Protein AF-F1TFA1-F1 (afdb_monomer_lite)

Organism: NCBI:txid588581

Foldseek 3Di:
DPDCPDPVFKDALVVLCVVLVADSVLLVVCVVVVVFDDDPRIGTVVVSVVLNVCVQWKDFLLRLCCVLDDPQADSVDPVRSVVVVVVCVVCVVVPFDWAQLVVHSRGDRVPGRIMGTPVSSVVVCVVCVVVSVCRPPFLVRLLVVLLVPQDQAPPLSVLVVVVCVVPVPDDPPRDPLSSLLSNLCSVDHHQQPDEQVSLVVSLVPRDDPSNNVSSLVSNVSCVVPDDHRYDRDDPDPPPPPQPAAADPVLLVLVCCLLAPPVLCVVLVLLVVLLVDLLSLLLSLQLVQLQQFLADSQCQQPQFDAQQDPACPGPLNDHLVCLSVCLVVVVRDLVSQLVRLVVRQVCQQLVQDDRPPQSFFGDGRPDDSVCSSVSSSSSSSLNSCCVVPVGNRHHSVCSQVSQQPVSVCNNSNCSVCVRQPRHGHDSSSSSNNNLVVQLVVCVVVVDDNLLSNLSSCVSNRDDDPVVSVVVVVVVPPPDDDPVSLVSLCVVLQVDDADPPVCCCVVCVPPLVPDDPVRNVVVVVVDPDDPVSVPPCPPVVVVVVVVVVCVVVPPPPVVVLQSQLSSLVSRVFADDLAFQKGFSQRSSVHDDPCPPDNHCLLVVPVRIRHGPRRLVRLLVLLQVLVVCCVVVVDCVSVCSSVPPRCVVCVVVLVVVLVVDDPVRVVVSCVSVCVSVVD

Secondary structure (DSSP, 8-state):
---SS-TTTEEEHHHHHHHHT--HHHHHHHHHTTSS--BTTEEEHHHHHHHHHHHHHEEEHHHHHGGG--SS--TTSHHHHHHHHHHHHHTGGGGPPEE-GGG-SSS-GGG-S-EEEHHHHHHHHHHHHHHHHHTT--HHHHHHHHHHH--S-HHHHHHHHHHHHHTTTSTT---HHHHHHHHHHHHSSPTTT--HHHHHHHHHH-SSHHHHHHHHHHHHHHHHHS--SSPPP--PPP-----PPPPHHHHHHHHHHHH-HHHHHHHTHHHHHHH-HHHHHHHHHHHHHHH----HHHHHHH-------SS--TT---GGGHHHHHHTT-S-HHHHHHHHHHHHHHHHHTTPPPTTT--S-------HHHHHHHHHHHHHHHHHHHHHS--S--GGGHHHHT-HHHHHHHH-HHHHHHHTTS---HHHHHHHHHHHHHHHHHHTT--HHHHHHHHHHHTT---HHHHHHHHHHTT-----HHHHHHHHHHTTS-SS-HHHHHHHH-HHHHTTS-HHHHHHHHTTS---TTTTSTTHHHHHHHHHHHHHHHTT--HHHHHHHHHHHHHHTT-SB-SSTTEEEHHHHTTPPPS-TT-S-TTTTT-TTEEE-GGGHHHHHHHHHHHHHHHHHH--HHHHHHIIIIIHHHHHHHHHHHHHSS-HHHHHHHHHHHHHHH--

Radius of gyration: 37.83 Å; chains: 1; bounding box: 95×73×114 Å

pLDDT: mean 71.86, std 21.52, range [28.55, 98.25]

Sequence (676 aa):
MANIWSNDNIITIAKASRALGIKADILQYHIDNGDIEVHDDAILKSVCDKIAEQKDTYVGIKAFLKQHDSDRFESRYAKNRNKYIDFLEENDYFGVSIHEPAEILFEIPEREEFYISREDALFLDYKSERFFQEFGFTEEEKTRWIINHSKGHPVALEYMKKYLTYIEDEENIYTPSLTAFVRTIFDMSDIKQLTDEDVISAIEEADTVRTKELLVEFIKFVAKYENVKYHNIDLKKRESDAEPAYPYEDFVRLSKILFNSDYDKEHNLTLKALENSNYAEMWMFLSCHYVCGWRSSDICDRWVYPNFMSNDNPFKINIDTLKEDILNGNIPNETYDSVALYTIRKIEMAYNVPQKTGLGKLRSEIVPELRAFFGKLVLIAEYHHITSEEGYMNAHRASRYRSWIICRDFFGDDIFNITGKHSVSSRRLNKSYLQGIEQSARNNGNTTLVAHVIASFARNHANVDTTAIYLKDHGLTGESAEVVLYMMMQRGVFSVSLYNALIAAFPDAFEKLSAKEQTLIMEKIPLSAYELETLGTSLVASNRMTEILSHGKSEEPTEILKAMFALAQGKGKAKDVGIYCKKKALGFCCENPIYESCLANLCPYHVFTSDGIPSLVKVIKDYMEKELITGNRKYGIALRTQIIPAFQEIINAIIKEMSEEDIAGTRKLIREALNG

Structure (mmCIF, N/CA/C/O backbone):
data_AF-F1TFA1-F1
#
_entry.id   AF-F1TFA1-F1
#
loop_
_atom_site.group_PDB
_atom_site.id
_atom_site.type_symbol
_atom_site.label_atom_id
_atom_site.label_alt_id
_atom_site.label_comp_id
_atom_site.label_asym_id
_atom_site.label_entity_id
_atom_site.label_seq_id
_atom_site.pdbx_PDB_ins_code
_atom_site.Cartn_x
_atom_site.Cartn_y
_atom_site.Cartn_z
_atom_site.occupancy
_atom_site.B_iso_or_equiv
_atom_site.auth_seq_id
_atom_site.auth_comp_id
_atom_site.auth_asym_id
_atom_site.auth_atom_id
_atom_site.pdbx_PDB_model_num
ATOM 1 N N . MET A 1 1 ? 46.997 16.822 -53.533 1.00 48.00 1 MET A N 1
ATOM 2 C CA . MET A 1 1 ? 46.207 15.753 -52.893 1.00 48.00 1 MET A CA 1
ATOM 3 C C . MET A 1 1 ? 46.278 14.552 -53.815 1.00 48.00 1 MET A C 1
ATOM 5 O O . MET A 1 1 ? 45.917 14.700 -54.975 1.00 48.00 1 MET A O 1
ATOM 9 N N . ALA A 1 2 ? 46.872 13.441 -53.376 1.00 53.91 2 ALA A N 1
ATOM 10 C CA . ALA A 1 2 ? 46.930 12.226 -54.188 1.00 53.91 2 ALA A CA 1
ATOM 11 C C . ALA A 1 2 ? 45.502 11.708 -54.422 1.00 53.91 2 ALA A C 1
ATOM 13 O O . ALA A 1 2 ? 44.683 11.772 -53.507 1.00 53.91 2 ALA A O 1
ATOM 14 N N . ASN A 1 3 ? 45.195 11.244 -55.637 1.00 70.38 3 ASN A N 1
ATOM 15 C CA . ASN A 1 3 ? 43.900 10.638 -55.930 1.00 70.38 3 ASN A CA 1
ATOM 16 C C . ASN A 1 3 ? 43.781 9.342 -55.111 1.00 70.38 3 ASN A C 1
ATOM 18 O O . ASN A 1 3 ? 44.474 8.365 -55.397 1.00 70.38 3 ASN A O 1
ATOM 22 N N . ILE A 1 4 ? 42.952 9.360 -54.066 1.00 74.06 4 ILE A N 1
ATOM 23 C CA . ILE A 1 4 ? 42.732 8.211 -53.177 1.00 74.06 4 ILE A CA 1
ATOM 24 C C . ILE A 1 4 ? 42.121 7.017 -53.933 1.00 74.06 4 ILE A C 1
ATOM 26 O O . ILE A 1 4 ? 42.390 5.876 -53.569 1.00 74.06 4 ILE A O 1
ATOM 30 N N . TRP A 1 5 ? 41.443 7.273 -55.059 1.00 79.50 5 TRP A N 1
ATOM 31 C CA . TRP A 1 5 ? 40.846 6.293 -55.975 1.00 79.50 5 TRP A CA 1
ATOM 32 C C . TRP A 1 5 ? 41.802 5.862 -57.101 1.00 79.50 5 TRP A C 1
ATOM 34 O O . TRP A 1 5 ? 41.444 5.829 -58.277 1.00 79.50 5 TRP A O 1
ATOM 44 N N . SER A 1 6 ? 43.061 5.572 -56.765 1.00 81.06 6 SER A N 1
ATOM 45 C CA . SER A 1 6 ? 44.007 4.971 -57.717 1.00 81.06 6 SER A CA 1
ATOM 46 C C . SER A 1 6 ? 43.815 3.452 -57.806 1.00 81.06 6 SER A C 1
ATOM 48 O O . SER A 1 6 ? 43.403 2.826 -56.829 1.00 81.06 6 SER A O 1
ATOM 50 N N . ASN A 1 7 ? 44.154 2.839 -58.949 1.00 73.62 7 ASN A N 1
ATOM 51 C CA . ASN A 1 7 ? 44.009 1.388 -59.167 1.00 73.62 7 ASN A CA 1
ATOM 52 C C . ASN A 1 7 ? 44.704 0.525 -58.094 1.00 73.62 7 ASN A C 1
ATOM 54 O O . ASN A 1 7 ? 44.269 -0.597 -57.838 1.00 73.62 7 ASN A O 1
ATOM 58 N N . ASP A 1 8 ? 45.747 1.043 -57.442 1.00 79.06 8 ASP A N 1
ATOM 59 C CA . ASP A 1 8 ? 46.469 0.332 -56.384 1.00 79.06 8 ASP A CA 1
ATOM 60 C C . ASP A 1 8 ? 45.731 0.347 -55.033 1.00 79.06 8 ASP A C 1
ATOM 62 O O . ASP A 1 8 ? 45.978 -0.523 -54.194 1.00 79.06 8 ASP A O 1
ATOM 66 N N . ASN A 1 9 ? 44.777 1.262 -54.841 1.00 84.56 9 ASN A N 1
ATOM 67 C CA . ASN A 1 9 ? 44.070 1.497 -53.577 1.00 84.56 9 ASN A CA 1
ATOM 68 C C . ASN A 1 9 ? 42.606 1.041 -53.583 1.00 84.56 9 ASN A C 1
ATOM 70 O O . ASN A 1 9 ? 41.943 1.144 -52.554 1.00 84.56 9 ASN A O 1
ATOM 74 N N . ILE A 1 10 ? 42.103 0.530 -54.706 1.00 88.12 10 ILE A N 1
ATOM 75 C CA . ILE A 1 10 ? 40.704 0.112 -54.865 1.00 88.12 10 ILE A CA 1
ATOM 76 C C . ILE A 1 10 ? 40.589 -1.402 -55.062 1.00 88.12 10 ILE A C 1
ATOM 78 O O . ILE A 1 10 ? 41.521 -2.076 -55.511 1.00 88.12 10 ILE A O 1
ATOM 82 N N . ILE A 1 11 ? 39.435 -1.959 -54.713 1.00 90.19 11 ILE A N 1
ATOM 83 C CA . ILE A 1 11 ? 39.106 -3.373 -54.881 1.00 90.19 11 ILE A CA 1
ATOM 84 C C . ILE A 1 11 ? 37.637 -3.510 -55.281 1.00 90.19 11 ILE A C 1
ATOM 86 O O . ILE A 1 11 ? 36.757 -2.913 -54.674 1.00 90.19 11 ILE A O 1
ATOM 90 N N . THR A 1 12 ? 37.361 -4.307 -56.317 1.00 91.00 12 THR A N 1
ATOM 91 C CA . THR A 1 12 ? 35.982 -4.568 -56.766 1.00 91.00 12 THR A CA 1
ATOM 92 C C . THR A 1 12 ? 35.169 -5.219 -55.647 1.00 91.00 12 THR A C 1
ATOM 94 O O . THR A 1 12 ? 35.700 -6.126 -54.993 1.00 91.00 12 THR A O 1
ATOM 97 N N . ILE A 1 13 ? 33.887 -4.878 -55.502 1.00 87.56 13 ILE A N 1
ATOM 98 C CA . ILE A 1 13 ? 33.008 -5.400 -54.433 1.00 87.56 13 ILE A CA 1
ATOM 99 C C . ILE A 1 13 ? 33.042 -6.939 -54.370 1.00 87.56 13 ILE A C 1
ATOM 101 O O . ILE A 1 13 ? 33.223 -7.535 -53.307 1.00 87.56 13 ILE A O 1
ATOM 105 N N . ALA A 1 14 ? 33.000 -7.612 -55.526 1.00 86.69 14 ALA A N 1
ATOM 106 C CA . ALA A 1 14 ? 33.040 -9.076 -55.616 1.00 86.69 14 ALA A CA 1
ATOM 107 C C . ALA A 1 14 ? 34.370 -9.715 -55.158 1.00 86.69 14 ALA A C 1
ATOM 109 O O . ALA A 1 14 ? 34.406 -10.900 -54.805 1.00 86.69 14 ALA A O 1
ATOM 110 N N . LYS A 1 15 ? 35.485 -8.975 -55.212 1.00 89.19 15 LYS A N 1
ATOM 111 C CA . LYS A 1 15 ? 36.779 -9.413 -54.661 1.00 89.19 15 LYS A CA 1
ATOM 112 C C . LYS A 1 15 ? 36.875 -9.080 -53.172 1.00 89.19 15 LYS A C 1
ATOM 114 O O . LYS A 1 15 ? 37.371 -9.920 -52.431 1.00 89.19 15 LYS A O 1
ATOM 119 N N . ALA A 1 16 ? 36.358 -7.927 -52.745 1.00 88.94 16 ALA A N 1
ATOM 120 C CA . ALA A 1 16 ? 36.300 -7.526 -51.340 1.00 88.94 16 ALA A CA 1
ATOM 121 C C . ALA A 1 16 ? 35.472 -8.510 -50.501 1.00 88.94 16 ALA A C 1
ATOM 123 O O . ALA A 1 16 ? 35.978 -9.059 -49.528 1.00 88.94 16 ALA A O 1
ATOM 124 N N . SER A 1 17 ? 34.253 -8.841 -50.944 1.00 89.94 17 SER A N 1
ATOM 125 C CA . SER A 1 17 ? 33.387 -9.843 -50.299 1.00 89.94 17 SER A CA 1
ATOM 126 C C . SER A 1 17 ? 34.100 -11.190 -50.112 1.00 89.94 17 SER A C 1
ATOM 128 O O . SER A 1 17 ? 34.075 -11.767 -49.024 1.00 89.94 17 SER A O 1
ATOM 130 N N . ARG A 1 18 ? 34.813 -11.668 -51.143 1.00 89.88 18 ARG A N 1
ATOM 131 C CA . ARG A 1 18 ? 35.593 -12.914 -51.069 1.00 89.88 18 ARG A CA 1
ATOM 132 C C . ARG A 1 18 ? 36.785 -12.822 -50.119 1.00 89.88 18 ARG A C 1
ATOM 134 O O . ARG A 1 18 ? 37.022 -13.777 -49.390 1.00 89.88 18 ARG A O 1
ATOM 141 N N . ALA A 1 19 ? 37.521 -11.713 -50.134 1.00 88.50 19 ALA A N 1
ATOM 142 C CA . ALA A 1 19 ? 38.685 -11.513 -49.272 1.00 88.50 19 ALA A CA 1
ATOM 143 C C . ALA A 1 19 ? 38.295 -11.416 -47.787 1.00 88.50 19 ALA A C 1
ATOM 145 O O . ALA A 1 19 ? 38.963 -11.992 -46.938 1.00 88.50 19 ALA A O 1
ATOM 146 N N . LEU A 1 20 ? 37.182 -10.743 -47.491 1.00 89.38 20 LEU A N 1
ATOM 147 C CA . LEU A 1 20 ? 36.666 -10.532 -46.134 1.00 89.38 20 LEU A CA 1
ATOM 148 C C . LEU A 1 20 ? 35.842 -11.723 -45.612 1.00 89.38 20 LEU A C 1
ATOM 150 O O . LEU A 1 20 ? 35.568 -11.832 -44.413 1.00 89.38 20 LEU A O 1
ATOM 154 N N . GLY A 1 21 ? 35.426 -12.627 -46.503 1.00 88.56 21 GLY A N 1
ATOM 155 C CA . GLY A 1 21 ? 34.548 -13.746 -46.168 1.00 88.56 21 GLY A CA 1
ATOM 156 C C . GLY A 1 21 ? 33.161 -13.298 -45.696 1.00 88.56 21 GLY A C 1
ATOM 157 O O . GLY A 1 21 ? 32.554 -13.986 -44.878 1.00 88.56 21 GLY A O 1
ATOM 158 N N . ILE A 1 22 ? 32.681 -12.147 -46.176 1.00 90.06 22 ILE A N 1
ATOM 159 C CA . ILE A 1 22 ? 31.331 -11.623 -45.923 1.00 90.06 22 ILE A CA 1
ATOM 160 C C . ILE A 1 22 ? 30.517 -11.679 -47.210 1.00 90.06 22 ILE A C 1
ATOM 162 O O . ILE A 1 22 ? 31.067 -11.619 -48.313 1.00 90.06 22 ILE A O 1
ATOM 166 N N . LYS A 1 23 ? 29.199 -11.818 -47.097 1.00 88.69 23 LYS A N 1
ATOM 167 C CA . LYS A 1 23 ? 28.328 -11.869 -48.272 1.00 88.69 23 LYS A CA 1
ATOM 168 C C . LYS A 1 23 ? 28.279 -10.499 -48.969 1.00 88.69 23 LYS A C 1
ATOM 170 O O . LYS A 1 23 ? 28.384 -9.460 -48.324 1.00 88.69 23 LYS A O 1
ATOM 175 N N . ALA A 1 24 ? 28.138 -10.501 -50.293 1.00 86.75 24 ALA A N 1
ATOM 176 C CA . ALA A 1 24 ? 28.141 -9.270 -51.088 1.00 86.75 24 ALA A CA 1
ATOM 177 C C . ALA A 1 24 ? 26.931 -8.357 -50.805 1.00 86.75 24 ALA A C 1
ATOM 179 O O . ALA A 1 24 ? 27.047 -7.147 -50.958 1.00 86.75 24 ALA A O 1
ATOM 180 N N . ASP A 1 25 ? 25.806 -8.920 -50.353 1.00 89.31 25 ASP A N 1
ATOM 181 C CA . ASP A 1 25 ? 24.614 -8.176 -49.921 1.00 89.31 25 ASP A CA 1
ATOM 182 C C . ASP A 1 25 ? 24.882 -7.282 -48.699 1.00 89.31 25 ASP A C 1
ATOM 184 O O . ASP A 1 25 ? 24.310 -6.203 -48.608 1.00 89.31 25 ASP A O 1
ATOM 188 N N . ILE A 1 26 ? 25.788 -7.682 -47.800 1.00 89.31 26 ILE A N 1
ATOM 189 C CA . ILE A 1 26 ? 26.201 -6.877 -46.639 1.00 89.31 26 ILE A CA 1
ATOM 190 C C . ILE A 1 26 ? 26.961 -5.628 -47.096 1.00 89.31 26 ILE A C 1
ATOM 192 O O . ILE A 1 26 ? 26.642 -4.519 -46.680 1.00 89.31 26 ILE A O 1
ATOM 196 N N . LEU A 1 27 ? 27.939 -5.793 -47.995 1.00 90.25 27 LEU A N 1
ATOM 197 C CA . LEU A 1 27 ? 28.666 -4.654 -48.564 1.00 90.25 27 LEU A CA 1
ATOM 198 C C . LEU A 1 27 ? 27.719 -3.727 -49.329 1.00 90.25 27 LEU A C 1
ATOM 200 O O . LEU A 1 27 ? 27.814 -2.513 -49.182 1.00 90.25 27 LEU A O 1
ATOM 204 N N . GLN A 1 28 ? 26.792 -4.296 -50.104 1.00 89.75 28 GLN A N 1
ATOM 205 C CA . GLN A 1 28 ? 25.804 -3.513 -50.841 1.00 89.75 28 GLN A CA 1
ATOM 206 C C . GLN A 1 28 ? 24.903 -2.706 -49.901 1.00 89.75 28 GLN A C 1
ATOM 208 O O . GLN A 1 28 ? 24.690 -1.528 -50.147 1.00 89.75 28 GLN A O 1
ATOM 213 N N . TYR A 1 29 ? 24.449 -3.296 -48.792 1.00 90.31 29 TYR A N 1
ATOM 214 C CA . TYR A 1 29 ? 23.636 -2.607 -47.790 1.00 90.31 29 TYR A CA 1
ATOM 215 C C . TYR A 1 29 ? 24.328 -1.355 -47.225 1.00 90.31 29 TYR A C 1
ATOM 217 O O . TYR A 1 29 ? 23.722 -0.289 -47.155 1.00 90.31 29 TYR A O 1
ATOM 225 N N . HIS A 1 30 ? 25.604 -1.457 -46.849 1.00 90.12 30 HIS A N 1
ATOM 226 C CA . HIS A 1 30 ? 26.357 -0.313 -46.320 1.00 90.12 30 HIS A CA 1
ATOM 227 C C . HIS A 1 30 ? 26.681 0.736 -47.388 1.00 90.12 30 HIS A C 1
ATOM 229 O O . HIS A 1 30 ? 26.750 1.924 -47.084 1.00 90.12 30 HIS A O 1
ATOM 235 N N . ILE A 1 31 ? 26.844 0.324 -48.648 1.00 90.19 31 ILE A N 1
ATOM 236 C CA . ILE A 1 31 ? 26.964 1.256 -49.777 1.00 90.19 31 ILE A CA 1
ATOM 237 C C . ILE A 1 31 ? 25.648 2.019 -49.973 1.00 90.19 31 ILE A C 1
ATOM 239 O O . ILE A 1 31 ? 25.658 3.244 -50.077 1.00 90.19 31 ILE A O 1
ATOM 243 N N . ASP A 1 32 ? 24.516 1.313 -49.970 1.00 89.56 32 ASP A N 1
ATOM 244 C CA . ASP A 1 32 ? 23.188 1.894 -50.189 1.00 89.56 32 ASP A CA 1
ATOM 245 C C . ASP A 1 32 ? 22.796 2.880 -49.073 1.00 89.56 32 ASP A C 1
ATOM 247 O O . ASP A 1 32 ? 22.126 3.879 -49.338 1.00 89.56 32 ASP A O 1
ATOM 251 N N . ASN A 1 33 ? 23.257 2.639 -47.840 1.00 86.31 33 ASN A N 1
ATOM 252 C CA . ASN A 1 33 ? 23.050 3.532 -46.694 1.00 86.31 33 ASN A CA 1
ATOM 253 C C . ASN A 1 33 ? 24.089 4.661 -46.575 1.00 86.31 33 ASN A C 1
ATOM 255 O O . ASN A 1 33 ? 23.940 5.538 -45.726 1.00 86.31 33 ASN A O 1
ATOM 259 N N . GLY A 1 34 ? 25.105 4.687 -47.444 1.00 88.19 34 GLY A N 1
ATOM 260 C CA . GLY A 1 34 ? 26.128 5.735 -47.473 1.00 88.19 34 GLY A CA 1
ATOM 261 C C . GLY A 1 34 ? 27.270 5.562 -46.466 1.00 88.19 34 GLY A C 1
ATOM 262 O O . GLY A 1 34 ? 28.081 6.474 -46.322 1.00 88.19 34 GLY A O 1
ATOM 263 N N . ASP A 1 35 ? 27.375 4.406 -45.807 1.00 86.44 35 ASP A N 1
ATOM 264 C CA . ASP A 1 35 ? 28.463 4.091 -44.870 1.00 86.44 35 ASP A CA 1
ATOM 265 C C . ASP A 1 35 ? 29.776 3.747 -45.599 1.00 86.44 35 ASP A C 1
ATOM 267 O O . ASP A 1 35 ? 30.870 3.867 -45.038 1.00 86.44 35 ASP A O 1
ATOM 271 N N . ILE A 1 36 ? 29.677 3.291 -46.855 1.00 91.12 36 ILE A N 1
ATOM 272 C CA . ILE A 1 36 ? 30.809 2.929 -47.716 1.00 91.12 36 ILE A CA 1
ATOM 273 C C . ILE A 1 36 ? 30.700 3.672 -49.049 1.00 91.12 36 ILE A C 1
ATOM 275 O O . ILE A 1 36 ? 29.747 3.494 -49.804 1.00 91.12 36 ILE A O 1
ATOM 279 N N . GLU A 1 37 ? 31.725 4.454 -49.383 1.00 89.12 37 GLU A N 1
ATOM 280 C CA . GLU A 1 37 ? 31.837 5.078 -50.702 1.00 89.12 37 GLU A CA 1
ATOM 281 C C . GLU A 1 37 ? 32.204 4.042 -51.779 1.00 89.12 37 GLU A C 1
ATOM 283 O O . GLU A 1 37 ? 33.058 3.174 -51.567 1.00 89.12 37 GLU A O 1
ATOM 288 N N . VAL A 1 38 ? 31.598 4.169 -52.964 1.00 90.25 38 VAL A N 1
ATOM 289 C CA . VAL A 1 38 ? 31.856 3.315 -54.133 1.00 90.25 38 VAL A CA 1
ATOM 290 C C . VAL A 1 38 ? 32.170 4.164 -55.369 1.00 90.25 38 VAL A C 1
ATOM 292 O O . VAL A 1 38 ? 31.526 5.184 -55.615 1.00 90.25 38 VAL A O 1
ATOM 295 N N . HIS A 1 39 ? 33.140 3.729 -56.175 1.00 86.38 39 HIS A N 1
ATOM 296 C CA . HIS A 1 39 ? 33.471 4.325 -57.472 1.00 86.38 39 HIS A CA 1
ATOM 297 C C . HIS A 1 39 ? 33.736 3.213 -58.493 1.00 86.38 39 HIS A C 1
ATOM 299 O O . HIS A 1 39 ? 34.566 2.340 -58.244 1.00 86.38 39 HIS A O 1
ATOM 305 N N . ASP A 1 40 ? 33.039 3.230 -59.634 1.00 82.38 40 ASP A N 1
ATOM 306 C CA . ASP A 1 40 ? 33.165 2.231 -60.712 1.00 82.38 40 ASP A CA 1
ATOM 307 C C . ASP A 1 40 ? 33.158 0.761 -60.223 1.00 82.38 40 ASP A C 1
ATOM 309 O O . ASP A 1 40 ? 34.018 -0.037 -60.596 1.00 82.38 40 ASP A O 1
ATOM 313 N N . ASP A 1 41 ? 32.190 0.401 -59.367 1.00 83.88 41 ASP A N 1
ATOM 314 C CA . ASP A 1 41 ? 32.029 -0.953 -58.788 1.00 83.88 41 ASP A CA 1
ATOM 315 C C . ASP A 1 41 ? 33.217 -1.418 -57.907 1.00 83.88 41 ASP A C 1
ATOM 317 O O . ASP A 1 41 ? 33.446 -2.612 -57.666 1.00 83.88 41 ASP A O 1
ATOM 321 N N . ALA A 1 42 ? 33.993 -0.460 -57.393 1.00 87.62 42 ALA A N 1
ATOM 322 C CA . ALA A 1 42 ? 35.095 -0.688 -56.471 1.00 87.62 42 ALA A CA 1
ATOM 323 C C . ALA A 1 42 ? 34.978 0.169 -55.204 1.00 87.62 42 ALA A C 1
ATOM 325 O O . ALA A 1 42 ? 34.452 1.279 -55.223 1.00 87.62 42 ALA A O 1
ATOM 326 N N . ILE A 1 43 ? 35.511 -0.359 -54.103 1.00 91.50 43 ILE A N 1
ATOM 327 C CA . ILE A 1 43 ? 35.636 0.319 -52.807 1.00 91.50 43 ILE A CA 1
ATOM 328 C C . ILE A 1 43 ? 37.116 0.486 -52.454 1.00 91.50 43 ILE A C 1
ATOM 330 O O . ILE A 1 43 ? 37.977 -0.212 -53.001 1.00 91.50 43 ILE A O 1
ATOM 334 N N . LEU A 1 44 ? 37.433 1.393 -51.532 1.00 91.25 44 LEU A N 1
ATOM 335 C CA . LEU A 1 44 ? 38.803 1.573 -51.051 1.00 91.25 44 LEU A CA 1
ATOM 336 C C . LEU A 1 44 ? 39.274 0.347 -50.251 1.00 91.25 44 LEU A C 1
ATOM 338 O O . LEU A 1 44 ? 38.546 -0.195 -49.419 1.00 91.25 44 LEU A O 1
ATOM 342 N N . LYS A 1 45 ? 40.531 -0.061 -50.447 1.00 89.38 45 LYS A N 1
ATOM 343 C CA . LYS A 1 45 ? 41.159 -1.143 -49.670 1.00 89.38 45 LYS A CA 1
ATOM 344 C C . LYS A 1 45 ? 41.200 -0.833 -48.172 1.00 89.38 45 LYS A C 1
ATOM 346 O O . LYS A 1 45 ? 40.974 -1.741 -47.387 1.00 89.38 45 LYS A O 1
ATOM 351 N N . SER A 1 46 ? 41.353 0.435 -47.785 1.00 89.50 46 SER A N 1
ATOM 352 C CA . SER A 1 46 ? 41.297 0.863 -46.378 1.00 89.50 46 SER A CA 1
ATOM 353 C C . SER A 1 46 ? 39.957 0.555 -45.701 1.00 89.50 46 SER A C 1
ATOM 355 O O . SER A 1 46 ? 39.922 0.312 -44.499 1.00 89.50 46 SER A O 1
ATOM 357 N N . VAL A 1 47 ? 38.851 0.527 -46.456 1.00 90.44 47 VAL A N 1
ATOM 358 C CA . VAL A 1 47 ? 37.546 0.084 -45.940 1.00 90.44 47 VAL A CA 1
ATOM 359 C C . VAL A 1 47 ? 37.569 -1.419 -45.683 1.00 90.44 47 VAL A C 1
ATOM 361 O O . VAL A 1 47 ? 37.071 -1.867 -44.658 1.00 90.44 47 VAL A O 1
ATOM 364 N N . CYS A 1 48 ? 38.193 -2.203 -46.565 1.00 90.44 48 CYS A N 1
ATOM 365 C CA . CYS A 1 48 ? 38.374 -3.636 -46.329 1.00 90.44 48 CYS A CA 1
ATOM 366 C C . CYS A 1 48 ? 39.252 -3.893 -45.100 1.00 90.44 48 CYS A C 1
ATOM 368 O O . CYS A 1 48 ? 38.905 -4.748 -44.293 1.00 90.44 48 CYS A O 1
ATOM 370 N N . ASP A 1 49 ? 40.337 -3.135 -44.931 1.00 91.12 49 ASP A N 1
ATOM 371 C CA . ASP A 1 49 ? 41.214 -3.245 -43.762 1.00 91.12 49 ASP A CA 1
ATOM 372 C C . ASP A 1 49 ? 40.437 -2.941 -42.469 1.00 91.12 49 ASP A C 1
ATOM 374 O O . ASP A 1 49 ? 40.488 -3.726 -41.526 1.00 91.12 49 ASP A O 1
ATOM 378 N N . LYS A 1 50 ? 39.614 -1.879 -42.466 1.00 92.12 50 LYS A N 1
ATOM 379 C CA . LYS A 1 50 ? 38.717 -1.540 -41.347 1.00 92.12 50 LYS A CA 1
ATOM 380 C C . LYS A 1 50 ? 37.698 -2.648 -41.056 1.00 92.12 50 LYS A C 1
ATOM 382 O O . LYS A 1 50 ? 37.477 -2.989 -39.900 1.00 92.12 50 LYS A O 1
ATOM 387 N N . ILE A 1 51 ? 37.062 -3.214 -42.086 1.00 92.81 51 ILE A N 1
ATOM 388 C CA . ILE A 1 51 ? 36.082 -4.302 -41.924 1.00 92.81 51 ILE A CA 1
ATOM 389 C C . ILE A 1 51 ? 36.757 -5.558 -41.354 1.00 92.81 51 ILE A C 1
ATOM 391 O O . ILE A 1 51 ? 36.190 -6.223 -40.486 1.00 92.81 51 ILE A O 1
ATOM 395 N N . ALA A 1 52 ? 37.961 -5.887 -41.830 1.00 92.25 52 ALA A N 1
ATOM 396 C CA . ALA A 1 52 ? 38.740 -7.012 -41.324 1.00 92.25 52 ALA A CA 1
ATOM 397 C C . ALA A 1 52 ? 39.117 -6.809 -39.848 1.00 92.25 52 ALA A C 1
ATOM 399 O O . ALA A 1 52 ? 38.865 -7.693 -39.033 1.00 92.25 52 ALA A O 1
ATOM 400 N N . GLU A 1 53 ? 39.614 -5.621 -39.494 1.00 93.50 53 GLU A N 1
ATOM 401 C CA . GLU A 1 53 ? 39.930 -5.250 -38.112 1.00 93.50 53 GLU A CA 1
ATOM 402 C C . GLU A 1 53 ? 38.696 -5.341 -37.203 1.00 93.50 53 GLU A C 1
ATOM 404 O O . GLU A 1 53 ? 38.761 -5.946 -36.133 1.00 93.50 53 GLU A O 1
ATOM 409 N N . GLN A 1 54 ? 37.541 -4.822 -37.641 1.00 93.44 54 GLN A N 1
ATOM 410 C CA . GLN A 1 54 ? 36.289 -4.926 -36.884 1.00 93.44 54 GLN A CA 1
ATOM 411 C C . GLN A 1 54 ? 35.871 -6.383 -36.649 1.00 93.44 54 GLN A C 1
ATOM 413 O O . GLN A 1 54 ? 35.444 -6.724 -35.550 1.00 93.44 54 GLN A O 1
ATOM 418 N N . LYS A 1 55 ? 36.005 -7.257 -37.650 1.00 91.06 55 LYS A N 1
ATOM 419 C CA . LYS A 1 55 ? 35.637 -8.678 -37.544 1.00 91.06 55 LYS A CA 1
ATOM 420 C C . LYS A 1 55 ? 36.546 -9.451 -36.582 1.00 91.06 55 LYS A C 1
ATOM 422 O O . LYS A 1 55 ? 36.085 -10.362 -35.881 1.00 91.06 55 LYS A O 1
ATOM 427 N N . ASP A 1 56 ? 37.824 -9.091 -36.549 1.00 91.62 56 ASP A N 1
ATOM 428 C CA . ASP A 1 56 ? 38.794 -9.671 -35.623 1.00 91.62 56 ASP A CA 1
ATOM 429 C C . ASP A 1 56 ? 38.607 -9.123 -34.203 1.00 91.62 56 ASP A C 1
ATOM 431 O O . ASP A 1 56 ? 38.792 -9.863 -33.240 1.00 91.62 56 ASP A O 1
ATOM 435 N N . THR A 1 57 ? 38.149 -7.877 -34.063 1.00 93.56 57 THR A N 1
ATOM 436 C CA . THR A 1 57 ? 38.003 -7.199 -32.766 1.00 93.56 57 THR A CA 1
ATOM 437 C C . THR A 1 57 ? 36.669 -7.476 -32.083 1.00 93.56 57 THR A C 1
ATOM 439 O O . THR A 1 57 ? 36.643 -7.656 -30.868 1.00 93.56 57 THR A O 1
ATOM 442 N N . TYR A 1 58 ? 35.565 -7.539 -32.831 1.00 94.00 58 TYR A N 1
ATOM 443 C CA . TYR A 1 58 ? 34.214 -7.555 -32.271 1.00 94.00 58 TYR A CA 1
ATOM 444 C C . TYR A 1 58 ? 33.484 -8.885 -32.461 1.00 94.00 58 TYR A C 1
ATOM 446 O O . TYR A 1 58 ? 33.709 -9.641 -33.411 1.00 94.00 58 TYR A O 1
ATOM 454 N N . VAL A 1 59 ? 32.562 -9.162 -31.544 1.00 93.38 59 VAL A N 1
ATOM 455 C CA . VAL A 1 59 ? 31.612 -10.270 -31.616 1.00 93.38 59 VAL A CA 1
ATOM 456 C C . VAL A 1 59 ? 30.218 -9.768 -31.245 1.00 93.38 59 VAL A C 1
ATOM 458 O O . VAL A 1 59 ? 30.054 -9.008 -30.292 1.00 93.38 59 VAL A O 1
ATOM 461 N N . GLY A 1 60 ? 29.216 -10.165 -32.031 1.00 91.38 60 GLY A N 1
ATOM 462 C CA . GLY A 1 60 ? 27.816 -9.856 -31.751 1.00 91.38 60 GLY A CA 1
ATOM 463 C C . GLY A 1 60 ? 27.298 -10.648 -30.552 1.00 91.38 60 GLY A C 1
ATOM 464 O O . GLY A 1 60 ? 27.718 -11.788 -30.317 1.00 91.38 60 GLY A O 1
ATOM 465 N N . ILE A 1 61 ? 26.375 -10.060 -29.794 1.00 89.50 61 ILE A N 1
ATOM 466 C CA . ILE A 1 61 ? 25.852 -10.672 -28.571 1.00 89.50 61 ILE A CA 1
ATOM 467 C C . ILE A 1 61 ? 25.143 -12.011 -28.827 1.00 89.50 61 ILE A C 1
ATOM 469 O O . ILE A 1 61 ? 25.289 -12.940 -28.032 1.00 89.50 61 ILE A O 1
ATOM 473 N N . LYS A 1 62 ? 24.443 -12.196 -29.955 1.00 90.06 62 LYS A N 1
ATOM 474 C CA . LYS A 1 62 ? 23.836 -13.494 -30.301 1.00 90.06 62 LYS A CA 1
ATOM 475 C C . LYS A 1 62 ? 24.900 -14.534 -30.605 1.00 90.06 62 LYS A C 1
ATOM 477 O O . LYS A 1 62 ? 24.760 -15.684 -30.188 1.00 90.06 62 LYS A O 1
ATOM 482 N N . ALA A 1 63 ? 25.955 -14.154 -31.325 1.00 90.75 63 ALA A N 1
ATOM 483 C CA . ALA A 1 63 ? 27.072 -15.045 -31.624 1.00 90.75 63 ALA A CA 1
ATOM 484 C C . ALA A 1 63 ? 27.837 -15.468 -30.357 1.00 90.75 63 ALA A C 1
ATOM 486 O O . ALA A 1 63 ? 28.251 -16.624 -30.257 1.00 90.75 63 ALA A O 1
ATOM 487 N N . PHE A 1 64 ? 27.986 -14.559 -29.391 1.00 93.75 64 PHE A N 1
ATOM 488 C CA . PHE A 1 64 ? 28.502 -14.863 -28.057 1.00 93.75 64 PHE A CA 1
ATOM 489 C C . PHE A 1 64 ? 27.577 -15.848 -27.320 1.00 93.75 64 PHE A C 1
ATOM 491 O O . PHE A 1 64 ? 27.990 -16.955 -26.984 1.00 93.75 64 PHE A O 1
ATOM 498 N N . LEU A 1 65 ? 26.290 -15.512 -27.187 1.00 93.31 65 LEU A N 1
ATOM 499 C CA . LEU A 1 65 ? 25.302 -16.319 -26.462 1.00 93.31 65 LEU A CA 1
ATOM 500 C C . LEU A 1 65 ? 25.109 -17.727 -27.021 1.00 93.31 65 LEU A C 1
ATOM 502 O O . LEU A 1 65 ? 24.825 -18.657 -26.271 1.00 93.31 65 LEU A O 1
ATOM 506 N N . LYS A 1 66 ? 25.270 -17.904 -28.332 1.00 93.62 66 LYS A N 1
ATOM 507 C CA . LYS A 1 66 ? 25.154 -19.210 -28.987 1.00 93.62 66 LYS A CA 1
ATOM 508 C C . LYS A 1 66 ? 26.157 -20.239 -28.458 1.00 93.62 66 LYS A C 1
ATOM 510 O O . LYS A 1 66 ? 25.901 -21.436 -28.537 1.00 93.62 66 LYS A O 1
ATOM 515 N N . GLN A 1 67 ? 27.290 -19.793 -27.915 1.00 92.69 67 GLN A N 1
ATOM 516 C CA . GLN A 1 67 ? 28.296 -20.675 -27.312 1.00 92.69 67 GLN A CA 1
ATOM 517 C C . GLN A 1 67 ? 27.823 -21.270 -25.975 1.00 92.69 67 GLN A C 1
ATOM 519 O O . GLN A 1 67 ? 28.362 -22.282 -25.537 1.00 92.69 67 GLN A O 1
ATOM 524 N N . HIS A 1 68 ? 26.776 -20.690 -25.382 1.00 93.62 68 HIS A N 1
ATOM 525 C CA . HIS A 1 68 ? 26.161 -21.110 -24.123 1.00 93.62 68 HIS A CA 1
ATOM 526 C C . HIS A 1 68 ? 24.843 -21.872 -24.304 1.00 93.62 68 HIS A C 1
ATOM 528 O O . HIS A 1 68 ? 24.134 -22.109 -23.322 1.00 93.62 68 HIS A O 1
ATOM 534 N N . ASP A 1 69 ? 24.494 -22.253 -25.537 1.00 92.62 69 ASP A N 1
ATOM 535 C CA . ASP A 1 69 ? 23.304 -23.065 -25.787 1.00 92.62 69 ASP A CA 1
ATOM 536 C C . ASP A 1 69 ? 23.396 -24.400 -25.020 1.00 92.62 69 ASP A C 1
ATOM 538 O O . ASP A 1 69 ? 24.353 -25.166 -25.152 1.00 92.62 69 ASP A O 1
ATOM 542 N N . SER A 1 70 ? 22.371 -24.680 -24.220 1.00 90.75 70 SER A N 1
ATOM 543 C CA . SER A 1 70 ? 22.231 -25.865 -23.376 1.00 90.75 70 SER A CA 1
ATOM 544 C C . SER A 1 70 ? 20.802 -26.415 -23.432 1.00 90.75 70 SER A C 1
ATOM 546 O O . SER A 1 70 ? 19.951 -25.927 -24.175 1.00 90.75 70 SER A O 1
ATOM 548 N N . ASP A 1 71 ? 20.513 -27.447 -22.639 1.00 88.31 71 ASP A N 1
ATOM 549 C CA . ASP A 1 71 ? 19.161 -27.989 -22.474 1.00 88.31 71 ASP A CA 1
ATOM 550 C C . ASP A 1 71 ? 18.182 -26.986 -21.833 1.00 88.31 71 ASP A C 1
ATOM 552 O O . ASP A 1 71 ? 16.968 -27.144 -21.962 1.00 88.31 71 ASP A O 1
ATOM 556 N N . ARG A 1 72 ? 18.697 -25.951 -21.154 1.00 87.75 72 ARG A N 1
ATOM 557 C CA . ARG A 1 72 ? 17.903 -24.958 -20.409 1.00 87.75 72 ARG A CA 1
ATOM 558 C C . ARG A 1 72 ? 17.971 -23.557 -20.998 1.00 87.75 72 ARG A C 1
ATOM 560 O O . ARG A 1 72 ? 16.982 -22.824 -20.943 1.00 87.75 72 ARG A O 1
ATOM 567 N N . PHE A 1 73 ? 19.122 -23.173 -21.541 1.00 91.75 73 PHE A N 1
ATOM 568 C CA . PHE A 1 73 ? 19.327 -21.875 -22.167 1.00 91.75 73 PHE A CA 1
ATOM 569 C C . PHE A 1 73 ? 19.473 -22.055 -23.672 1.00 91.75 73 PHE A C 1
ATOM 571 O O . PHE A 1 73 ? 20.409 -22.684 -24.140 1.00 91.75 73 PHE A O 1
ATOM 578 N N . GLU A 1 74 ? 18.561 -21.469 -24.439 1.00 92.88 74 GLU A N 1
ATOM 579 C CA . GLU A 1 74 ? 18.650 -21.476 -25.898 1.00 92.88 74 GLU A CA 1
ATOM 580 C C . GLU A 1 74 ? 18.610 -20.037 -26.422 1.00 92.88 74 GLU A C 1
ATOM 582 O O . GLU A 1 74 ? 17.574 -19.362 -26.339 1.00 92.88 74 GLU A O 1
ATOM 587 N N . SER A 1 75 ? 19.728 -19.577 -26.983 1.00 90.44 75 SER A N 1
ATOM 588 C CA . SER A 1 75 ? 19.948 -18.223 -27.512 1.00 90.44 75 SER A CA 1
ATOM 589 C C . SER A 1 75 ? 19.036 -17.877 -28.694 1.00 90.44 75 SER A C 1
ATOM 591 O O . SER A 1 75 ? 18.739 -16.704 -28.945 1.00 90.44 75 SER A O 1
ATOM 593 N N . ARG A 1 76 ? 18.507 -18.883 -29.406 1.00 89.06 76 ARG A N 1
ATOM 594 C CA . ARG A 1 76 ? 17.530 -18.671 -30.490 1.00 89.06 76 ARG A CA 1
ATOM 595 C C . ARG A 1 76 ? 16.246 -17.986 -30.012 1.00 89.06 76 ARG A C 1
ATOM 597 O O . ARG A 1 76 ? 15.629 -17.252 -30.784 1.00 89.06 76 ARG A O 1
ATOM 604 N N . TYR A 1 77 ? 15.848 -18.171 -28.750 1.00 86.00 77 TYR A N 1
ATOM 605 C CA . TYR A 1 77 ? 14.654 -17.533 -28.199 1.00 86.00 77 TYR A CA 1
ATOM 606 C C . TYR A 1 77 ? 14.963 -16.121 -27.699 1.00 86.00 77 TYR A C 1
ATOM 608 O O . TYR A 1 77 ? 15.751 -15.937 -26.774 1.00 86.00 77 TYR A O 1
ATOM 616 N N . ALA A 1 78 ? 14.265 -15.122 -28.249 1.00 78.19 78 ALA A N 1
ATOM 617 C CA . ALA A 1 78 ? 14.439 -13.718 -27.862 1.00 78.19 78 ALA A CA 1
ATOM 618 C C . ALA A 1 78 ? 14.250 -13.489 -26.352 1.00 78.19 78 ALA A C 1
ATOM 620 O O . ALA A 1 78 ? 15.034 -12.782 -25.737 1.00 78.19 78 ALA A O 1
ATOM 621 N N . LYS A 1 79 ? 13.282 -14.171 -25.723 1.00 81.12 79 LYS A N 1
ATOM 622 C CA . LYS A 1 79 ? 13.050 -14.089 -24.270 1.00 81.12 79 LYS A CA 1
ATOM 623 C C . LYS A 1 79 ? 14.279 -14.484 -23.439 1.00 81.12 79 LYS A C 1
ATOM 625 O O . LYS A 1 79 ? 14.496 -13.902 -22.384 1.00 81.12 79 LYS A O 1
ATOM 630 N N . ASN A 1 80 ? 15.057 -15.473 -23.881 1.00 85.81 80 ASN A N 1
ATOM 631 C CA . ASN A 1 80 ? 16.245 -15.924 -23.153 1.00 85.81 80 ASN A CA 1
ATOM 632 C C . ASN A 1 80 ? 17.398 -14.936 -23.313 1.00 85.81 80 ASN A C 1
ATOM 634 O O . ASN A 1 80 ? 18.068 -14.634 -22.331 1.00 85.81 80 ASN A O 1
ATOM 638 N N . ARG A 1 81 ? 17.580 -14.393 -24.524 1.00 85.69 81 ARG A N 1
ATOM 639 C CA . ARG A 1 81 ? 18.566 -13.333 -24.764 1.00 85.69 81 ARG A CA 1
ATOM 640 C C . ARG A 1 81 ? 18.255 -12.091 -23.942 1.00 85.69 81 ARG A C 1
ATOM 642 O O . ARG A 1 81 ? 19.136 -11.615 -23.246 1.00 85.69 81 ARG A O 1
ATOM 649 N N . ASN A 1 82 ? 16.998 -11.647 -23.938 1.00 79.81 82 ASN A N 1
ATOM 650 C CA . ASN A 1 82 ? 16.585 -10.480 -23.161 1.00 79.81 82 ASN A CA 1
ATOM 651 C C . ASN A 1 82 ? 16.868 -10.667 -21.667 1.00 79.81 82 ASN A C 1
ATOM 653 O O . ASN A 1 82 ? 17.431 -9.776 -21.065 1.00 79.81 82 ASN A O 1
ATOM 657 N N . LYS A 1 83 ? 16.613 -11.851 -21.093 1.00 80.50 83 LYS A N 1
ATOM 658 C CA . LYS A 1 83 ? 16.979 -12.130 -19.691 1.00 80.50 83 LYS A CA 1
ATOM 659 C C . LYS A 1 83 ? 18.478 -12.017 -19.405 1.00 80.50 83 LYS A C 1
ATOM 661 O O . LYS A 1 83 ? 18.855 -11.706 -18.283 1.00 80.50 83 LYS A O 1
ATOM 666 N N . TYR A 1 84 ? 19.324 -12.356 -20.375 1.00 86.44 84 TYR A N 1
ATOM 667 C CA . TYR A 1 84 ? 20.765 -12.180 -20.225 1.00 86.44 84 TYR A CA 1
ATOM 668 C C . TYR A 1 84 ? 21.164 -10.709 -20.353 1.00 86.44 84 TYR A C 1
ATOM 670 O O . TYR A 1 84 ? 22.007 -10.246 -19.598 1.00 86.44 84 TYR A O 1
ATOM 678 N N . ILE A 1 85 ? 20.525 -9.967 -21.260 1.00 80.12 85 ILE A N 1
ATOM 679 C CA . ILE A 1 85 ? 20.707 -8.516 -21.377 1.00 80.12 85 ILE A CA 1
ATOM 680 C C . ILE A 1 85 ? 20.275 -7.827 -20.077 1.00 80.12 85 ILE A C 1
ATOM 682 O O . ILE A 1 85 ? 21.061 -7.064 -19.536 1.00 80.12 85 ILE A O 1
ATOM 686 N N . ASP A 1 86 ? 19.116 -8.183 -19.514 1.00 73.31 86 ASP A N 1
ATOM 687 C CA . ASP A 1 86 ? 18.653 -7.691 -18.210 1.00 73.31 86 ASP A CA 1
ATOM 688 C C . ASP A 1 86 ? 19.708 -7.962 -17.116 1.00 73.31 86 ASP A C 1
ATOM 690 O O . ASP A 1 86 ? 20.041 -7.079 -16.333 1.00 73.31 86 ASP A O 1
ATOM 694 N N . PHE A 1 87 ? 20.303 -9.164 -17.098 1.00 82.81 87 PHE A N 1
ATOM 695 C CA . PHE A 1 87 ? 21.392 -9.508 -16.175 1.00 82.81 87 PHE A CA 1
ATOM 696 C C . PHE A 1 87 ? 22.641 -8.636 -16.377 1.00 82.81 87 PHE A C 1
ATOM 698 O O . PHE A 1 87 ? 23.264 -8.230 -15.395 1.00 82.81 87 PHE A O 1
ATOM 705 N N . LEU A 1 88 ? 23.022 -8.341 -17.622 1.00 78.88 88 LEU A N 1
ATOM 706 C CA . LEU A 1 88 ? 24.134 -7.433 -17.901 1.00 78.88 88 LEU A CA 1
ATOM 707 C C . LEU A 1 88 ? 23.808 -6.009 -17.438 1.00 78.88 88 LEU A C 1
ATOM 709 O O . LEU A 1 88 ? 24.634 -5.403 -16.764 1.00 78.88 88 LEU A O 1
ATOM 713 N N . GLU A 1 89 ? 22.611 -5.500 -17.727 1.00 75.81 89 GLU A N 1
ATOM 714 C CA . GLU A 1 89 ? 22.157 -4.168 -17.311 1.00 75.81 89 GLU A CA 1
ATOM 715 C C . GLU A 1 89 ? 22.125 -4.016 -15.785 1.00 75.81 89 GLU A C 1
ATOM 717 O O . GLU A 1 89 ? 22.615 -3.019 -15.254 1.00 75.81 89 GLU A O 1
ATOM 722 N N . GLU A 1 90 ? 21.623 -5.023 -15.065 1.00 73.62 90 GLU A N 1
ATOM 723 C CA . GLU A 1 90 ? 21.618 -5.061 -13.595 1.00 73.62 90 GLU A CA 1
ATOM 724 C C . GLU A 1 90 ? 23.031 -4.990 -12.994 1.00 73.62 90 GLU A C 1
ATOM 726 O O . GLU A 1 90 ? 23.199 -4.533 -11.863 1.00 73.62 90 GLU A O 1
ATOM 731 N N . ASN A 1 91 ? 24.046 -5.418 -13.748 1.00 76.06 91 ASN A N 1
ATOM 732 C CA . ASN A 1 91 ? 25.448 -5.423 -13.338 1.00 76.06 91 ASN A CA 1
ATOM 733 C C . ASN A 1 91 ? 26.288 -4.341 -14.039 1.00 76.06 91 ASN A C 1
ATOM 735 O O . ASN A 1 91 ? 27.516 -4.440 -14.044 1.00 76.06 91 ASN A O 1
ATOM 739 N N . ASP A 1 92 ? 25.649 -3.331 -14.641 1.00 80.62 92 ASP A N 1
ATOM 740 C CA . ASP A 1 92 ? 26.313 -2.245 -15.384 1.00 80.62 92 ASP A CA 1
ATOM 741 C C . ASP A 1 92 ? 27.311 -2.774 -16.433 1.00 80.62 92 ASP A C 1
ATOM 743 O O . ASP A 1 92 ? 28.445 -2.311 -16.566 1.00 80.62 92 ASP A O 1
ATOM 747 N N . TYR A 1 93 ? 26.918 -3.855 -17.116 1.00 81.25 93 TYR A N 1
ATOM 748 C CA . TYR A 1 93 ? 27.716 -4.600 -18.094 1.00 81.25 93 TYR A CA 1
ATOM 749 C C . TYR A 1 93 ? 29.091 -5.045 -17.565 1.00 81.25 93 TYR A C 1
ATOM 751 O O . TYR A 1 93 ? 29.996 -5.346 -18.341 1.00 81.25 93 TYR A O 1
ATOM 759 N N . PHE A 1 94 ? 29.275 -5.081 -16.242 1.00 83.00 94 PHE A N 1
ATOM 760 C CA . PHE A 1 94 ? 30.563 -5.284 -15.578 1.00 83.00 94 PHE A CA 1
ATOM 761 C C . PHE A 1 94 ? 31.657 -4.297 -16.034 1.00 83.00 94 PHE A C 1
ATOM 763 O O . PHE A 1 94 ? 32.846 -4.611 -15.941 1.00 83.00 94 PHE A O 1
ATOM 770 N N . GLY A 1 95 ? 31.263 -3.113 -16.521 1.00 82.75 95 GLY A N 1
ATOM 771 C CA . GLY A 1 95 ? 32.159 -2.087 -17.060 1.00 82.75 95 GLY A CA 1
ATOM 772 C C . GLY A 1 95 ? 32.657 -2.339 -18.489 1.00 82.75 95 GLY A C 1
ATOM 773 O O . GLY A 1 95 ? 33.570 -1.645 -18.937 1.00 82.75 95 GLY A O 1
ATOM 774 N N . VAL A 1 96 ? 32.092 -3.318 -19.202 1.00 86.50 96 VAL A N 1
ATOM 775 C CA . VAL A 1 96 ? 32.424 -3.606 -20.606 1.00 86.50 96 VAL A CA 1
ATOM 776 C C . VAL A 1 96 ? 31.854 -2.537 -21.535 1.00 86.50 96 VAL A C 1
ATOM 778 O O . VAL A 1 96 ? 30.740 -2.051 -21.344 1.00 86.50 96 VAL A O 1
ATOM 781 N N . SER A 1 97 ? 32.608 -2.197 -22.583 1.00 84.81 97 SER A N 1
ATOM 782 C CA . SER A 1 97 ? 32.139 -1.283 -23.626 1.00 84.81 97 SER A CA 1
ATOM 783 C C . SER A 1 97 ? 31.252 -2.008 -24.639 1.00 84.81 97 SER A C 1
ATOM 785 O O . SER A 1 97 ? 31.659 -3.005 -25.239 1.00 84.81 97 SER A O 1
ATOM 787 N N . ILE A 1 98 ? 30.047 -1.478 -24.849 1.00 88.25 98 ILE A N 1
ATOM 788 C CA . ILE A 1 98 ? 29.127 -1.931 -25.895 1.00 88.25 98 ILE A CA 1
ATOM 789 C C . ILE A 1 98 ? 29.247 -1.043 -27.134 1.00 88.25 98 ILE A C 1
ATOM 791 O O . ILE A 1 98 ? 29.442 0.167 -27.032 1.00 88.25 98 ILE A O 1
ATOM 795 N N . HIS A 1 99 ? 29.121 -1.661 -28.303 1.00 85.50 99 HIS A N 1
ATOM 796 C CA . HIS A 1 99 ? 29.163 -1.002 -29.601 1.00 85.50 99 HIS A CA 1
ATOM 797 C C . HIS A 1 99 ? 27.830 -1.153 -30.322 1.00 85.50 99 HIS A C 1
ATOM 799 O O . HIS A 1 99 ? 27.280 -2.257 -30.427 1.00 85.50 99 HIS A O 1
ATOM 805 N N . GLU A 1 100 ? 27.334 -0.033 -30.838 1.00 84.25 100 GLU A N 1
ATOM 806 C CA . GLU A 1 100 ? 26.067 0.024 -31.555 1.00 84.25 100 GLU A CA 1
ATOM 807 C C . GLU A 1 100 ? 26.165 -0.745 -32.882 1.00 84.25 100 GLU A C 1
ATOM 809 O O . GLU A 1 100 ? 27.153 -0.597 -33.610 1.00 84.25 100 GLU A O 1
ATOM 814 N N . PRO A 1 101 ? 25.136 -1.520 -33.273 1.00 84.06 101 PRO A N 1
ATOM 815 C CA . PRO A 1 101 ? 25.158 -2.264 -34.531 1.00 84.06 101 PRO A CA 1
ATOM 816 C C . PRO A 1 101 ? 25.395 -1.401 -35.778 1.00 84.06 101 PRO A C 1
ATOM 818 O O . PRO A 1 101 ? 25.924 -1.897 -36.769 1.00 84.06 101 PRO A O 1
ATOM 821 N N . ALA A 1 102 ? 25.034 -0.113 -35.735 1.00 82.56 102 ALA A N 1
ATOM 822 C CA . ALA A 1 102 ? 25.258 0.836 -36.827 1.00 82.56 102 ALA A CA 1
ATOM 823 C C . ALA A 1 102 ? 26.747 1.158 -37.075 1.00 82.56 102 ALA A C 1
ATOM 825 O O . ALA A 1 102 ? 27.100 1.622 -38.154 1.00 82.56 102 ALA A O 1
ATOM 826 N N . GLU A 1 103 ? 27.631 0.910 -36.104 1.00 83.94 103 GLU A N 1
ATOM 827 C CA . GLU A 1 103 ? 29.074 1.160 -36.233 1.00 83.94 103 GLU A CA 1
ATOM 828 C C . GLU A 1 103 ? 29.815 0.014 -36.949 1.00 83.94 103 GLU A C 1
ATOM 830 O O . GLU A 1 103 ? 30.988 0.155 -37.323 1.00 83.94 103 GLU A O 1
ATOM 835 N N . ILE A 1 104 ? 29.141 -1.124 -37.148 1.00 90.19 104 ILE A N 1
ATOM 836 C CA . ILE A 1 104 ? 29.707 -2.359 -37.688 1.00 90.19 104 ILE A CA 1
ATOM 837 C C . ILE A 1 104 ? 29.440 -2.476 -39.187 1.00 90.19 104 ILE A C 1
ATOM 839 O O . ILE A 1 104 ? 28.307 -2.376 -39.640 1.00 90.19 104 ILE A O 1
ATOM 843 N N . LEU A 1 105 ? 30.501 -2.741 -39.955 1.00 90.25 105 LEU A N 1
ATOM 844 C CA . LEU A 1 105 ? 30.465 -2.799 -41.423 1.00 90.25 105 LEU A CA 1
ATOM 845 C C . LEU A 1 105 ? 30.551 -4.228 -41.993 1.00 90.25 105 LEU A C 1
ATOM 847 O O . LEU A 1 105 ? 30.484 -4.423 -43.209 1.00 90.25 105 LEU A O 1
ATOM 851 N N . PHE A 1 106 ? 30.761 -5.241 -41.142 1.00 90.00 106 PHE A N 1
ATOM 852 C CA . PHE A 1 106 ? 30.856 -6.645 -41.568 1.00 90.00 106 PHE A CA 1
ATOM 853 C C . PHE A 1 106 ? 29.522 -7.405 -41.498 1.00 90.00 106 PHE A C 1
ATOM 855 O O . PHE A 1 106 ? 29.475 -8.568 -41.912 1.00 90.00 106 PHE A O 1
ATOM 862 N N . GLU A 1 107 ? 28.446 -6.780 -41.007 1.00 87.31 107 GLU A N 1
ATOM 863 C CA . GLU A 1 107 ? 27.123 -7.388 -40.846 1.00 87.31 107 GLU A CA 1
ATOM 864 C C . GLU A 1 107 ? 26.000 -6.336 -40.902 1.00 87.31 107 GLU A C 1
ATOM 866 O O . GLU A 1 107 ? 26.229 -5.161 -40.661 1.00 87.31 107 GLU A O 1
ATOM 871 N N . ILE A 1 108 ? 24.771 -6.756 -41.227 1.00 84.44 108 ILE A N 1
ATOM 872 C CA . ILE A 1 108 ? 23.605 -5.861 -41.280 1.00 84.44 108 ILE A CA 1
ATOM 873 C C . ILE A 1 108 ? 23.171 -5.511 -39.840 1.00 84.44 108 ILE A C 1
ATOM 875 O O . ILE A 1 108 ? 22.885 -6.447 -39.084 1.00 84.44 108 ILE A O 1
ATOM 879 N N . PRO A 1 109 ? 23.034 -4.217 -39.474 1.00 74.88 109 PRO A N 1
ATOM 880 C CA . PRO A 1 109 ? 22.776 -3.765 -38.102 1.00 74.88 109 PRO A CA 1
ATOM 881 C C . PRO A 1 109 ? 21.579 -4.428 -37.403 1.00 74.88 109 PRO A C 1
ATOM 883 O O . PRO A 1 109 ? 21.650 -4.742 -36.224 1.00 74.88 109 PRO A O 1
ATOM 886 N N . GLU A 1 110 ? 20.494 -4.731 -38.120 1.00 70.88 110 GLU A N 1
ATOM 887 C CA . GLU A 1 110 ? 19.266 -5.312 -37.540 1.00 70.88 110 GLU A CA 1
ATOM 888 C C . GLU A 1 110 ? 19.423 -6.758 -37.019 1.00 70.88 110 GLU A C 1
ATOM 890 O O . GLU A 1 110 ? 18.484 -7.343 -36.467 1.00 70.88 110 GLU A O 1
ATOM 895 N N . ARG A 1 111 ? 20.585 -7.390 -37.228 1.00 74.44 111 ARG A N 1
ATOM 896 C CA . ARG A 1 111 ? 20.804 -8.799 -36.880 1.00 74.44 111 ARG A CA 1
ATOM 897 C C . ARG A 1 111 ? 21.310 -9.035 -35.472 1.00 74.44 111 ARG A C 1
ATOM 899 O O . ARG A 1 111 ? 21.097 -10.141 -34.983 1.00 74.44 111 ARG A O 1
ATOM 906 N N . GLU A 1 112 ? 21.900 -8.049 -34.823 1.00 81.00 112 GLU A N 1
ATOM 907 C CA . GLU A 1 112 ? 22.489 -8.153 -33.485 1.00 81.00 112 GLU A CA 1
ATOM 908 C C . GLU A 1 112 ? 21.942 -7.020 -32.618 1.00 81.00 112 GLU A C 1
ATOM 910 O O . GLU A 1 112 ? 21.691 -5.932 -33.127 1.00 81.00 112 GLU A O 1
ATOM 915 N N . GLU A 1 113 ? 21.707 -7.268 -31.328 1.00 82.50 113 GLU A N 1
ATOM 916 C CA . GLU A 1 113 ? 21.258 -6.203 -30.426 1.00 82.50 113 GLU A CA 1
ATOM 917 C C . GLU A 1 113 ? 22.402 -5.209 -30.125 1.00 82.50 113 GLU A C 1
ATOM 919 O O . GLU A 1 113 ? 22.166 -4.007 -30.102 1.00 82.50 113 GLU A O 1
ATOM 924 N N . PHE A 1 114 ? 23.636 -5.699 -29.954 1.00 88.50 114 PHE A N 1
ATOM 925 C CA . PHE A 1 114 ? 24.867 -4.905 -29.830 1.00 88.50 114 PHE A CA 1
ATOM 926 C C . PHE A 1 114 ? 26.108 -5.794 -30.030 1.00 88.50 114 PHE A C 1
ATOM 928 O O . PHE A 1 114 ? 26.009 -7.025 -30.118 1.00 88.50 114 PHE A O 1
ATOM 935 N N . TYR A 1 115 ? 27.283 -5.166 -30.080 1.00 90.00 115 TYR A N 1
ATOM 936 C CA . TYR A 1 115 ? 28.582 -5.827 -30.196 1.00 90.00 115 TYR A CA 1
ATOM 937 C C . TYR A 1 115 ? 29.469 -5.533 -28.988 1.00 90.00 115 TYR A C 1
ATOM 939 O O . TYR A 1 115 ? 29.377 -4.474 -28.374 1.00 90.00 115 TYR A O 1
ATOM 947 N N . ILE A 1 116 ? 30.357 -6.472 -28.679 1.00 92.31 116 ILE A N 1
ATOM 948 C CA . ILE A 1 116 ? 31.391 -6.342 -27.646 1.00 92.31 116 ILE A CA 1
ATOM 949 C C . ILE A 1 116 ? 32.747 -6.718 -28.234 1.00 92.31 116 ILE A C 1
ATOM 951 O O . ILE A 1 116 ? 32.820 -7.440 -29.237 1.00 92.31 116 ILE A O 1
ATOM 955 N N . SER A 1 117 ? 33.831 -6.241 -27.623 1.00 92.62 117 SER A N 1
ATOM 956 C CA . SER A 1 117 ? 35.164 -6.700 -28.009 1.00 92.62 117 SER A CA 1
ATOM 957 C C . SER A 1 117 ? 35.332 -8.187 -27.666 1.00 92.62 117 SER A C 1
ATOM 959 O O . SER A 1 117 ? 34.716 -8.711 -26.737 1.00 92.62 117 SER A O 1
ATOM 961 N N . ARG A 1 118 ? 36.169 -8.908 -28.415 1.00 92.62 118 ARG A N 1
ATOM 962 C CA . ARG A 1 118 ? 36.470 -10.317 -28.117 1.00 92.62 118 ARG A CA 1
ATOM 963 C C . ARG A 1 118 ? 37.209 -10.493 -26.793 1.00 92.62 118 ARG A C 1
ATOM 965 O O . ARG A 1 118 ? 37.081 -11.546 -26.180 1.00 92.62 118 ARG A O 1
ATOM 972 N N . GLU A 1 119 ? 37.974 -9.491 -26.370 1.00 90.56 119 GLU A N 1
ATOM 973 C CA . GLU A 1 119 ? 38.628 -9.480 -25.059 1.00 90.56 119 GLU A CA 1
ATOM 974 C C . GLU A 1 119 ? 37.582 -9.389 -23.944 1.00 90.56 119 GLU A C 1
ATOM 976 O O . GLU A 1 119 ? 37.561 -10.232 -23.045 1.00 90.56 119 GLU A O 1
ATOM 981 N N . ASP A 1 120 ? 36.638 -8.456 -24.072 1.00 92.56 120 ASP A N 1
ATOM 982 C CA . ASP A 1 120 ? 35.533 -8.317 -23.128 1.00 92.56 120 ASP A CA 1
ATOM 983 C C . ASP A 1 120 ? 34.612 -9.537 -23.135 1.00 92.56 120 ASP A C 1
ATOM 985 O O . ASP A 1 120 ? 34.103 -9.927 -22.090 1.00 92.56 120 ASP A O 1
ATOM 989 N N . ALA A 1 121 ? 34.431 -10.196 -24.282 1.00 92.25 121 ALA A N 1
ATOM 990 C CA . ALA A 1 121 ? 33.658 -11.431 -24.367 1.00 92.25 121 ALA A CA 1
ATOM 991 C C . ALA A 1 121 ? 34.244 -12.546 -23.486 1.00 92.25 121 ALA A C 1
ATOM 993 O O . ALA A 1 121 ? 33.487 -13.259 -22.834 1.00 92.25 121 ALA A O 1
ATOM 994 N N . LEU A 1 122 ? 35.574 -12.679 -23.409 1.00 91.69 122 LEU A N 1
ATOM 995 C CA . LEU A 1 122 ? 36.223 -13.646 -22.511 1.00 91.69 122 LEU A CA 1
ATOM 996 C C . LEU A 1 122 ? 36.010 -13.283 -21.036 1.00 91.69 122 LEU A C 1
ATOM 998 O O . LEU A 1 122 ? 35.843 -14.158 -20.187 1.00 91.69 122 LEU A O 1
ATOM 1002 N N . PHE A 1 123 ? 36.008 -11.989 -20.718 1.00 92.31 123 PHE A N 1
ATOM 1003 C CA . PHE A 1 123 ? 35.719 -11.521 -19.368 1.00 92.31 123 PHE A CA 1
ATOM 1004 C C . PHE A 1 123 ? 34.247 -11.741 -18.987 1.00 92.31 123 PHE A C 1
ATOM 1006 O O . PHE A 1 123 ? 33.959 -12.220 -17.886 1.00 92.31 123 PHE A O 1
ATOM 1013 N N . LEU A 1 124 ? 33.319 -11.451 -19.902 1.00 92.06 124 LEU A N 1
ATOM 1014 C CA . LEU A 1 124 ? 31.893 -11.695 -19.713 1.00 92.06 124 LEU A CA 1
ATOM 1015 C C . LEU A 1 124 ? 31.581 -13.181 -19.592 1.00 92.06 124 LEU A C 1
ATOM 1017 O O . LEU A 1 124 ? 30.752 -13.522 -18.756 1.00 92.06 124 LEU A O 1
ATOM 1021 N N . ASP A 1 125 ? 32.250 -14.055 -20.344 1.00 92.56 125 ASP A N 1
ATOM 1022 C CA . ASP A 1 125 ? 32.133 -15.514 -20.214 1.00 92.56 125 ASP A CA 1
ATOM 1023 C C . ASP A 1 125 ? 32.377 -15.952 -18.759 1.00 92.56 125 ASP A C 1
ATOM 1025 O O . ASP A 1 125 ? 31.506 -16.546 -18.119 1.00 92.56 125 ASP A O 1
ATOM 1029 N N . TYR A 1 126 ? 33.497 -15.512 -18.175 1.00 91.31 126 TYR A N 1
ATOM 1030 C CA . TYR A 1 126 ? 33.818 -15.762 -16.768 1.00 91.31 126 TYR A CA 1
ATOM 1031 C C . TYR A 1 126 ? 32.774 -15.177 -15.802 1.00 91.31 126 TYR A C 1
ATOM 1033 O O . TYR A 1 126 ? 32.340 -15.846 -14.864 1.00 91.31 126 TYR A O 1
ATOM 1041 N N . LYS A 1 127 ? 32.332 -13.930 -16.017 1.00 91.31 127 LYS A N 1
ATOM 1042 C CA . LYS A 1 127 ? 31.326 -13.282 -15.152 1.00 91.31 127 LYS A CA 1
ATOM 1043 C C . LYS A 1 127 ? 29.929 -13.891 -15.279 1.00 91.31 127 LYS A C 1
ATOM 1045 O O . LYS A 1 127 ? 29.141 -13.812 -14.338 1.00 91.31 127 LYS A O 1
ATOM 1050 N N . SER A 1 128 ? 29.637 -14.518 -16.412 1.00 92.06 128 SER A N 1
ATOM 1051 C CA . SER A 1 128 ? 28.319 -15.052 -16.758 1.00 92.06 128 SER A CA 1
ATOM 1052 C C . SER A 1 128 ? 28.184 -16.548 -16.510 1.00 92.06 128 SER A C 1
ATOM 1054 O O . SER A 1 128 ? 27.071 -17.066 -16.594 1.00 92.06 128 SER A O 1
ATOM 1056 N N . GLU A 1 129 ? 29.272 -17.243 -16.166 1.00 89.94 129 GLU A N 1
ATOM 1057 C CA . GLU A 1 129 ? 29.286 -18.686 -15.902 1.00 89.94 129 GLU A CA 1
ATOM 1058 C C . GLU A 1 129 ? 28.116 -19.101 -14.995 1.00 89.94 129 GLU A C 1
ATOM 1060 O O . GLU A 1 129 ? 27.333 -20.000 -15.313 1.00 89.94 129 GLU A O 1
ATOM 1065 N N . ARG A 1 130 ? 27.936 -18.367 -13.895 1.00 84.81 130 ARG A N 1
ATOM 1066 C CA . ARG A 1 130 ? 26.880 -18.625 -12.919 1.00 84.81 130 ARG A CA 1
ATOM 1067 C C . ARG A 1 130 ? 25.474 -18.385 -13.471 1.00 84.81 130 ARG A C 1
ATOM 1069 O O . ARG A 1 130 ? 24.571 -19.163 -13.168 1.00 84.81 130 ARG A O 1
ATOM 1076 N N . PHE A 1 131 ? 25.277 -17.331 -14.266 1.00 89.94 131 PHE A N 1
ATOM 1077 C CA . PHE A 1 131 ? 23.979 -17.041 -14.880 1.00 89.94 131 PHE A CA 1
ATOM 1078 C C . PHE A 1 131 ? 23.515 -18.232 -15.721 1.00 89.94 131 PHE A C 1
ATOM 1080 O O . PHE A 1 131 ? 22.382 -18.686 -15.568 1.00 89.94 131 PHE A O 1
ATOM 1087 N N . PHE A 1 132 ? 24.403 -18.779 -16.556 1.00 91.31 132 PHE A N 1
ATOM 1088 C CA . PHE A 1 132 ? 24.072 -19.912 -17.417 1.00 91.31 132 PHE A CA 1
ATOM 1089 C C . PHE A 1 132 ? 23.886 -21.215 -16.634 1.00 91.31 132 PHE A C 1
ATOM 1091 O O . PHE A 1 132 ? 22.975 -21.978 -16.950 1.00 91.31 132 PHE A O 1
ATOM 1098 N N . GLN A 1 133 ? 24.686 -21.456 -15.588 1.00 87.50 133 GLN A N 1
ATOM 1099 C CA . GLN A 1 133 ? 24.539 -22.635 -14.724 1.00 87.50 133 GLN A CA 1
ATOM 1100 C C . GLN A 1 133 ? 23.202 -22.656 -13.971 1.00 87.50 133 GLN A C 1
ATOM 1102 O O . GLN A 1 133 ? 22.601 -23.717 -13.811 1.00 87.50 133 GLN A O 1
ATOM 1107 N N . GLU A 1 134 ? 22.729 -21.496 -13.513 1.00 87.81 134 GLU A N 1
ATOM 1108 C CA . GLU A 1 134 ? 21.487 -21.370 -12.742 1.00 87.81 134 GLU A CA 1
ATOM 1109 C C . GLU A 1 134 ? 20.260 -21.067 -13.617 1.00 87.81 134 GLU A C 1
ATOM 1111 O O . GLU A 1 134 ? 19.139 -20.953 -13.104 1.00 87.81 134 GLU A O 1
ATOM 1116 N N . PHE A 1 135 ? 20.439 -20.932 -14.936 1.00 88.06 135 PHE A N 1
ATOM 1117 C CA . PHE A 1 135 ? 19.364 -20.529 -15.831 1.00 88.06 135 PHE A CA 1
ATOM 1118 C C . PHE A 1 135 ? 18.230 -21.558 -15.828 1.00 88.06 135 PHE A C 1
ATOM 1120 O O . PHE A 1 135 ? 18.396 -22.732 -16.160 1.00 88.06 135 PHE A O 1
ATOM 1127 N N . GLY A 1 136 ? 17.038 -21.092 -15.457 1.00 84.62 136 GLY A N 1
ATOM 1128 C CA . GLY A 1 136 ? 15.845 -21.930 -15.378 1.00 84.62 136 GLY A CA 1
ATOM 1129 C C . GLY A 1 136 ? 15.727 -22.774 -14.106 1.00 84.62 136 GLY A C 1
ATOM 1130 O O . GLY A 1 136 ? 14.739 -23.494 -13.998 1.00 84.62 136 GLY A O 1
ATOM 1131 N N . PHE A 1 137 ? 16.658 -22.681 -13.146 1.00 88.56 137 PHE A N 1
ATOM 1132 C CA . PHE A 1 137 ? 16.459 -23.283 -11.824 1.00 88.56 137 PHE A CA 1
ATOM 1133 C C . PHE A 1 137 ? 15.382 -22.550 -11.019 1.00 88.56 137 PHE A C 1
ATOM 1135 O O . PHE A 1 137 ? 15.327 -21.315 -11.001 1.00 88.56 137 PHE A O 1
ATOM 1142 N N . THR A 1 138 ? 14.569 -23.315 -10.292 1.00 88.12 138 THR A N 1
ATOM 1143 C CA . THR A 1 138 ? 13.745 -22.785 -9.199 1.00 88.12 138 THR A CA 1
ATOM 1144 C C . THR A 1 138 ? 14.632 -22.363 -8.023 1.00 88.12 138 THR A C 1
ATOM 1146 O O . THR A 1 138 ? 15.779 -22.794 -7.901 1.00 88.12 138 THR A O 1
ATOM 1149 N N . GLU A 1 139 ? 14.118 -21.532 -7.115 1.00 87.69 139 GLU A N 1
ATOM 1150 C CA . GLU A 1 139 ? 14.878 -21.128 -5.918 1.00 87.69 139 GLU A CA 1
ATOM 1151 C C . GLU A 1 139 ? 15.242 -22.321 -5.017 1.00 87.69 139 GLU A C 1
ATOM 1153 O O . GLU A 1 139 ? 16.306 -22.349 -4.395 1.00 87.69 139 GLU A O 1
ATOM 1158 N N . GLU A 1 140 ? 14.405 -23.359 -5.016 1.00 89.56 140 GLU A N 1
ATOM 1159 C CA . GLU A 1 140 ? 14.695 -24.628 -4.353 1.00 89.56 140 GLU A CA 1
ATOM 1160 C C . GLU A 1 140 ? 15.885 -25.351 -4.995 1.00 89.56 140 GLU A C 1
ATOM 1162 O O . GLU A 1 140 ? 16.807 -25.779 -4.295 1.00 89.56 140 GLU A O 1
ATOM 1167 N N . GLU A 1 141 ? 15.890 -25.469 -6.324 1.00 90.50 141 GLU A N 1
ATOM 1168 C CA . GLU A 1 141 ? 16.985 -26.095 -7.066 1.00 90.50 141 GLU A CA 1
ATOM 1169 C C . GLU A 1 141 ? 18.298 -25.337 -6.850 1.00 90.50 141 GLU A C 1
ATOM 1171 O O . GLU A 1 141 ? 19.309 -25.969 -6.540 1.00 90.50 141 GLU A O 1
ATOM 1176 N N . LYS A 1 142 ? 18.277 -23.996 -6.910 1.00 90.88 142 LYS A N 1
ATOM 1177 C CA . LYS A 1 142 ? 19.448 -23.152 -6.617 1.00 90.88 142 LYS A CA 1
ATOM 1178 C C . LYS A 1 142 ? 19.969 -23.390 -5.204 1.00 90.88 142 LYS A C 1
ATOM 1180 O O . LYS A 1 142 ? 21.152 -23.665 -5.023 1.00 90.88 142 LYS A O 1
ATOM 1185 N N . THR A 1 143 ? 19.091 -23.340 -4.203 1.00 90.00 143 THR A N 1
ATOM 1186 C CA . THR A 1 143 ? 19.455 -23.544 -2.793 1.00 90.00 143 THR A CA 1
ATOM 1187 C C . THR A 1 143 ? 20.106 -24.909 -2.575 1.00 90.00 143 THR A C 1
ATOM 1189 O O . THR A 1 143 ? 21.192 -25.008 -1.999 1.00 90.00 143 THR A O 1
ATOM 1192 N N . ARG A 1 144 ? 19.481 -25.977 -3.085 1.00 89.38 144 ARG A N 1
ATOM 1193 C CA . ARG A 1 144 ? 20.028 -27.339 -2.996 1.00 89.38 144 ARG A CA 1
ATOM 1194 C C . ARG A 1 144 ? 21.358 -27.458 -3.732 1.00 89.38 144 ARG A C 1
ATOM 1196 O O . ARG A 1 144 ? 22.265 -28.128 -3.238 1.00 89.38 144 ARG A O 1
ATOM 1203 N N . TRP A 1 145 ? 21.484 -26.820 -4.893 1.00 88.62 145 TRP A N 1
ATOM 1204 C CA . TRP A 1 145 ? 22.712 -26.830 -5.674 1.00 88.62 145 TRP A CA 1
ATOM 1205 C C . TRP A 1 145 ? 23.872 -26.197 -4.901 1.00 88.62 145 TRP A C 1
ATOM 1207 O O . TRP A 1 145 ? 24.911 -26.846 -4.778 1.00 88.62 145 TRP A O 1
ATOM 1217 N N . ILE A 1 146 ? 23.675 -25.014 -4.302 1.00 89.38 146 ILE A N 1
ATOM 1218 C CA . ILE A 1 146 ? 24.690 -24.325 -3.483 1.00 89.38 146 ILE A CA 1
ATOM 1219 C C . ILE A 1 146 ? 25.146 -25.226 -2.332 1.00 89.38 146 ILE A C 1
ATOM 1221 O O . ILE A 1 146 ? 26.340 -25.461 -2.156 1.00 89.38 146 ILE A O 1
ATOM 1225 N N . ILE A 1 147 ? 24.196 -25.800 -1.586 1.00 89.06 147 ILE A N 1
ATOM 1226 C CA . ILE A 1 147 ? 24.500 -26.679 -0.449 1.00 89.06 147 ILE A CA 1
ATOM 1227 C C . ILE A 1 147 ? 25.331 -27.885 -0.901 1.00 89.06 147 ILE A C 1
ATOM 1229 O O . ILE A 1 147 ? 26.324 -28.223 -0.259 1.00 89.06 147 ILE A O 1
ATOM 1233 N N . ASN A 1 148 ? 24.962 -28.521 -2.015 1.00 87.12 148 ASN A N 1
ATOM 1234 C CA . ASN A 1 148 ? 25.628 -29.734 -2.492 1.00 87.12 148 ASN A CA 1
ATOM 1235 C C . ASN A 1 148 ? 27.014 -29.478 -3.104 1.00 87.12 148 ASN A C 1
ATOM 1237 O O . ASN A 1 148 ? 27.844 -30.387 -3.100 1.00 87.12 148 ASN A O 1
ATOM 1241 N N . HIS A 1 149 ? 27.265 -28.274 -3.625 1.00 84.00 149 HIS A N 1
ATOM 1242 C CA . HIS A 1 149 ? 28.531 -27.916 -4.273 1.00 84.00 149 HIS A CA 1
ATOM 1243 C C . HIS A 1 149 ? 29.473 -27.098 -3.378 1.00 84.00 149 HIS A C 1
ATOM 1245 O O . HIS A 1 149 ? 30.633 -26.903 -3.745 1.00 84.00 149 HIS A O 1
ATOM 1251 N N . SER A 1 150 ? 29.024 -26.685 -2.189 1.00 80.81 150 SER A N 1
ATOM 1252 C CA . SER A 1 150 ? 29.879 -26.045 -1.187 1.00 80.81 150 SER A CA 1
ATOM 1253 C C . SER A 1 150 ? 30.974 -27.006 -0.690 1.00 80.81 150 SER A C 1
ATOM 1255 O O . SER A 1 150 ? 30.712 -28.128 -0.249 1.00 80.81 150 SER A O 1
ATOM 1257 N N . LYS A 1 151 ? 32.240 -26.581 -0.773 1.00 75.62 151 LYS A N 1
ATOM 1258 C CA . LYS A 1 151 ? 33.407 -27.333 -0.280 1.00 75.62 151 LYS A CA 1
ATOM 1259 C C . LYS A 1 151 ? 34.089 -26.533 0.820 1.00 75.62 151 LYS A C 1
ATOM 1261 O O . LYS A 1 151 ? 34.269 -25.339 0.668 1.00 75.62 151 LYS A O 1
ATOM 1266 N N . GLY A 1 152 ? 34.514 -27.195 1.897 1.00 72.06 152 GLY A N 1
ATOM 1267 C CA . GLY A 1 152 ? 35.286 -26.548 2.968 1.00 72.06 152 GLY A CA 1
ATOM 1268 C C . GLY A 1 152 ? 34.477 -26.017 4.157 1.00 72.06 152 GLY A C 1
ATOM 1269 O O . GLY A 1 152 ? 35.094 -25.539 5.102 1.00 72.06 152 GLY A O 1
ATOM 1270 N N . HIS A 1 153 ? 33.146 -26.186 4.168 1.00 81.06 153 HIS A N 1
ATOM 1271 C CA . HIS A 1 153 ? 32.264 -25.698 5.245 1.00 81.06 153 HIS A CA 1
ATOM 1272 C C . HIS A 1 153 ? 31.489 -26.832 5.952 1.00 81.06 153 HIS A C 1
ATOM 1274 O O . HIS A 1 153 ? 30.255 -26.846 5.923 1.00 81.06 153 HIS A O 1
ATOM 1280 N N . PRO A 1 154 ? 32.159 -27.844 6.545 1.00 83.06 154 PRO A N 1
ATOM 1281 C CA . PRO A 1 154 ? 31.475 -29.008 7.115 1.00 83.06 154 PRO A CA 1
ATOM 1282 C C . PRO A 1 154 ? 30.493 -28.630 8.231 1.00 83.06 154 PRO A C 1
ATOM 1284 O O . PRO A 1 154 ? 29.417 -29.221 8.320 1.00 83.06 154 PRO A O 1
ATOM 1287 N N . VAL A 1 155 ? 30.835 -27.631 9.051 1.00 85.50 155 VAL A N 1
ATOM 1288 C CA . VAL A 1 155 ? 29.988 -27.198 10.169 1.00 85.50 155 VAL A CA 1
ATOM 1289 C C . VAL A 1 155 ? 28.813 -26.377 9.649 1.00 85.50 155 VAL A C 1
ATOM 1291 O O . VAL A 1 155 ? 27.671 -26.632 10.030 1.00 85.50 155 VAL A O 1
ATOM 1294 N N . ALA A 1 156 ? 29.066 -25.439 8.730 1.00 87.50 156 ALA A N 1
ATOM 1295 C CA . ALA A 1 156 ? 27.993 -24.651 8.128 1.00 87.50 156 ALA A CA 1
ATOM 1296 C C . ALA A 1 156 ? 26.988 -25.551 7.392 1.00 87.50 156 ALA A C 1
ATOM 1298 O O . ALA A 1 156 ? 25.787 -25.358 7.532 1.00 87.50 156 ALA A O 1
ATOM 1299 N N . LEU A 1 157 ? 27.456 -26.585 6.685 1.00 89.88 157 LEU A N 1
ATOM 1300 C CA . LEU A 1 157 ? 26.599 -27.536 5.978 1.00 89.88 157 LEU A CA 1
ATOM 1301 C C . LEU A 1 157 ? 25.705 -28.349 6.925 1.00 89.88 157 LEU A C 1
ATOM 1303 O O . LEU A 1 157 ? 24.525 -28.553 6.633 1.00 89.88 157 LEU A O 1
ATOM 1307 N N . GLU A 1 158 ? 26.245 -28.809 8.056 1.00 89.81 158 GLU A N 1
ATOM 1308 C CA . GLU A 1 158 ? 25.463 -29.514 9.074 1.00 89.81 158 GLU A CA 1
ATOM 1309 C C . GLU A 1 158 ? 24.350 -28.621 9.633 1.00 89.81 158 GLU A C 1
ATOM 1311 O O . GLU A 1 158 ? 23.179 -29.015 9.652 1.00 89.81 158 GLU A O 1
ATOM 1316 N N . TYR A 1 159 ? 24.702 -27.410 10.067 1.00 91.62 159 TYR A N 1
ATOM 1317 C CA . TYR A 1 159 ? 23.738 -26.506 10.680 1.00 91.62 159 TYR A CA 1
ATOM 1318 C C . TYR A 1 159 ? 22.758 -25.911 9.677 1.00 91.62 159 TYR A C 1
ATOM 1320 O O . TYR A 1 159 ? 21.599 -25.730 10.032 1.00 91.62 159 TYR A O 1
ATOM 1328 N N . MET A 1 160 ? 23.165 -25.685 8.426 1.00 92.19 160 MET A N 1
ATOM 1329 C CA . MET A 1 160 ? 22.273 -25.213 7.368 1.00 92.19 160 MET A CA 1
ATOM 1330 C C . MET A 1 160 ? 21.142 -26.213 7.126 1.00 92.19 160 MET A C 1
ATOM 1332 O O . MET A 1 160 ? 19.979 -25.831 7.080 1.00 92.19 160 MET A O 1
ATOM 1336 N N . LYS A 1 161 ? 21.451 -27.514 7.062 1.00 89.62 161 LYS A N 1
ATOM 1337 C CA . LYS A 1 161 ? 20.423 -28.558 6.912 1.00 89.62 161 LYS A CA 1
ATOM 1338 C C . LYS A 1 161 ? 19.440 -28.568 8.085 1.00 89.62 161 LYS A C 1
ATOM 1340 O O . LYS A 1 161 ? 18.232 -28.632 7.868 1.00 89.62 161 LYS A O 1
ATOM 1345 N N . LYS A 1 162 ? 19.948 -28.463 9.320 1.00 90.31 162 LYS A N 1
ATOM 1346 C CA . LYS A 1 162 ? 19.107 -28.383 10.528 1.00 90.31 162 LYS A CA 1
ATOM 1347 C C . LYS A 1 162 ? 18.242 -27.122 10.533 1.00 90.31 162 LYS A C 1
ATOM 1349 O O . LYS A 1 162 ? 17.076 -27.193 10.900 1.00 90.31 162 LYS A O 1
ATOM 1354 N N . TYR A 1 163 ? 18.809 -25.992 10.120 1.00 90.88 163 TYR A N 1
ATOM 1355 C CA . TYR A 1 163 ? 18.122 -24.708 10.090 1.00 90.88 163 TYR A CA 1
ATOM 1356 C C . TYR A 1 163 ? 17.016 -24.674 9.037 1.00 90.88 163 TYR A C 1
ATOM 1358 O O . TYR A 1 163 ? 15.906 -24.268 9.350 1.00 90.88 163 TYR A O 1
ATOM 1366 N N . LEU A 1 164 ? 17.275 -25.187 7.830 1.00 88.50 164 LEU A N 1
ATOM 1367 C CA . LEU A 1 164 ? 16.250 -25.304 6.790 1.00 88.50 164 LEU A CA 1
ATOM 1368 C C . LEU A 1 164 ? 15.069 -26.168 7.246 1.00 88.50 164 LEU A C 1
ATOM 1370 O O . LEU A 1 164 ? 13.935 -25.790 7.001 1.00 88.50 164 LEU A O 1
ATOM 1374 N N . THR A 1 165 ? 15.331 -27.259 7.978 1.00 86.44 165 THR A N 1
ATOM 1375 C CA . THR A 1 165 ? 14.266 -28.087 8.582 1.00 86.44 165 THR A CA 1
ATOM 1376 C C . THR A 1 165 ? 13.501 -27.315 9.667 1.00 86.44 165 THR A C 1
ATOM 1378 O O . THR A 1 165 ? 12.299 -27.475 9.826 1.00 86.44 165 THR A O 1
ATOM 1381 N N . TYR A 1 166 ? 14.196 -26.474 10.441 1.00 84.00 166 TYR A N 1
ATOM 1382 C CA . TYR A 1 166 ? 13.598 -25.675 11.514 1.00 84.00 166 TYR A CA 1
ATOM 1383 C C . TYR A 1 166 ? 12.635 -24.595 10.996 1.00 84.00 166 TYR A C 1
ATOM 1385 O O . TYR A 1 166 ? 11.665 -24.283 11.681 1.00 84.00 166 TYR A O 1
ATOM 1393 N N . ILE A 1 167 ? 12.886 -24.046 9.805 1.00 84.06 167 ILE A N 1
ATOM 1394 C CA . ILE A 1 167 ? 12.062 -22.989 9.192 1.00 84.06 167 ILE A CA 1
ATOM 1395 C C . ILE A 1 167 ? 11.059 -23.520 8.150 1.00 84.06 167 ILE A C 1
ATOM 1397 O O . ILE A 1 167 ? 10.349 -22.730 7.537 1.00 84.06 167 ILE A O 1
ATOM 1401 N N . GLU A 1 168 ? 10.995 -24.840 7.938 1.00 69.81 168 GLU A N 1
ATOM 1402 C CA . GLU A 1 168 ? 10.193 -25.494 6.887 1.00 69.81 168 GLU A CA 1
ATOM 1403 C C . GLU A 1 168 ? 8.666 -25.363 7.090 1.00 69.81 168 GLU A C 1
ATOM 1405 O O . GLU A 1 168 ? 7.909 -25.547 6.141 1.00 69.81 168 GLU A O 1
ATOM 1410 N N . ASP A 1 169 ? 8.209 -24.978 8.289 1.00 58.59 169 ASP A N 1
ATOM 1411 C CA . ASP A 1 169 ? 6.787 -24.772 8.628 1.00 58.59 169 ASP A CA 1
ATOM 1412 C C . ASP A 1 169 ? 6.179 -23.459 8.063 1.00 58.59 169 ASP A C 1
ATOM 1414 O O . ASP A 1 169 ? 4.992 -23.191 8.266 1.00 58.59 169 ASP A O 1
ATOM 1418 N N . GLU A 1 170 ? 6.950 -22.622 7.354 1.00 56.84 170 GLU A N 1
ATOM 1419 C CA . GLU A 1 170 ? 6.443 -21.412 6.684 1.00 56.84 170 GLU A CA 1
ATOM 1420 C C . GLU A 1 170 ? 5.984 -21.715 5.239 1.00 56.84 170 GLU A C 1
ATOM 1422 O O . GLU A 1 170 ? 6.725 -22.299 4.446 1.00 56.84 170 GLU A O 1
ATOM 1427 N N . GLU A 1 171 ? 4.767 -21.296 4.852 1.00 49.41 171 GLU A N 1
ATOM 1428 C CA . GLU A 1 171 ? 4.300 -21.407 3.459 1.00 49.41 171 GLU A CA 1
ATOM 1429 C C . GLU A 1 171 ? 5.295 -20.703 2.509 1.00 49.41 171 GLU A C 1
ATOM 1431 O O . GLU A 1 171 ? 5.439 -19.482 2.533 1.00 49.41 171 GLU A O 1
ATOM 1436 N N . ASN A 1 172 ? 5.952 -21.487 1.643 1.00 60.16 172 ASN A N 1
ATOM 1437 C CA . ASN A 1 172 ? 6.898 -21.055 0.603 1.00 60.16 172 ASN A CA 1
ATOM 1438 C C . ASN A 1 172 ? 8.273 -20.536 1.095 1.00 60.16 172 ASN A C 1
ATOM 1440 O O . ASN A 1 172 ? 8.658 -19.398 0.822 1.00 60.16 172 ASN A O 1
ATOM 1444 N N . ILE A 1 173 ? 9.061 -21.401 1.750 1.00 74.88 173 ILE A N 1
ATOM 1445 C CA . ILE A 1 173 ? 10.426 -21.074 2.218 1.00 74.88 173 ILE A CA 1
ATOM 1446 C C . ILE A 1 173 ? 11.401 -20.680 1.093 1.00 74.88 173 ILE A C 1
ATOM 1448 O O . ILE A 1 173 ? 12.280 -19.835 1.289 1.00 74.88 173 ILE A O 1
ATOM 1452 N N . TYR A 1 174 ? 11.267 -21.285 -0.092 1.00 82.12 174 TYR A N 1
ATOM 1453 C CA . TYR A 1 174 ? 12.236 -21.161 -1.183 1.00 82.12 174 TYR A CA 1
ATOM 1454 C C . TYR A 1 174 ? 12.021 -19.865 -1.966 1.00 82.12 174 TYR A C 1
ATOM 1456 O O . TYR A 1 174 ? 11.347 -19.817 -2.993 1.00 82.12 174 TYR A O 1
ATOM 1464 N N . THR A 1 175 ? 12.628 -18.797 -1.457 1.00 87.81 175 THR A N 1
ATOM 1465 C CA . THR A 1 175 ? 12.577 -17.442 -2.015 1.00 87.81 175 THR A CA 1
ATOM 1466 C C . THR A 1 175 ? 13.965 -16.984 -2.477 1.00 87.81 175 THR A C 1
ATOM 1468 O O . THR A 1 175 ? 14.969 -17.498 -1.976 1.00 87.81 175 THR A O 1
ATOM 1471 N N . PRO A 1 176 ? 14.065 -15.956 -3.344 1.00 84.88 176 PRO A N 1
ATOM 1472 C CA . PRO A 1 176 ? 15.355 -15.353 -3.692 1.00 84.88 176 PRO A CA 1
ATOM 1473 C C . PRO A 1 176 ? 16.167 -14.898 -2.470 1.00 84.88 176 PRO A C 1
ATOM 1475 O O . PRO A 1 176 ? 17.389 -15.031 -2.448 1.00 84.88 176 PRO A O 1
ATOM 1478 N N . SER A 1 177 ? 15.489 -14.420 -1.418 1.00 89.25 177 SER A N 1
ATOM 1479 C CA . SER A 1 177 ? 16.127 -14.034 -0.155 1.00 89.25 177 SER A CA 1
ATOM 1480 C C . SER A 1 177 ? 16.775 -15.215 0.565 1.00 89.25 177 SER A C 1
ATOM 1482 O O . SER A 1 177 ? 17.854 -15.033 1.131 1.00 89.25 177 SER A O 1
ATOM 1484 N N . LEU A 1 178 ? 16.154 -16.403 0.527 1.00 90.38 178 LEU A N 1
ATOM 1485 C CA . LEU A 1 178 ? 16.734 -17.633 1.073 1.00 90.38 178 LEU A CA 1
ATOM 1486 C C . LEU A 1 178 ? 17.960 -18.055 0.262 1.00 90.38 178 LEU A C 1
ATOM 1488 O O . LEU A 1 178 ? 19.010 -18.309 0.845 1.00 90.38 178 LEU A O 1
ATOM 1492 N N . THR A 1 179 ? 17.859 -18.074 -1.068 1.00 90.50 179 THR A N 1
ATOM 1493 C CA . THR A 1 179 ? 18.982 -18.424 -1.950 1.00 90.50 179 THR A CA 1
ATOM 1494 C C . THR A 1 179 ? 20.176 -17.493 -1.729 1.00 90.50 179 THR A C 1
ATOM 1496 O O . THR A 1 179 ? 21.309 -17.966 -1.632 1.00 90.50 179 THR A O 1
ATOM 1499 N N . ALA A 1 180 ? 19.934 -16.182 -1.608 1.00 90.12 180 ALA A N 1
ATOM 1500 C CA . ALA A 1 180 ? 20.966 -15.197 -1.289 1.00 90.12 180 ALA A CA 1
ATOM 1501 C C . ALA A 1 180 ? 21.592 -15.463 0.088 1.00 90.12 180 ALA A C 1
ATOM 1503 O O . ALA A 1 180 ? 22.809 -15.540 0.193 1.00 90.12 180 ALA A O 1
ATOM 1504 N N . PHE A 1 181 ? 20.773 -15.702 1.118 1.00 93.62 181 PHE A N 1
ATOM 1505 C CA . PHE A 1 181 ? 21.241 -16.039 2.466 1.00 93.62 181 PHE A CA 1
ATOM 1506 C C . PHE A 1 181 ? 22.149 -17.276 2.473 1.00 93.62 181 PHE A C 1
ATOM 1508 O O . PHE A 1 181 ? 23.260 -17.228 2.999 1.00 93.62 181 PHE A O 1
ATOM 1515 N N . VAL A 1 182 ? 21.691 -18.380 1.873 1.00 92.62 182 VAL A N 1
ATOM 1516 C CA . VAL A 1 182 ? 22.446 -19.639 1.832 1.00 92.62 182 VAL A CA 1
ATOM 1517 C C . VAL A 1 182 ? 23.783 -19.418 1.137 1.00 92.62 182 VAL A C 1
ATOM 1519 O O . VAL A 1 182 ? 24.806 -19.909 1.605 1.00 92.62 182 VAL A O 1
ATOM 1522 N N . ARG A 1 183 ? 23.787 -18.636 0.058 1.00 90.69 183 ARG A N 1
ATOM 1523 C CA . ARG A 1 183 ? 25.004 -18.290 -0.667 1.00 90.69 183 ARG A CA 1
ATOM 1524 C C . ARG A 1 183 ? 25.985 -17.499 0.177 1.00 90.69 183 ARG A C 1
ATOM 1526 O O . ARG A 1 183 ? 27.120 -17.930 0.311 1.00 90.69 183 ARG A O 1
ATOM 1533 N N . THR A 1 184 ? 25.533 -16.416 0.803 1.00 91.81 184 THR A N 1
ATOM 1534 C CA . THR A 1 184 ? 26.373 -15.594 1.678 1.00 91.81 184 THR A CA 1
ATOM 1535 C C . THR A 1 184 ? 27.043 -16.445 2.758 1.00 91.81 184 THR A C 1
ATOM 1537 O O . THR A 1 184 ? 28.231 -16.286 3.009 1.00 91.81 184 THR A O 1
ATOM 1540 N N . ILE A 1 185 ? 26.329 -17.409 3.352 1.00 92.06 185 ILE A N 1
ATOM 1541 C CA . ILE A 1 185 ? 26.919 -18.322 4.343 1.00 92.06 185 ILE A CA 1
ATOM 1542 C C . ILE A 1 185 ? 28.051 -19.181 3.767 1.00 92.06 185 ILE A C 1
ATOM 1544 O O . ILE A 1 185 ? 29.043 -19.401 4.460 1.00 92.06 185 ILE A O 1
ATOM 1548 N N . PHE A 1 186 ? 27.906 -19.690 2.544 1.00 90.75 186 PHE A N 1
ATOM 1549 C CA . PHE A 1 186 ? 28.911 -20.560 1.924 1.00 90.75 186 PHE A CA 1
ATOM 1550 C C . PHE A 1 186 ? 30.025 -19.808 1.183 1.00 90.75 186 PHE A C 1
ATOM 1552 O O . PHE A 1 186 ? 31.044 -20.422 0.886 1.00 90.75 186 PHE A O 1
ATOM 1559 N N . ASP A 1 187 ? 29.860 -18.510 0.920 1.00 87.75 187 ASP A N 1
ATOM 1560 C CA . ASP A 1 187 ? 30.918 -17.644 0.383 1.00 87.75 187 ASP A CA 1
ATOM 1561 C C . ASP A 1 187 ? 31.858 -17.127 1.494 1.00 87.75 187 ASP A C 1
ATOM 1563 O O . ASP A 1 187 ? 33.011 -16.778 1.234 1.00 87.75 187 ASP A O 1
ATOM 1567 N N . MET A 1 188 ? 31.392 -17.103 2.748 1.00 87.31 188 MET A N 1
ATOM 1568 C CA . MET A 1 188 ? 32.205 -16.776 3.923 1.00 87.31 188 MET A CA 1
ATOM 1569 C C . MET A 1 188 ? 33.070 -17.954 4.391 1.00 87.31 188 MET A C 1
ATOM 1571 O O . MET A 1 188 ? 32.825 -19.101 4.038 1.00 87.31 188 MET A O 1
ATOM 1575 N N . SER A 1 189 ? 34.050 -17.699 5.269 1.00 85.06 189 SER A N 1
ATOM 1576 C CA . SER A 1 189 ? 34.807 -18.763 5.957 1.00 85.06 189 SER A CA 1
ATOM 1577 C C . SER A 1 189 ? 33.888 -19.717 6.743 1.00 85.06 189 SER A C 1
ATOM 1579 O O . SER A 1 189 ? 32.754 -19.376 7.075 1.00 85.06 189 SER A O 1
ATOM 1581 N N . ASP A 1 190 ? 34.360 -20.929 7.077 1.00 85.88 190 ASP A N 1
ATOM 1582 C CA . ASP A 1 190 ? 33.569 -21.854 7.908 1.00 85.88 190 ASP A CA 1
ATOM 1583 C C . ASP A 1 190 ? 33.097 -21.163 9.197 1.00 85.88 190 ASP A C 1
ATOM 1585 O O . ASP A 1 190 ? 33.832 -20.394 9.818 1.00 85.88 190 ASP A O 1
ATOM 1589 N N . ILE A 1 191 ? 31.863 -21.462 9.602 1.00 86.69 191 ILE A N 1
ATOM 1590 C CA . ILE A 1 191 ? 31.127 -20.737 10.638 1.00 86.69 191 ILE A CA 1
ATOM 1591 C C . ILE A 1 191 ? 31.883 -20.621 11.970 1.00 86.69 191 ILE A C 1
ATOM 1593 O O . ILE A 1 191 ? 31.684 -19.665 12.711 1.00 86.69 191 ILE A O 1
ATOM 1597 N N . LYS A 1 192 ? 32.777 -21.566 12.290 1.00 87.56 192 LYS A N 1
ATOM 1598 C CA . LYS A 1 192 ? 33.596 -21.516 13.517 1.00 87.56 192 LYS A CA 1
ATOM 1599 C C . LYS A 1 192 ? 34.724 -20.486 13.469 1.00 87.56 192 LYS A C 1
ATOM 1601 O O . LYS A 1 192 ? 35.337 -20.185 14.496 1.00 87.56 192 LYS A O 1
ATOM 1606 N N . GLN A 1 193 ? 35.065 -20.024 12.276 1.00 87.69 193 GLN A N 1
ATOM 1607 C CA . GLN A 1 193 ? 36.163 -19.101 12.028 1.00 87.69 193 GLN A CA 1
ATOM 1608 C C . GLN A 1 193 ? 35.693 -17.654 11.930 1.00 87.69 193 GLN A C 1
ATOM 1610 O O . GLN A 1 193 ? 36.529 -16.779 12.132 1.00 87.69 193 GLN A O 1
ATOM 1615 N N . LEU A 1 194 ? 34.396 -17.435 11.698 1.00 90.06 194 LEU A N 1
ATOM 1616 C CA . LEU A 1 194 ? 33.794 -16.110 11.576 1.00 90.06 194 LEU A CA 1
ATOM 1617 C C . LEU A 1 194 ? 33.992 -15.272 12.841 1.00 90.06 194 LEU A C 1
ATOM 1619 O O . LEU A 1 194 ? 33.795 -15.768 13.956 1.00 90.06 194 LEU A O 1
ATOM 1623 N N . THR A 1 195 ? 34.347 -14.003 12.658 1.00 89.50 195 THR A N 1
ATOM 1624 C CA . THR A 1 195 ? 34.340 -12.976 13.707 1.00 89.50 195 THR A CA 1
ATOM 1625 C C . THR A 1 195 ? 33.058 -12.144 13.666 1.00 89.50 195 THR A C 1
ATOM 1627 O O . THR A 1 195 ? 32.210 -12.317 12.790 1.00 89.50 195 THR A O 1
ATOM 1630 N N . ASP A 1 196 ? 32.904 -11.231 14.628 1.00 85.88 196 ASP A N 1
ATOM 1631 C CA . ASP A 1 196 ? 31.803 -10.264 14.615 1.00 85.88 196 ASP A CA 1
ATOM 1632 C C . ASP A 1 196 ? 31.834 -9.398 13.352 1.00 85.88 196 ASP A C 1
ATOM 1634 O O . ASP A 1 196 ? 30.793 -9.148 12.752 1.00 85.88 196 ASP A O 1
ATOM 1638 N N . GLU A 1 197 ? 33.023 -8.975 12.920 1.00 87.56 197 GLU A N 1
ATOM 1639 C CA . GLU A 1 197 ? 33.205 -8.155 11.723 1.00 87.56 197 GLU A CA 1
ATOM 1640 C C . GLU A 1 197 ? 32.779 -8.888 10.447 1.00 87.56 197 GLU A C 1
ATOM 1642 O O . GLU A 1 197 ? 32.126 -8.280 9.599 1.00 87.56 197 GLU A O 1
ATOM 1647 N N . ASP A 1 198 ? 33.083 -10.185 10.328 1.00 88.88 198 ASP A N 1
ATOM 1648 C CA . ASP A 1 198 ? 32.665 -10.997 9.177 1.00 88.88 198 ASP A CA 1
ATOM 1649 C C . ASP A 1 198 ? 31.134 -11.076 9.095 1.00 88.88 198 ASP A C 1
ATOM 1651 O O . ASP A 1 198 ? 30.536 -10.855 8.040 1.00 88.88 198 ASP A O 1
ATOM 1655 N N . VAL A 1 199 ? 30.481 -11.341 10.234 1.00 89.50 199 VAL A N 1
ATOM 1656 C CA . VAL A 1 199 ? 29.018 -11.445 10.307 1.00 89.50 199 VAL A CA 1
ATOM 1657 C C . VAL A 1 199 ? 28.354 -10.093 10.042 1.00 89.50 199 VAL A C 1
ATOM 1659 O O . VAL A 1 199 ? 27.363 -10.033 9.313 1.00 89.50 199 VAL A O 1
ATOM 1662 N N . ILE A 1 200 ? 28.885 -9.003 10.605 1.00 87.94 200 ILE A N 1
ATOM 1663 C CA . ILE A 1 200 ? 28.369 -7.648 10.370 1.00 87.94 200 ILE A CA 1
ATOM 1664 C C . ILE A 1 200 ? 28.491 -7.288 8.890 1.00 87.94 200 ILE A C 1
ATOM 1666 O O . ILE A 1 200 ? 27.502 -6.849 8.308 1.00 87.94 200 ILE A O 1
ATOM 1670 N N . SER A 1 201 ? 29.647 -7.537 8.271 1.00 88.75 201 SER A N 1
ATOM 1671 C CA . SER A 1 201 ? 29.878 -7.233 6.853 1.00 88.75 201 SER A CA 1
ATOM 1672 C C . SER A 1 201 ? 28.883 -7.982 5.963 1.00 88.75 201 SER A C 1
ATOM 1674 O O . SER A 1 201 ? 28.201 -7.365 5.149 1.00 88.75 201 SER A O 1
ATOM 1676 N N . ALA A 1 202 ? 28.673 -9.280 6.208 1.00 88.38 202 ALA A N 1
ATOM 1677 C CA . ALA A 1 202 ? 27.688 -10.079 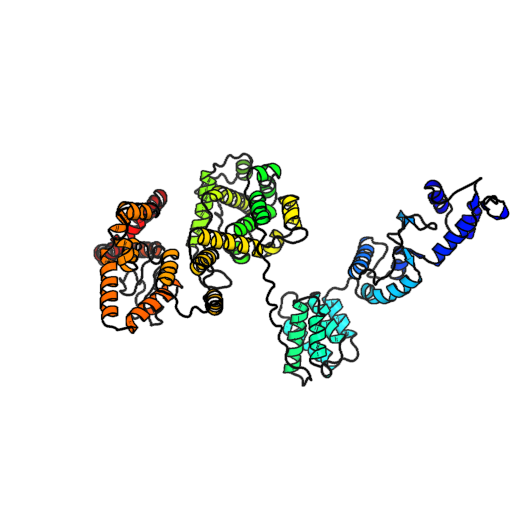5.479 1.00 88.38 202 ALA A CA 1
ATOM 1678 C C . ALA A 1 202 ? 26.243 -9.562 5.628 1.00 88.38 202 ALA A C 1
ATOM 1680 O O . ALA A 1 202 ? 25.455 -9.600 4.681 1.00 88.38 202 ALA A O 1
ATOM 1681 N N . ILE A 1 203 ? 25.869 -9.066 6.813 1.00 89.19 203 ILE A N 1
ATOM 1682 C CA . ILE A 1 203 ? 24.548 -8.464 7.054 1.00 89.19 203 ILE A CA 1
ATOM 1683 C C . ILE A 1 203 ? 24.428 -7.097 6.366 1.00 89.19 203 ILE A C 1
ATOM 1685 O O . ILE A 1 203 ? 23.354 -6.741 5.870 1.00 89.19 203 ILE A O 1
ATOM 1689 N N . GLU A 1 204 ? 25.489 -6.294 6.357 1.00 86.25 204 GLU A N 1
ATOM 1690 C CA . GLU A 1 204 ? 25.495 -4.977 5.720 1.00 86.25 204 GLU A CA 1
ATOM 1691 C C . GLU A 1 204 ? 25.392 -5.094 4.197 1.00 86.25 204 GLU A C 1
ATOM 1693 O O . GLU A 1 204 ? 24.533 -4.424 3.616 1.00 86.25 204 GLU A O 1
AT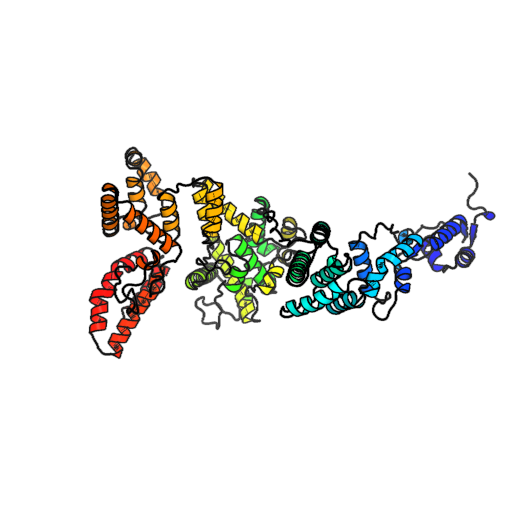OM 1698 N N . GLU A 1 205 ? 26.153 -6.014 3.600 1.00 85.75 205 GLU A N 1
ATOM 1699 C CA . GLU A 1 205 ? 26.205 -6.295 2.159 1.00 85.75 205 GLU A CA 1
ATOM 1700 C C . GLU A 1 205 ? 24.948 -6.982 1.606 1.00 85.75 205 GLU A C 1
ATOM 1702 O O . GLU A 1 205 ? 24.684 -6.904 0.412 1.00 85.75 205 GLU A O 1
ATOM 1707 N N . ALA A 1 206 ? 24.136 -7.635 2.443 1.00 86.81 206 ALA A N 1
ATOM 1708 C CA . ALA A 1 206 ? 22.912 -8.281 1.974 1.00 86.81 206 ALA A CA 1
ATOM 1709 C C . ALA A 1 206 ? 21.885 -7.270 1.415 1.00 86.81 206 ALA A C 1
ATOM 1711 O O . ALA A 1 206 ? 21.511 -6.300 2.082 1.00 86.81 206 ALA A O 1
ATOM 1712 N N . ASP A 1 207 ? 21.335 -7.551 0.231 1.00 77.88 207 ASP A N 1
ATOM 1713 C CA . ASP A 1 207 ? 20.439 -6.622 -0.478 1.00 77.88 207 ASP A CA 1
ATOM 1714 C C . ASP A 1 207 ? 19.044 -6.496 0.149 1.00 77.88 207 ASP A C 1
ATOM 1716 O O . ASP A 1 207 ? 18.432 -5.425 0.158 1.00 77.88 207 ASP A O 1
ATOM 1720 N N . THR A 1 208 ? 18.503 -7.598 0.681 1.00 83.44 208 THR A N 1
ATOM 1721 C CA . THR A 1 208 ? 17.112 -7.646 1.157 1.00 83.44 208 THR A CA 1
ATOM 1722 C C . THR A 1 208 ? 17.019 -7.745 2.674 1.00 83.44 208 THR A C 1
ATOM 1724 O O . THR A 1 208 ? 17.804 -8.440 3.318 1.00 83.44 208 THR A O 1
ATOM 1727 N N . VAL A 1 209 ? 16.003 -7.099 3.262 1.00 83.50 209 VAL A N 1
ATOM 1728 C CA . VAL A 1 209 ? 15.727 -7.182 4.711 1.00 83.50 209 VAL A CA 1
ATOM 1729 C C . VAL A 1 209 ? 15.539 -8.635 5.148 1.00 83.50 209 VAL A C 1
ATOM 1731 O O . VAL A 1 209 ? 16.097 -9.038 6.162 1.00 83.50 209 VAL A O 1
ATOM 1734 N N . ARG A 1 210 ? 14.835 -9.441 4.345 1.00 86.44 210 ARG A N 1
ATOM 1735 C CA . ARG A 1 210 ? 14.618 -10.859 4.640 1.00 86.44 210 ARG A CA 1
ATOM 1736 C C . ARG A 1 210 ? 15.925 -11.655 4.646 1.00 86.44 210 ARG A C 1
ATOM 1738 O O . ARG A 1 210 ? 16.102 -12.499 5.513 1.00 86.44 210 ARG A O 1
ATOM 1745 N N . THR A 1 211 ? 16.864 -11.374 3.739 1.00 89.06 211 THR A N 1
ATOM 1746 C CA . THR A 1 211 ? 18.202 -11.996 3.770 1.00 89.06 211 THR A CA 1
ATOM 1747 C C . THR A 1 211 ? 18.953 -11.629 5.052 1.00 89.06 211 THR A C 1
ATOM 1749 O O . THR A 1 211 ? 19.538 -12.508 5.677 1.00 89.06 211 THR A O 1
ATOM 1752 N N . LYS A 1 212 ? 18.879 -10.366 5.498 1.00 91.31 212 LYS A N 1
ATOM 1753 C CA . LYS A 1 212 ? 19.482 -9.920 6.772 1.00 91.31 212 LYS A CA 1
ATOM 1754 C C . LYS A 1 212 ? 18.878 -10.633 7.978 1.00 91.31 212 LYS A C 1
ATOM 1756 O O . LYS A 1 212 ? 19.610 -11.046 8.872 1.00 91.31 212 LYS A O 1
ATOM 1761 N N . GLU A 1 213 ? 17.555 -10.777 8.001 1.00 89.38 213 GLU A N 1
ATOM 1762 C CA . GLU A 1 213 ? 16.836 -11.512 9.048 1.00 89.38 213 GLU A CA 1
ATOM 1763 C C . GLU A 1 213 ? 17.281 -12.976 9.088 1.00 89.38 213 GLU A C 1
ATOM 1765 O O . GLU A 1 213 ? 17.702 -13.444 10.142 1.00 89.38 213 GLU A O 1
ATOM 1770 N N . LEU A 1 214 ? 17.301 -13.655 7.935 1.00 91.56 214 LEU A N 1
ATOM 1771 C CA . LEU A 1 214 ? 17.738 -15.050 7.823 1.00 91.56 214 LEU A CA 1
ATOM 1772 C C . LEU A 1 214 ? 19.193 -15.247 8.268 1.00 91.56 214 LEU A C 1
ATOM 1774 O O . LEU A 1 214 ? 19.480 -16.204 8.985 1.00 91.56 214 LEU A O 1
ATOM 1778 N N . LEU A 1 215 ? 20.104 -14.337 7.900 1.00 92.56 215 LEU A N 1
ATOM 1779 C CA . LEU A 1 215 ? 21.494 -14.356 8.371 1.00 92.56 215 LEU A CA 1
ATOM 1780 C C . LEU A 1 215 ? 21.557 -14.271 9.900 1.00 92.56 215 LEU A C 1
ATOM 1782 O O . LEU A 1 215 ? 22.195 -15.103 10.541 1.00 92.56 215 LEU A O 1
ATOM 1786 N N . VAL A 1 216 ? 20.861 -13.303 10.502 1.00 91.12 216 VAL A N 1
ATOM 1787 C CA . VAL A 1 216 ? 20.868 -13.103 11.959 1.00 91.12 216 VAL A CA 1
ATOM 1788 C C . VAL A 1 216 ? 20.234 -14.276 12.705 1.00 91.12 216 VAL A C 1
ATOM 1790 O O . VAL A 1 216 ? 20.769 -14.724 13.722 1.00 91.12 216 VAL A O 1
ATOM 1793 N N . GLU A 1 217 ? 19.109 -14.789 12.217 1.00 91.00 217 GLU A N 1
ATOM 1794 C CA . GLU A 1 217 ? 18.428 -15.943 12.801 1.00 91.00 217 GLU A CA 1
ATOM 1795 C C . GLU A 1 217 ? 19.294 -17.203 12.722 1.00 91.00 217 GLU A C 1
ATOM 1797 O O . GLU A 1 217 ? 19.426 -17.912 13.721 1.00 91.00 217 GLU A O 1
ATOM 1802 N N . PHE A 1 218 ? 19.956 -17.440 11.588 1.00 92.44 218 PHE A N 1
ATOM 1803 C CA . PHE A 1 218 ? 20.856 -18.574 11.412 1.00 92.44 218 PHE A CA 1
ATOM 1804 C C . PHE A 1 218 ? 22.092 -18.490 12.314 1.00 92.44 218 PHE A C 1
ATOM 1806 O O . PHE A 1 218 ? 22.411 -19.454 13.004 1.00 92.44 218 PHE A O 1
ATOM 1813 N N . ILE A 1 219 ? 22.765 -17.340 12.378 1.00 91.75 219 ILE A N 1
ATOM 1814 C CA . ILE A 1 219 ? 23.937 -17.128 13.244 1.00 91.75 219 ILE A CA 1
ATOM 1815 C C . ILE A 1 219 ? 23.572 -17.348 14.720 1.00 91.75 219 ILE A C 1
ATOM 1817 O O . ILE A 1 219 ? 24.277 -18.062 15.436 1.00 91.75 219 ILE A O 1
ATOM 1821 N N . LYS A 1 220 ? 22.418 -16.836 15.169 1.00 90.75 220 LYS A N 1
ATOM 1822 C CA . LYS A 1 220 ? 21.888 -17.109 16.518 1.00 90.75 220 LYS A CA 1
ATOM 1823 C C . LYS A 1 220 ? 21.551 -18.579 16.729 1.00 90.75 220 LYS A C 1
ATOM 1825 O O . LYS A 1 220 ? 21.801 -19.123 17.805 1.00 90.75 220 LYS A O 1
ATOM 1830 N N . PHE A 1 221 ? 20.957 -19.218 15.722 1.00 91.38 221 PHE A N 1
ATOM 1831 C CA . PHE A 1 221 ? 20.644 -20.638 15.759 1.00 91.38 221 PHE A CA 1
ATOM 1832 C C . PHE A 1 221 ? 21.923 -21.452 15.960 1.00 91.38 221 PHE A C 1
ATOM 1834 O O . PHE A 1 221 ? 21.971 -22.273 16.869 1.00 91.38 221 PHE A O 1
ATOM 1841 N N . VAL A 1 222 ? 22.986 -21.177 15.205 1.00 91.31 222 VAL A N 1
ATOM 1842 C CA . VAL A 1 222 ? 24.268 -21.877 15.353 1.00 91.31 222 VAL A CA 1
ATOM 1843 C C . VAL A 1 222 ? 24.918 -21.598 16.706 1.00 91.31 222 VAL A C 1
ATOM 1845 O O . VAL A 1 222 ? 25.294 -22.550 17.385 1.00 91.31 222 VAL A O 1
ATOM 1848 N N . ALA A 1 223 ? 24.967 -20.342 17.161 1.00 89.62 223 ALA A N 1
ATOM 1849 C CA . ALA A 1 223 ? 25.535 -19.974 18.465 1.00 89.62 223 ALA A CA 1
ATOM 1850 C C . ALA A 1 223 ? 24.848 -20.665 19.661 1.00 89.62 223 ALA A C 1
ATOM 1852 O O . ALA A 1 223 ? 25.438 -20.814 20.730 1.00 89.62 223 ALA A O 1
ATOM 1853 N N . LYS A 1 224 ? 23.595 -21.110 19.498 1.00 88.75 224 LYS A N 1
ATOM 1854 C CA . LYS A 1 224 ? 22.865 -21.877 20.518 1.00 88.75 224 LYS A CA 1
ATOM 1855 C C . LYS A 1 224 ? 23.361 -23.320 20.658 1.00 88.75 224 LYS A C 1
ATOM 1857 O O . LYS A 1 224 ? 23.209 -23.907 21.730 1.00 88.75 224 LYS A O 1
ATOM 1862 N N . TYR A 1 225 ? 23.894 -23.905 19.588 1.00 89.38 225 TYR A N 1
ATOM 1863 C CA . TYR A 1 225 ? 24.247 -25.327 19.519 1.00 89.38 225 TYR A CA 1
ATOM 1864 C C . TYR A 1 225 ? 25.750 -25.579 19.351 1.00 89.38 225 TYR A C 1
ATOM 1866 O O . TYR A 1 225 ? 26.209 -26.675 19.661 1.00 89.38 225 TYR A O 1
ATOM 1874 N N . GLU A 1 226 ? 26.516 -24.579 18.915 1.00 88.44 226 GLU A N 1
ATOM 1875 C CA . GLU A 1 226 ? 27.942 -24.685 18.626 1.00 88.44 226 GLU A CA 1
ATOM 1876 C C . GLU A 1 226 ? 28.751 -23.596 19.336 1.00 88.44 226 GLU A C 1
ATOM 1878 O O . GLU A 1 226 ? 28.279 -22.480 19.542 1.00 88.44 226 GLU A O 1
ATOM 1883 N N . ASN A 1 227 ? 30.008 -23.904 19.670 1.00 87.38 227 ASN A N 1
ATOM 1884 C CA . ASN A 1 227 ? 30.932 -22.904 20.195 1.00 87.38 227 ASN A CA 1
ATOM 1885 C C . ASN A 1 227 ? 31.535 -22.080 19.044 1.00 87.38 227 ASN A C 1
ATOM 1887 O O . ASN A 1 227 ? 32.304 -22.606 18.234 1.00 87.38 227 ASN A O 1
ATOM 1891 N N . VAL A 1 228 ? 31.179 -20.799 18.988 1.00 89.81 228 VAL A N 1
ATOM 1892 C CA . VAL A 1 228 ? 31.504 -19.852 17.910 1.00 89.81 228 VAL A CA 1
ATOM 1893 C C . VAL A 1 228 ? 32.283 -18.652 18.457 1.00 89.81 228 VAL A C 1
ATOM 1895 O O . VAL A 1 228 ? 32.292 -18.414 19.663 1.00 89.81 228 VAL A O 1
ATOM 1898 N N . LYS A 1 229 ? 32.981 -17.914 17.583 1.00 87.81 229 LYS A N 1
ATOM 1899 C CA . LYS A 1 229 ? 33.810 -16.756 17.979 1.00 87.81 229 LYS A CA 1
ATOM 1900 C C . LYS A 1 229 ? 33.074 -15.415 17.937 1.00 87.81 229 LYS A C 1
ATOM 1902 O O . LYS A 1 229 ? 33.573 -14.456 18.515 1.00 87.81 229 LYS A O 1
ATOM 1907 N N . TYR A 1 230 ? 31.938 -15.357 17.251 1.00 87.88 230 TYR A N 1
ATOM 1908 C CA . TYR A 1 230 ? 31.088 -14.176 17.156 1.00 87.88 230 TYR A CA 1
ATOM 1909 C C . TYR A 1 230 ? 30.034 -14.143 18.271 1.00 87.88 230 TYR A C 1
ATOM 1911 O O . TYR A 1 230 ? 29.659 -15.168 18.846 1.00 87.88 230 TYR A O 1
ATOM 1919 N N . HIS A 1 231 ? 29.526 -12.952 18.552 1.00 86.44 231 HIS A N 1
ATOM 1920 C CA . HIS A 1 231 ? 28.455 -12.670 19.490 1.00 86.44 231 HIS A CA 1
ATOM 1921 C C . HIS A 1 231 ? 27.090 -12.678 18.796 1.00 86.44 231 HIS A C 1
ATOM 1923 O O . HIS A 1 231 ? 26.959 -12.595 17.575 1.00 86.44 231 HIS A O 1
ATOM 1929 N N . ASN A 1 232 ? 26.032 -12.742 19.606 1.00 81.25 232 ASN A N 1
ATOM 1930 C CA . ASN A 1 232 ? 24.677 -12.565 19.102 1.00 81.25 232 ASN A CA 1
ATOM 1931 C C . ASN A 1 232 ? 24.482 -11.119 18.636 1.00 81.25 232 ASN A C 1
ATOM 1933 O O . ASN A 1 232 ? 24.533 -10.191 19.443 1.00 81.25 232 ASN A O 1
ATOM 1937 N N . ILE A 1 233 ? 24.215 -10.954 17.344 1.00 78.69 233 ILE A N 1
ATOM 1938 C CA . ILE A 1 233 ? 23.926 -9.664 16.722 1.00 78.69 233 ILE A CA 1
ATOM 1939 C C . ILE A 1 233 ? 22.410 -9.514 16.583 1.00 78.69 233 ILE A C 1
ATOM 1941 O O . ILE A 1 233 ? 21.715 -10.426 16.138 1.00 78.69 233 ILE A O 1
ATOM 1945 N N . ASP A 1 234 ? 21.882 -8.356 16.969 1.00 77.75 234 ASP A N 1
ATOM 1946 C CA . ASP A 1 234 ? 20.484 -7.989 16.762 1.00 77.75 234 ASP A CA 1
ATOM 1947 C C . ASP A 1 234 ? 20.382 -6.929 15.668 1.00 77.75 234 ASP A C 1
ATOM 1949 O O . ASP A 1 234 ? 21.086 -5.917 15.700 1.00 77.75 234 ASP A O 1
ATOM 1953 N N . LEU A 1 235 ? 19.450 -7.114 14.727 1.00 71.06 235 LEU A N 1
ATOM 1954 C CA . LEU A 1 235 ? 19.087 -6.043 13.807 1.00 71.06 235 LEU A CA 1
ATOM 1955 C C . LEU A 1 235 ? 18.432 -4.927 14.617 1.00 71.06 235 LEU A C 1
ATOM 1957 O O . LEU A 1 235 ? 17.282 -5.036 15.058 1.00 71.06 235 LEU A O 1
ATOM 1961 N N . LYS A 1 236 ? 19.148 -3.815 14.792 1.00 64.81 236 LYS A N 1
ATOM 1962 C CA . LYS A 1 236 ? 18.508 -2.584 15.240 1.00 64.81 236 LYS A CA 1
ATOM 1963 C C . LYS A 1 236 ? 17.481 -2.229 14.171 1.00 64.81 236 LYS A C 1
ATOM 1965 O O . LYS A 1 236 ? 17.837 -2.066 13.004 1.00 64.81 236 LYS A O 1
ATOM 1970 N N . LYS A 1 237 ? 16.204 -2.109 14.553 1.00 54.19 237 LYS A N 1
ATOM 1971 C CA . LYS A 1 237 ? 15.199 -1.526 13.658 1.00 54.19 237 LYS A CA 1
ATOM 1972 C C . LYS A 1 237 ? 15.781 -0.212 13.166 1.00 54.19 237 LYS A C 1
ATOM 1974 O O . LYS A 1 237 ? 16.034 0.671 13.988 1.00 54.19 237 LYS A O 1
ATOM 1979 N N . ARG A 1 238 ? 16.018 -0.110 11.854 1.00 48.00 238 ARG A N 1
ATOM 1980 C CA . ARG A 1 238 ? 16.329 1.166 11.217 1.00 48.00 238 ARG A CA 1
ATOM 1981 C C . ARG A 1 238 ? 15.271 2.124 11.748 1.00 48.00 238 ARG A C 1
ATOM 1983 O O . ARG A 1 238 ? 14.078 1.806 11.655 1.00 48.00 238 ARG A O 1
ATOM 1990 N N . GLU A 1 239 ? 15.683 3.216 12.390 1.00 41.84 239 GLU A N 1
ATOM 1991 C CA . GLU A 1 239 ? 14.759 4.329 12.574 1.00 41.84 239 GLU A CA 1
ATOM 1992 C C . GLU A 1 239 ? 14.272 4.613 11.164 1.00 41.84 239 GLU A C 1
ATOM 1994 O O . GLU A 1 239 ? 15.073 4.938 10.291 1.00 41.84 239 GLU A O 1
ATOM 1999 N N . SER A 1 240 ? 13.014 4.259 10.876 1.00 39.06 240 SER A N 1
ATOM 2000 C CA . SER A 1 240 ? 12.515 4.422 9.523 1.00 39.06 240 SER A CA 1
ATOM 2001 C C . SER A 1 240 ? 12.665 5.904 9.254 1.00 39.06 240 SER A C 1
ATOM 2003 O O . SER A 1 240 ? 12.035 6.667 9.996 1.00 39.06 240 SER A O 1
ATOM 2005 N N . ASP A 1 241 ? 13.458 6.296 8.255 1.00 39.62 241 ASP A N 1
ATOM 2006 C CA . ASP A 1 241 ? 13.360 7.639 7.700 1.00 39.62 241 ASP A CA 1
ATOM 2007 C C . ASP A 1 241 ? 11.875 7.844 7.462 1.00 39.62 241 ASP A C 1
ATOM 2009 O O . ASP A 1 241 ? 11.231 7.108 6.705 1.00 39.62 241 ASP A O 1
ATOM 2013 N N . ALA A 1 242 ? 11.274 8.673 8.310 1.00 50.84 242 ALA A N 1
ATOM 2014 C CA . ALA A 1 242 ? 9.843 8.643 8.482 1.00 50.84 242 ALA A CA 1
ATOM 2015 C C . ALA A 1 242 ? 9.271 9.269 7.223 1.00 50.84 242 ALA A C 1
ATOM 2017 O O . ALA A 1 242 ? 9.200 10.496 7.188 1.00 50.84 242 ALA A O 1
ATOM 2018 N N . GLU A 1 243 ? 8.886 8.441 6.234 1.00 58.66 243 GLU A N 1
ATOM 2019 C CA . GLU A 1 243 ? 8.396 8.885 4.922 1.00 58.66 243 GLU A CA 1
ATOM 2020 C C . GLU A 1 243 ? 7.608 10.186 5.106 1.00 58.66 243 GLU A C 1
ATOM 2022 O O . GLU A 1 243 ? 6.620 10.204 5.866 1.00 58.66 243 GLU A O 1
ATOM 2027 N N . PRO A 1 244 ? 8.116 11.315 4.580 1.00 68.19 244 PRO A N 1
ATOM 2028 C CA . PRO A 1 244 ? 7.523 12.609 4.859 1.00 68.19 244 PRO A CA 1
ATOM 2029 C C . PRO A 1 244 ? 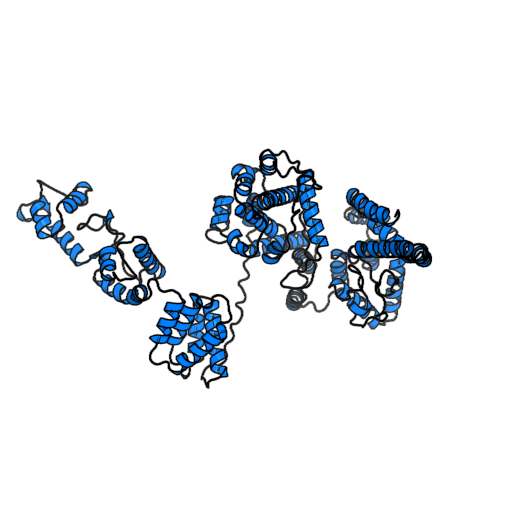6.105 12.625 4.300 1.00 68.19 244 PRO A C 1
ATOM 2031 O O . PRO A 1 244 ? 5.778 11.871 3.385 1.00 68.19 244 PRO A O 1
ATOM 2034 N N . ALA A 1 245 ? 5.242 13.477 4.846 1.00 70.75 245 ALA A N 1
ATOM 2035 C CA . ALA A 1 245 ? 3.942 13.715 4.231 1.00 70.75 245 ALA A CA 1
ATOM 2036 C C . ALA A 1 245 ? 4.108 14.081 2.739 1.00 70.75 245 ALA A C 1
ATOM 2038 O O . ALA A 1 245 ? 5.195 14.464 2.286 1.00 70.75 245 ALA A O 1
ATOM 2039 N N . TYR A 1 246 ? 3.050 13.931 1.947 1.00 70.25 246 TYR A N 1
ATOM 2040 C CA . TYR A 1 246 ? 3.043 14.572 0.634 1.00 70.25 246 TYR A CA 1
ATOM 2041 C C . TYR A 1 246 ? 3.236 16.084 0.807 1.00 70.25 246 TYR A C 1
ATOM 2043 O O . TYR A 1 246 ? 2.644 16.652 1.735 1.00 70.25 246 TYR A O 1
ATOM 2051 N N . PRO A 1 247 ? 4.042 16.735 -0.055 1.00 74.25 247 PRO A N 1
ATOM 2052 C CA . PRO A 1 247 ? 4.034 18.186 -0.168 1.00 74.25 247 PRO A CA 1
ATOM 2053 C C . PRO A 1 247 ? 2.596 18.688 -0.302 1.00 74.25 247 PRO A C 1
ATOM 2055 O O . PRO A 1 247 ? 1.763 18.031 -0.926 1.00 74.25 247 PRO A O 1
ATOM 2058 N N . TYR A 1 248 ? 2.291 19.842 0.292 1.00 68.56 248 TYR A N 1
ATOM 2059 C CA . TYR A 1 248 ? 0.921 20.359 0.317 1.00 68.56 248 TYR A CA 1
ATOM 2060 C C . TYR A 1 248 ? 0.327 20.498 -1.093 1.00 68.56 248 TYR A C 1
ATOM 2062 O O . TYR A 1 248 ? -0.809 20.094 -1.318 1.00 68.56 248 TYR A O 1
ATOM 2070 N N . GLU A 1 249 ? 1.113 20.990 -2.054 1.00 69.25 249 GLU A N 1
ATOM 2071 C CA . GLU A 1 249 ? 0.688 21.114 -3.453 1.00 69.25 249 GLU A CA 1
ATOM 2072 C C . GLU A 1 249 ? 0.300 19.764 -4.069 1.00 69.25 249 GLU A C 1
ATOM 2074 O O . GLU A 1 249 ? -0.759 19.654 -4.686 1.00 69.25 249 GLU A O 1
ATOM 2079 N N . ASP A 1 250 ? 1.103 18.724 -3.844 1.00 77.31 250 ASP A N 1
ATOM 2080 C CA . ASP A 1 250 ? 0.820 17.370 -4.326 1.00 77.31 250 ASP A CA 1
ATOM 2081 C C . ASP A 1 250 ? -0.406 16.771 -3.638 1.00 77.31 250 ASP A C 1
ATOM 2083 O O . ASP A 1 250 ? -1.222 16.118 -4.282 1.00 77.31 250 ASP A O 1
ATOM 2087 N N . PHE A 1 251 ? -0.584 17.028 -2.340 1.00 75.81 251 PHE A N 1
ATOM 2088 C CA . PHE A 1 251 ? -1.768 16.591 -1.605 1.00 75.81 251 PHE A CA 1
ATOM 2089 C C . PHE A 1 251 ? -3.046 17.247 -2.154 1.00 75.81 251 PHE A C 1
ATOM 2091 O O . PHE A 1 251 ? -4.034 16.559 -2.402 1.00 75.81 251 PHE A O 1
ATOM 2098 N N . VAL A 1 252 ? -3.017 18.551 -2.454 1.00 72.00 252 VAL A N 1
ATOM 2099 C CA . VAL A 1 252 ? -4.142 19.241 -3.111 1.00 72.00 252 VAL A CA 1
ATOM 2100 C C . VAL A 1 252 ? -4.378 18.705 -4.527 1.00 72.00 252 VAL A C 1
ATOM 2102 O O . VAL A 1 252 ? -5.530 18.497 -4.912 1.00 72.00 252 VAL A O 1
ATOM 2105 N N . ARG A 1 253 ? -3.326 18.419 -5.304 1.00 75.00 253 ARG A N 1
ATOM 2106 C CA . ARG A 1 253 ? -3.470 17.797 -6.634 1.00 75.00 253 ARG A CA 1
ATOM 2107 C C . ARG A 1 253 ? -4.110 16.412 -6.548 1.00 75.00 253 ARG A C 1
ATOM 2109 O O . ARG A 1 253 ? -5.022 16.130 -7.319 1.00 75.00 253 ARG A O 1
ATOM 2116 N N . LEU A 1 254 ? -3.715 15.592 -5.571 1.00 82.25 254 LEU A N 1
ATOM 2117 C CA . LEU A 1 254 ? -4.352 14.300 -5.297 1.00 82.25 254 LEU A CA 1
ATOM 2118 C C . LEU A 1 254 ? -5.841 14.463 -4.965 1.00 82.25 254 LEU A C 1
ATOM 2120 O O . LEU A 1 254 ? -6.648 13.662 -5.423 1.00 82.25 254 LEU A O 1
ATOM 2124 N N . SER A 1 255 ? -6.231 15.524 -4.253 1.00 80.12 255 SER A N 1
ATOM 2125 C CA . SER A 1 255 ? -7.648 15.819 -3.993 1.00 80.12 255 SER A CA 1
ATOM 2126 C C . SER A 1 255 ? -8.446 16.067 -5.277 1.00 80.12 255 SER A C 1
ATOM 2128 O O . SER A 1 255 ? -9.562 15.566 -5.420 1.00 80.12 255 SER A O 1
ATOM 2130 N N . LYS A 1 256 ? -7.853 16.785 -6.244 1.00 81.31 256 LYS A N 1
ATOM 2131 C CA . LYS A 1 256 ? -8.466 17.019 -7.555 1.00 81.31 256 LYS A CA 1
ATOM 2132 C C . LYS A 1 256 ? -8.624 15.695 -8.300 1.00 81.31 256 LYS A C 1
ATOM 2134 O O . LYS A 1 256 ? -9.710 15.412 -8.785 1.00 81.31 256 LYS A O 1
ATOM 2139 N N . ILE A 1 257 ? -7.572 14.880 -8.334 1.00 88.25 257 ILE A N 1
ATOM 2140 C CA . ILE A 1 257 ? -7.572 13.580 -9.017 1.00 88.25 257 ILE A CA 1
ATOM 2141 C C . ILE A 1 257 ? -8.629 12.634 -8.426 1.00 88.25 257 ILE A C 1
ATOM 2143 O O . ILE A 1 257 ? -9.322 11.940 -9.163 1.00 88.25 257 ILE A O 1
ATOM 2147 N N . LEU A 1 258 ? -8.761 12.604 -7.096 1.00 88.00 258 LEU A N 1
ATOM 2148 C CA . LEU A 1 258 ? -9.630 11.649 -6.409 1.00 88.00 258 LEU A CA 1
ATOM 2149 C C . LEU A 1 258 ? -11.104 12.067 -6.381 1.00 88.00 258 LEU A C 1
ATOM 2151 O O . LEU A 1 258 ? -11.955 11.190 -6.509 1.00 88.00 258 LEU A O 1
ATOM 2155 N N . PHE A 1 259 ? -11.411 13.357 -6.196 1.00 84.88 259 PHE A N 1
ATOM 2156 C CA . PHE A 1 259 ? -12.766 13.807 -5.832 1.00 84.88 259 PHE A CA 1
ATOM 2157 C C . PHE A 1 259 ? -13.409 14.793 -6.813 1.00 84.88 259 PHE A C 1
ATOM 2159 O O . PHE A 1 259 ? -14.603 15.068 -6.696 1.00 84.88 259 PHE A O 1
ATOM 2166 N N . ASN A 1 260 ? -12.659 15.381 -7.750 1.00 85.06 260 ASN A N 1
ATOM 2167 C CA . ASN A 1 260 ? -13.212 16.417 -8.619 1.00 85.06 260 ASN A CA 1
ATOM 2168 C C . ASN A 1 260 ? -14.086 15.814 -9.731 1.00 85.06 260 ASN A C 1
ATOM 2170 O O . ASN A 1 260 ? -13.648 14.961 -10.499 1.00 85.06 260 ASN A O 1
ATOM 2174 N N . SER A 1 261 ? -15.317 16.311 -9.857 1.00 84.81 261 SER A N 1
ATOM 2175 C CA . SER A 1 261 ? -16.284 15.814 -10.841 1.00 84.81 261 SER A CA 1
ATOM 2176 C C . SER A 1 261 ? -15.898 16.093 -12.292 1.00 84.81 261 SER A C 1
ATOM 2178 O O . SER A 1 261 ? -16.296 15.343 -13.179 1.00 84.81 261 SER A O 1
ATOM 2180 N N . ASP A 1 262 ? -15.171 17.180 -12.553 1.00 89.88 262 ASP A N 1
ATOM 2181 C CA . ASP A 1 262 ? -14.730 17.504 -13.911 1.00 89.88 262 ASP A CA 1
ATOM 2182 C C . ASP A 1 262 ? -13.578 16.583 -14.315 1.00 89.88 262 ASP A C 1
ATOM 2184 O O . ASP A 1 262 ? -13.556 16.096 -15.441 1.00 89.88 262 ASP A O 1
ATOM 2188 N N . TYR A 1 263 ? -12.706 16.242 -13.361 1.00 89.44 263 TYR A N 1
ATOM 2189 C CA . TYR A 1 263 ? -11.647 15.251 -13.541 1.00 89.44 263 TYR A CA 1
ATOM 2190 C C . TYR A 1 263 ? -12.201 13.844 -13.815 1.00 89.44 263 TYR A C 1
ATOM 2192 O O . TYR A 1 263 ? -11.752 13.170 -14.740 1.00 89.44 263 TYR A O 1
ATOM 2200 N N . ASP A 1 264 ? -13.227 13.420 -13.065 1.00 92.56 264 ASP A N 1
ATOM 2201 C CA . ASP A 1 264 ? -13.960 12.165 -13.312 1.00 92.56 264 ASP A CA 1
ATOM 2202 C C . ASP A 1 264 ? -14.481 12.095 -14.757 1.00 92.56 264 ASP A C 1
ATOM 2204 O O . ASP A 1 264 ? -14.264 11.098 -15.447 1.00 92.56 264 ASP A O 1
ATOM 2208 N N . LYS A 1 265 ? -15.093 13.180 -15.252 1.00 93.38 265 LYS A N 1
ATOM 2209 C CA . LYS A 1 265 ? -15.611 13.265 -16.627 1.00 93.38 265 LYS A CA 1
ATOM 2210 C C . LYS A 1 265 ? -14.504 13.270 -17.680 1.00 93.38 265 LYS A C 1
ATOM 2212 O O . LYS A 1 265 ? -14.627 12.569 -18.677 1.00 93.38 265 LYS A O 1
ATOM 2217 N N . GLU A 1 266 ? -13.443 14.047 -17.473 1.00 95.81 266 GLU A N 1
ATOM 2218 C CA . GLU A 1 266 ? -12.317 14.162 -18.408 1.00 95.81 266 GLU A CA 1
ATOM 2219 C C . GLU A 1 266 ? -11.598 12.818 -18.596 1.00 95.81 266 GLU A C 1
ATOM 2221 O O . GLU A 1 266 ? -11.292 12.423 -19.722 1.00 95.81 266 GLU A O 1
ATOM 2226 N N . HIS A 1 267 ? -11.401 12.071 -17.507 1.00 95.06 267 HIS A N 1
ATOM 2227 C CA . HIS A 1 267 ? -10.672 10.799 -17.512 1.00 95.06 267 HIS A CA 1
ATOM 2228 C C . HIS A 1 267 ? -11.576 9.556 -17.561 1.00 95.06 267 HIS A C 1
ATOM 2230 O O . HIS A 1 267 ? -11.070 8.428 -17.559 1.00 95.06 267 HIS A O 1
ATOM 2236 N N . ASN A 1 268 ? -12.898 9.744 -17.642 1.00 96.38 268 ASN A N 1
ATOM 2237 C CA . ASN A 1 268 ? -13.918 8.692 -17.621 1.00 96.38 268 ASN A CA 1
ATOM 2238 C C . ASN A 1 268 ? -13.776 7.731 -16.423 1.00 96.38 268 ASN A C 1
ATOM 2240 O O . ASN A 1 268 ? -13.926 6.516 -16.574 1.00 96.38 268 ASN A O 1
ATOM 2244 N N . LEU A 1 269 ? -13.469 8.253 -15.230 1.00 97.25 269 LEU A N 1
ATOM 2245 C CA . LEU A 1 269 ? -13.129 7.425 -14.064 1.00 97.25 269 LEU A CA 1
ATOM 2246 C C . LEU A 1 269 ? -14.293 6.526 -13.644 1.00 97.25 269 LEU A C 1
ATOM 2248 O O . LEU A 1 269 ? -14.101 5.336 -13.409 1.00 97.25 269 LEU A O 1
ATOM 2252 N N . THR A 1 270 ? -15.513 7.061 -13.622 1.00 97.31 270 THR A N 1
ATOM 2253 C CA . THR A 1 270 ? -16.727 6.290 -13.312 1.00 97.31 270 THR A CA 1
ATOM 2254 C C . THR A 1 270 ? -16.944 5.132 -14.275 1.00 97.31 270 THR A C 1
ATOM 2256 O O . THR A 1 270 ? -17.228 4.020 -13.836 1.00 97.31 270 THR A O 1
ATOM 2259 N N . LEU A 1 271 ? -16.788 5.376 -15.579 1.00 97.38 271 LEU A N 1
ATOM 2260 C CA . LEU A 1 271 ? -16.945 4.340 -16.597 1.00 97.38 271 LEU A CA 1
ATOM 2261 C C . LEU A 1 271 ? -15.889 3.248 -16.415 1.00 97.38 271 LEU A C 1
ATOM 2263 O O . LEU A 1 271 ? -16.242 2.080 -16.277 1.00 97.38 271 LEU A O 1
ATOM 2267 N N . LYS A 1 272 ? -14.612 3.636 -16.307 1.00 98.00 272 LYS A N 1
ATOM 2268 C CA . LYS A 1 272 ? -13.506 2.705 -16.053 1.00 98.00 272 LYS A CA 1
ATOM 2269 C C . LYS A 1 272 ? -13.743 1.880 -14.782 1.00 98.00 272 LYS A C 1
ATOM 2271 O O . LYS A 1 272 ? -13.524 0.671 -14.782 1.00 98.00 272 LYS A O 1
ATOM 2276 N N . ALA A 1 273 ? -14.206 2.512 -13.704 1.00 97.94 273 ALA A N 1
ATOM 2277 C CA . ALA A 1 273 ? -14.483 1.843 -12.437 1.00 97.94 273 ALA A CA 1
ATOM 2278 C C . ALA A 1 273 ? -15.660 0.862 -12.539 1.00 97.94 273 ALA A C 1
ATOM 2280 O O . ALA A 1 273 ? -15.598 -0.207 -11.946 1.00 97.94 273 ALA A O 1
ATOM 2281 N N . LEU A 1 274 ? -16.702 1.168 -13.317 1.00 97.62 274 LEU A N 1
ATOM 2282 C CA . LEU A 1 274 ? -17.814 0.246 -13.591 1.00 97.62 274 LEU A CA 1
ATOM 2283 C C . LEU A 1 274 ? -17.433 -0.907 -14.533 1.00 97.62 274 LEU A C 1
ATOM 2285 O O . LEU A 1 274 ? -18.093 -1.942 -14.533 1.00 97.62 274 LEU A O 1
ATOM 2289 N N . GLU A 1 275 ? -16.386 -0.755 -15.341 1.00 96.50 275 GLU A N 1
ATOM 2290 C CA . GLU A 1 275 ? -15.894 -1.805 -16.243 1.00 96.50 275 GLU A CA 1
ATOM 2291 C C . GLU A 1 275 ? -14.878 -2.747 -15.583 1.00 96.50 275 GLU A C 1
ATOM 2293 O O . GLU A 1 275 ? -14.730 -3.885 -16.024 1.00 96.50 275 GLU A O 1
ATOM 2298 N N . ASN A 1 276 ? -14.193 -2.309 -14.522 1.00 96.19 276 ASN A N 1
ATOM 2299 C CA . ASN A 1 276 ? -13.149 -3.091 -13.863 1.00 96.19 276 ASN A CA 1
ATOM 2300 C C . ASN A 1 276 ? -13.202 -2.943 -12.337 1.00 96.19 276 ASN A C 1
ATOM 2302 O O . ASN A 1 276 ? -12.904 -1.879 -11.788 1.00 96.19 276 ASN A O 1
ATOM 2306 N N . SER A 1 277 ? -13.490 -4.048 -11.647 1.00 95.81 277 SER A N 1
ATOM 2307 C CA . SER A 1 277 ? -13.580 -4.101 -10.184 1.00 95.81 277 SER A CA 1
ATOM 2308 C C . SER A 1 277 ? -12.296 -3.649 -9.483 1.00 95.81 277 SER A C 1
ATOM 2310 O O . SER A 1 277 ? -12.370 -2.971 -8.461 1.00 95.81 277 SER A O 1
ATOM 2312 N N . ASN A 1 278 ? -11.111 -3.907 -10.057 1.00 93.88 278 ASN A N 1
ATOM 2313 C CA . ASN A 1 278 ? -9.848 -3.452 -9.463 1.00 93.88 278 ASN A CA 1
ATOM 2314 C C . ASN A 1 278 ? -9.741 -1.921 -9.442 1.00 93.88 278 ASN A C 1
ATOM 2316 O O . ASN A 1 278 ? -9.138 -1.368 -8.525 1.00 93.88 278 ASN A O 1
ATOM 2320 N N . TYR A 1 279 ? -10.298 -1.230 -10.442 1.00 97.19 279 TYR A N 1
ATOM 2321 C CA . TYR A 1 279 ? -10.313 0.232 -10.473 1.00 97.19 279 TYR A CA 1
ATOM 2322 C C . TYR A 1 279 ? -11.291 0.799 -9.442 1.00 97.19 279 TYR A C 1
ATOM 2324 O O . TYR A 1 279 ? -10.942 1.749 -8.743 1.00 97.19 279 TYR A O 1
ATOM 2332 N N . ALA A 1 280 ? -12.467 0.183 -9.286 1.00 97.06 280 ALA A N 1
ATOM 2333 C CA . ALA A 1 280 ? -13.422 0.546 -8.240 1.00 97.06 280 ALA A CA 1
ATOM 2334 C C . ALA A 1 280 ? -12.824 0.388 -6.830 1.00 97.06 280 ALA A C 1
ATOM 2336 O O . ALA A 1 280 ? -12.844 1.327 -6.031 1.00 97.06 280 ALA A O 1
ATOM 2337 N N . GLU A 1 281 ? -12.228 -0.773 -6.549 1.00 95.94 281 GLU A N 1
ATOM 2338 C CA . GLU A 1 281 ? -11.575 -1.072 -5.270 1.00 95.94 281 GLU A CA 1
ATOM 2339 C C . GLU A 1 281 ? -10.414 -0.119 -4.987 1.00 95.94 281 GLU A C 1
ATOM 2341 O O . GLU A 1 281 ? -10.301 0.415 -3.884 1.00 95.94 281 GLU A O 1
ATOM 2346 N N . MET A 1 282 ? -9.566 0.133 -5.989 1.00 95.88 282 MET A N 1
ATOM 2347 C CA . MET A 1 282 ? -8.444 1.058 -5.876 1.00 95.88 282 MET A CA 1
ATOM 2348 C C . MET A 1 282 ? -8.912 2.483 -5.572 1.00 95.88 282 MET A C 1
ATOM 2350 O O . MET A 1 282 ? -8.358 3.132 -4.682 1.00 95.88 282 MET A O 1
ATOM 2354 N N . TRP A 1 283 ? -9.914 2.979 -6.301 1.00 97.44 283 TRP A N 1
ATOM 2355 C CA . TRP A 1 283 ? -10.409 4.340 -6.123 1.00 97.44 283 TRP A CA 1
ATOM 2356 C C . TRP A 1 283 ? -11.015 4.528 -4.732 1.00 97.44 283 TRP A C 1
ATOM 2358 O O . TRP A 1 283 ? -10.688 5.509 -4.061 1.00 97.44 283 TRP A O 1
ATOM 2368 N N . MET A 1 284 ? -11.793 3.554 -4.247 1.00 95.88 284 MET A N 1
ATOM 2369 C CA . MET A 1 284 ? -12.284 3.541 -2.867 1.00 95.88 284 MET A CA 1
ATOM 2370 C C . MET A 1 284 ? -11.125 3.512 -1.863 1.00 95.88 284 MET A C 1
ATOM 2372 O O . MET A 1 284 ? -11.062 4.352 -0.969 1.00 95.88 284 MET A O 1
ATOM 2376 N N . PHE A 1 285 ? -10.162 2.604 -2.039 1.00 94.69 285 PHE A N 1
ATOM 2377 C CA . PHE A 1 285 ? -9.036 2.429 -1.121 1.00 94.69 285 PHE A CA 1
ATOM 2378 C C . PHE A 1 285 ? -8.197 3.704 -0.963 1.00 94.69 285 PHE A C 1
ATOM 2380 O O . PHE A 1 285 ? -7.863 4.098 0.158 1.00 94.69 285 PHE A O 1
ATOM 2387 N N . LEU A 1 286 ? -7.857 4.364 -2.073 1.00 93.25 286 LEU A N 1
ATOM 2388 C CA . LEU A 1 286 ? -7.082 5.607 -2.057 1.00 93.25 286 LEU A CA 1
ATOM 2389 C C . LEU A 1 286 ? -7.898 6.784 -1.510 1.00 93.25 286 LEU A C 1
ATOM 2391 O O . LEU A 1 286 ? -7.362 7.573 -0.731 1.00 93.25 286 LEU A O 1
ATOM 2395 N N . SER A 1 287 ? -9.187 6.864 -1.851 1.00 92.38 287 SER A N 1
ATOM 2396 C CA . SER A 1 287 ? -10.098 7.883 -1.317 1.00 92.38 287 SER A CA 1
ATOM 2397 C C . SER A 1 287 ? -10.235 7.771 0.198 1.00 92.38 287 SER A C 1
ATOM 2399 O O . SER A 1 287 ? -10.148 8.784 0.890 1.00 92.38 287 SER A O 1
ATOM 2401 N N . CYS A 1 288 ? -10.362 6.552 0.735 1.00 88.69 288 CYS A N 1
ATOM 2402 C CA . CYS A 1 288 ? -10.388 6.329 2.175 1.00 88.69 288 CYS A CA 1
ATOM 2403 C C . CYS A 1 288 ? -9.087 6.812 2.833 1.00 88.69 288 CYS A C 1
ATOM 2405 O O . CYS A 1 288 ? -9.160 7.604 3.763 1.00 88.69 288 CYS A O 1
ATOM 2407 N N . HIS A 1 289 ? -7.899 6.440 2.338 1.00 85.06 289 HIS A N 1
ATOM 2408 C CA . HIS A 1 289 ? -6.624 6.931 2.912 1.00 85.06 289 HIS A CA 1
ATOM 2409 C C . HIS A 1 289 ? -6.440 8.449 2.822 1.00 85.06 289 HIS A C 1
ATOM 2411 O O . HIS A 1 289 ? -5.670 9.031 3.583 1.00 85.06 289 HIS A O 1
ATOM 2417 N N . TYR A 1 290 ? -7.119 9.113 1.888 1.00 82.06 290 TYR A N 1
ATOM 2418 C CA . TYR A 1 290 ? -7.076 10.567 1.805 1.00 82.06 290 TYR A CA 1
ATOM 2419 C C . TYR A 1 290 ? -7.897 11.231 2.926 1.00 82.06 290 TYR A C 1
ATOM 2421 O O . TYR A 1 290 ? -7.476 12.255 3.464 1.00 82.06 290 TYR A O 1
ATOM 2429 N N . VAL A 1 291 ? -9.058 10.664 3.281 1.00 70.31 291 VAL A N 1
ATOM 2430 C CA . VAL A 1 291 ? -10.023 11.294 4.209 1.00 70.31 291 VAL A CA 1
ATOM 2431 C C . VAL A 1 291 ? -10.086 10.653 5.593 1.00 70.31 291 VAL A C 1
ATOM 2433 O O . VAL A 1 291 ? -10.719 11.206 6.485 1.00 70.31 291 VAL A O 1
ATOM 2436 N N . CYS A 1 292 ? -9.478 9.482 5.789 1.00 68.31 292 CYS A N 1
ATOM 2437 C CA . CYS A 1 292 ? -9.497 8.766 7.058 1.00 68.31 292 CYS A CA 1
ATOM 2438 C C . CYS A 1 292 ? -8.103 8.237 7.408 1.00 68.31 292 CYS A C 1
ATOM 2440 O O . CYS A 1 292 ? -7.375 7.718 6.568 1.00 68.31 292 CYS A O 1
ATOM 2442 N N . GLY A 1 293 ? -7.728 8.320 8.686 1.00 65.38 293 GLY A N 1
ATOM 2443 C CA . GLY A 1 293 ? -6.418 7.869 9.162 1.00 65.38 293 GLY A CA 1
ATOM 2444 C C . GLY A 1 293 ? -6.291 6.353 9.366 1.00 65.38 293 GLY A C 1
ATOM 2445 O O . GLY A 1 293 ? -5.449 5.930 10.161 1.00 65.38 293 GLY A O 1
ATOM 2446 N N . TRP A 1 294 ? -7.134 5.536 8.727 1.00 74.38 294 TRP A N 1
ATOM 2447 C CA . TRP A 1 294 ? -7.177 4.087 8.942 1.00 74.38 294 TRP A CA 1
ATOM 2448 C C . TRP A 1 294 ? -5.982 3.378 8.297 1.00 74.38 294 TRP A C 1
ATOM 2450 O O . TRP A 1 294 ? -5.436 3.813 7.283 1.00 74.38 294 TRP A O 1
ATOM 2460 N N . ARG A 1 295 ? -5.562 2.237 8.856 1.00 75.62 295 ARG A N 1
ATOM 2461 C CA . ARG A 1 295 ? -4.539 1.408 8.200 1.00 75.62 295 ARG A CA 1
ATOM 2462 C C . ARG A 1 295 ? -5.126 0.680 7.001 1.00 75.62 295 ARG A C 1
ATOM 2464 O O . ARG A 1 295 ? -6.313 0.392 6.955 1.00 75.62 295 ARG A O 1
ATOM 2471 N N . SER A 1 296 ? -4.260 0.306 6.062 1.00 82.12 296 SER A N 1
ATOM 2472 C CA . SER A 1 296 ? -4.669 -0.413 4.854 1.00 82.12 296 SER A CA 1
ATOM 2473 C C . SER A 1 296 ? -5.435 -1.703 5.153 1.00 82.12 296 SER A C 1
ATOM 2475 O O . SER A 1 296 ? -6.450 -1.938 4.509 1.00 82.12 296 SER A O 1
ATOM 2477 N N . SER A 1 297 ? -4.990 -2.501 6.129 1.00 80.62 297 SER A N 1
ATOM 2478 C CA . SER A 1 297 ? -5.696 -3.727 6.521 1.00 80.62 297 SER A CA 1
ATOM 2479 C C . SER A 1 297 ? -7.022 -3.428 7.222 1.00 80.62 297 SER A C 1
ATOM 2481 O O . SER A 1 297 ? -8.027 -4.045 6.901 1.00 80.62 297 SER A O 1
ATOM 2483 N N . ASP A 1 298 ? -7.061 -2.410 8.091 1.00 79.94 298 ASP A N 1
ATOM 2484 C CA . ASP A 1 298 ? -8.300 -1.972 8.744 1.00 79.94 298 ASP A CA 1
ATOM 2485 C C . ASP A 1 298 ? -9.348 -1.524 7.702 1.00 79.94 298 ASP A C 1
ATOM 2487 O O . ASP A 1 298 ? -10.512 -1.879 7.828 1.00 79.94 298 ASP A O 1
ATOM 2491 N N . ILE A 1 299 ? -8.952 -0.803 6.643 1.00 87.06 299 ILE A N 1
ATOM 2492 C CA . ILE A 1 299 ? -9.865 -0.429 5.546 1.00 87.06 299 ILE A CA 1
ATOM 2493 C C . ILE A 1 299 ? -10.356 -1.666 4.797 1.00 87.06 299 ILE A C 1
ATOM 2495 O O . ILE A 1 299 ? -11.557 -1.819 4.623 1.00 87.06 299 ILE A O 1
ATOM 2499 N N . CYS A 1 300 ? -9.456 -2.551 4.367 1.00 86.75 300 CYS A N 1
ATOM 2500 C CA . CYS A 1 300 ? -9.860 -3.709 3.567 1.00 86.75 300 CYS A CA 1
ATOM 2501 C C . CYS A 1 300 ? -10.775 -4.660 4.352 1.00 86.75 300 CYS A C 1
ATOM 2503 O O . CYS A 1 300 ? -11.777 -5.124 3.827 1.00 86.75 300 CYS A O 1
ATOM 2505 N N . ASP A 1 301 ? -10.470 -4.912 5.623 1.00 81.38 301 ASP A N 1
ATOM 2506 C CA . ASP A 1 301 ? -11.143 -5.972 6.376 1.00 81.38 301 ASP A CA 1
ATOM 2507 C C . ASP A 1 301 ? -12.384 -5.482 7.137 1.00 81.38 301 ASP A C 1
ATOM 2509 O O . ASP A 1 301 ? -13.167 -6.293 7.633 1.00 81.38 301 ASP A O 1
ATOM 2513 N N . ARG A 1 302 ? -12.543 -4.162 7.321 1.00 80.38 302 ARG A N 1
ATOM 2514 C CA . ARG A 1 302 ? -13.580 -3.583 8.197 1.00 80.38 302 ARG A CA 1
ATOM 2515 C C . ARG A 1 302 ? -14.489 -2.569 7.514 1.00 80.38 302 ARG A C 1
ATOM 2517 O O . ARG A 1 302 ? -15.422 -2.099 8.172 1.00 80.38 302 ARG A O 1
ATOM 2524 N N . TRP A 1 303 ? -14.237 -2.210 6.254 1.00 87.62 303 TRP A N 1
ATOM 2525 C CA . TRP A 1 303 ? -15.181 -1.390 5.499 1.00 87.62 303 TRP A CA 1
ATOM 2526 C C . TRP A 1 303 ? -16.486 -2.157 5.294 1.00 87.62 303 TRP A C 1
ATOM 2528 O O . TRP A 1 303 ? -16.472 -3.346 4.982 1.00 87.62 303 TRP A O 1
ATOM 2538 N N . VAL A 1 304 ? -17.618 -1.489 5.515 1.00 85.06 304 VAL A N 1
ATOM 2539 C CA . VAL A 1 304 ? -18.934 -2.124 5.408 1.00 85.06 304 VAL A CA 1
ATOM 2540 C C . VAL A 1 304 ? -19.589 -1.714 4.102 1.00 85.06 304 VAL A C 1
ATOM 2542 O O . VAL A 1 304 ? -19.569 -0.545 3.733 1.00 85.06 304 VAL A O 1
ATOM 2545 N N . TYR A 1 305 ? -20.207 -2.682 3.441 1.00 90.69 305 TYR A N 1
ATOM 2546 C CA . TYR A 1 305 ? -20.971 -2.495 2.219 1.00 90.69 305 TYR A CA 1
ATOM 2547 C C . TYR A 1 305 ? -22.443 -2.893 2.462 1.00 90.69 305 TYR A C 1
ATOM 2549 O O . TYR A 1 305 ? -22.709 -3.725 3.341 1.00 90.69 305 TYR A O 1
ATOM 2557 N N . PRO A 1 306 ? -23.420 -2.268 1.780 1.00 86.88 306 PRO A N 1
ATOM 2558 C CA . PRO A 1 306 ? -24.836 -2.632 1.855 1.00 86.88 306 PRO A CA 1
ATOM 2559 C C . PRO A 1 306 ? -25.170 -4.112 1.628 1.00 86.88 306 PRO A C 1
ATOM 2561 O O . PRO A 1 306 ? -26.072 -4.608 2.304 1.00 86.88 306 PRO A O 1
ATOM 2564 N N . ASN A 1 307 ? -24.445 -4.790 0.737 1.00 89.25 307 ASN A N 1
ATOM 2565 C CA . ASN A 1 307 ? -24.632 -6.171 0.301 1.00 89.25 307 ASN A CA 1
ATOM 2566 C C . ASN A 1 307 ? -26.082 -6.463 -0.125 1.00 89.25 307 ASN A C 1
ATOM 2568 O O . ASN A 1 307 ? -26.851 -7.120 0.587 1.00 89.25 307 ASN A O 1
ATOM 2572 N N . PHE A 1 308 ? -26.493 -5.891 -1.261 1.00 88.94 308 PHE A N 1
ATOM 2573 C CA . PHE A 1 308 ? -27.869 -6.015 -1.743 1.00 88.94 308 PHE A CA 1
ATOM 2574 C C . PHE A 1 308 ? -28.187 -7.432 -2.221 1.00 88.94 308 PHE A C 1
ATOM 2576 O O . PHE A 1 308 ? -27.546 -7.960 -3.120 1.00 88.94 308 PHE A O 1
ATOM 2583 N N . MET A 1 309 ? -29.259 -8.006 -1.668 1.00 84.25 309 MET A N 1
ATOM 2584 C CA . MET A 1 309 ? -29.737 -9.349 -2.025 1.00 84.25 309 MET A CA 1
ATOM 2585 C C . MET A 1 309 ? -30.884 -9.331 -3.046 1.00 84.25 309 MET A C 1
ATOM 2587 O O . MET A 1 309 ? -31.217 -10.363 -3.621 1.00 84.25 309 MET A O 1
ATOM 2591 N N . SER A 1 310 ? -31.550 -8.185 -3.226 1.00 87.56 310 SER A N 1
ATOM 2592 C CA . SER A 1 310 ? -32.660 -8.022 -4.171 1.00 87.56 310 SER A CA 1
ATOM 2593 C C . SER A 1 310 ? -32.970 -6.542 -4.445 1.00 87.56 310 SER A C 1
ATOM 2595 O O . SER A 1 310 ? -32.465 -5.648 -3.757 1.00 87.56 310 SER A O 1
ATOM 2597 N N . ASN A 1 311 ? -33.866 -6.294 -5.406 1.00 87.56 311 ASN A N 1
ATOM 2598 C CA . ASN A 1 311 ? -34.442 -4.971 -5.684 1.00 87.56 311 ASN A CA 1
ATOM 2599 C C . ASN A 1 311 ? -35.255 -4.388 -4.511 1.00 87.56 311 ASN A C 1
ATOM 2601 O O . ASN A 1 311 ? -35.491 -3.182 -4.470 1.00 87.56 311 ASN A O 1
ATOM 2605 N N . ASP A 1 312 ? -35.657 -5.209 -3.537 1.00 87.62 312 ASP A N 1
ATOM 2606 C CA . ASP A 1 312 ? -36.274 -4.747 -2.291 1.00 87.62 312 ASP A CA 1
ATOM 2607 C C . ASP A 1 312 ? -35.186 -4.356 -1.273 1.00 87.62 312 ASP A C 1
ATOM 2609 O O . ASP A 1 312 ? -34.911 -5.060 -0.300 1.00 87.62 312 ASP A O 1
ATOM 2613 N N . ASN A 1 313 ? -34.492 -3.249 -1.550 1.00 86.88 313 ASN A N 1
ATOM 2614 C CA . ASN A 1 313 ? -33.461 -2.679 -0.679 1.00 86.88 313 ASN A CA 1
ATOM 2615 C C . ASN A 1 313 ? -33.897 -1.309 -0.121 1.00 86.88 313 ASN A C 1
ATOM 2617 O O . ASN A 1 313 ? -34.712 -0.611 -0.735 1.00 86.88 313 ASN A O 1
ATOM 2621 N N . PRO A 1 314 ? -33.350 -0.876 1.034 1.00 82.31 314 PRO A N 1
ATOM 2622 C CA . PRO A 1 314 ? -33.789 0.346 1.717 1.00 82.31 314 PRO A CA 1
ATOM 2623 C C . PRO A 1 314 ? -33.582 1.637 0.911 1.00 82.31 314 PRO A C 1
ATOM 2625 O O . PRO A 1 314 ? -34.180 2.657 1.246 1.00 82.31 314 PRO A O 1
ATOM 2628 N N . PHE A 1 315 ? -32.774 1.597 -0.151 1.00 89.50 315 PHE A N 1
ATOM 2629 C CA . PHE A 1 315 ? -32.474 2.746 -1.004 1.00 89.50 315 PHE A CA 1
ATOM 2630 C C . PHE A 1 315 ? -33.315 2.778 -2.286 1.00 89.50 315 PHE A C 1
ATOM 2632 O O . PHE A 1 315 ? -33.198 3.729 -3.053 1.00 89.50 315 PHE A O 1
ATOM 2639 N N . LYS A 1 316 ? -34.175 1.770 -2.516 1.00 89.56 316 LYS A N 1
ATOM 2640 C CA . LYS A 1 316 ? -35.005 1.619 -3.727 1.00 89.56 316 LYS A CA 1
ATOM 2641 C C . LYS A 1 316 ? -34.186 1.612 -5.023 1.00 89.56 316 LYS A C 1
ATOM 2643 O O . LYS A 1 316 ? -34.652 2.072 -6.063 1.00 89.56 316 LYS A O 1
ATOM 2648 N N . ILE A 1 317 ? -32.961 1.105 -4.944 1.00 92.94 317 ILE A N 1
ATOM 2649 C CA . ILE A 1 317 ? -32.066 0.975 -6.090 1.00 92.94 317 ILE A CA 1
ATOM 2650 C C . ILE A 1 317 ? -32.473 -0.264 -6.881 1.00 92.94 317 ILE A C 1
ATOM 2652 O O . ILE A 1 317 ? -32.627 -1.338 -6.301 1.00 92.94 317 ILE A O 1
ATOM 2656 N N . ASN A 1 318 ? -32.617 -0.134 -8.196 1.00 93.69 318 ASN A N 1
ATOM 2657 C CA . ASN A 1 318 ? -32.769 -1.294 -9.060 1.00 93.69 318 ASN A CA 1
ATOM 2658 C C . ASN A 1 318 ? -31.383 -1.891 -9.343 1.00 93.69 318 ASN A C 1
ATOM 2660 O O . ASN A 1 318 ? -30.561 -1.263 -10.006 1.00 93.69 318 ASN A O 1
ATOM 2664 N N . ILE A 1 319 ? -31.107 -3.082 -8.813 1.00 92.50 319 ILE A N 1
ATOM 2665 C CA . ILE A 1 319 ? -29.808 -3.743 -8.974 1.00 92.50 319 ILE A CA 1
ATOM 2666 C C . ILE A 1 319 ? -29.584 -4.214 -10.414 1.00 92.50 319 ILE A C 1
ATOM 2668 O O . ILE A 1 319 ? -28.442 -4.250 -10.863 1.00 92.50 319 ILE A O 1
ATOM 2672 N N . ASP A 1 320 ? -30.662 -4.498 -11.154 1.00 92.12 320 ASP A N 1
ATOM 2673 C CA . ASP A 1 320 ? -30.595 -5.005 -12.530 1.00 92.12 320 ASP A CA 1
ATOM 2674 C C . ASP A 1 320 ? -30.151 -3.928 -13.534 1.00 92.12 320 ASP A C 1
ATOM 2676 O O . ASP A 1 320 ? -29.629 -4.255 -14.597 1.00 92.12 320 ASP A O 1
ATOM 2680 N N . THR A 1 321 ? -30.351 -2.646 -13.205 1.00 94.75 321 THR A N 1
ATOM 2681 C CA . THR A 1 321 ? -29.990 -1.485 -14.045 1.00 94.75 321 THR A CA 1
ATOM 2682 C C . THR A 1 321 ? -28.944 -0.583 -13.394 1.00 94.75 321 THR A C 1
ATOM 2684 O O . THR A 1 321 ? -28.702 0.530 -13.857 1.00 94.75 321 THR A O 1
ATOM 2687 N N . LEU A 1 322 ? -28.302 -1.045 -12.313 1.00 95.50 322 LEU A N 1
ATOM 2688 C CA . LEU A 1 322 ? -27.437 -0.221 -11.466 1.00 95.50 322 LEU A CA 1
ATOM 2689 C C . LEU A 1 322 ? -26.286 0.437 -12.240 1.00 95.50 322 LEU A C 1
ATOM 2691 O O . LEU A 1 322 ? -25.983 1.610 -12.018 1.00 95.50 322 LEU A O 1
ATOM 2695 N N . LYS A 1 323 ? -25.653 -0.289 -13.169 1.00 96.50 323 LYS A N 1
ATOM 2696 C CA . LYS A 1 323 ? -24.561 0.250 -13.991 1.00 96.50 323 LYS A CA 1
ATOM 2697 C C . LYS A 1 323 ? -25.044 1.406 -14.860 1.00 96.50 323 LYS A C 1
ATOM 2699 O O . LYS A 1 323 ? -24.431 2.475 -14.864 1.00 96.50 323 LYS A O 1
ATOM 2704 N N . GLU A 1 324 ? -26.128 1.192 -15.596 1.00 96.50 324 GLU A N 1
ATOM 2705 C CA . GLU A 1 324 ? -26.725 2.186 -16.482 1.00 96.50 324 GLU A CA 1
ATOM 2706 C C . GLU A 1 324 ? -27.243 3.384 -15.686 1.00 96.50 324 GLU A C 1
ATOM 2708 O O . GLU A 1 324 ? -27.065 4.524 -16.112 1.00 96.50 324 GLU A O 1
ATOM 2713 N N . ASP A 1 325 ? -27.828 3.151 -14.513 1.00 96.25 325 ASP A N 1
ATOM 2714 C CA . ASP A 1 325 ? -28.356 4.207 -13.657 1.00 96.25 325 ASP A CA 1
ATOM 2715 C C . ASP A 1 325 ? -27.249 5.093 -13.071 1.00 96.25 325 ASP A C 1
ATOM 2717 O O . ASP A 1 325 ? -27.421 6.312 -12.992 1.00 96.25 325 ASP A O 1
ATOM 2721 N N . ILE A 1 326 ? -26.086 4.522 -12.733 1.00 96.62 326 ILE A N 1
ATOM 2722 C CA . ILE A 1 326 ? -24.905 5.299 -12.326 1.00 96.62 326 ILE A CA 1
ATOM 2723 C C . ILE A 1 326 ? -24.338 6.092 -13.514 1.00 96.62 326 ILE A C 1
ATOM 2725 O O . ILE A 1 326 ? -24.035 7.275 -13.358 1.00 96.62 326 ILE A O 1
ATOM 2729 N N . LEU A 1 327 ? -24.195 5.477 -14.696 1.00 94.25 327 LEU A N 1
ATOM 2730 C CA . LEU A 1 327 ? -23.619 6.139 -15.878 1.00 94.25 327 LEU A CA 1
ATOM 2731 C C . LEU A 1 327 ? -24.483 7.289 -16.398 1.00 94.25 327 LEU A C 1
ATOM 2733 O O . LEU A 1 327 ? -23.958 8.339 -16.761 1.00 94.25 327 LEU A O 1
ATOM 2737 N N . ASN A 1 328 ? -25.799 7.093 -16.424 1.00 92.75 328 ASN A N 1
ATOM 2738 C CA . ASN A 1 328 ? -26.745 8.083 -16.932 1.00 92.75 328 ASN A CA 1
ATOM 2739 C C . ASN A 1 328 ? -27.104 9.155 -15.891 1.00 92.75 328 ASN A C 1
ATOM 2741 O O . ASN A 1 328 ? -27.791 10.118 -16.225 1.00 92.75 328 ASN A O 1
ATOM 2745 N N . GLY A 1 329 ? -26.644 9.009 -14.641 1.00 91.50 329 GLY A N 1
ATOM 2746 C CA . GLY A 1 329 ? -26.974 9.931 -13.553 1.00 91.50 329 GLY A CA 1
ATOM 2747 C C . GLY A 1 329 ? -28.437 9.841 -13.110 1.00 91.50 329 GLY A C 1
ATOM 2748 O O . GLY A 1 329 ? -29.010 10.839 -12.680 1.00 91.50 329 GLY A O 1
ATOM 2749 N N . ASN A 1 330 ? -29.048 8.657 -13.218 1.00 94.75 330 ASN A N 1
ATOM 2750 C CA . ASN A 1 330 ? -30.434 8.413 -12.809 1.00 94.75 330 ASN A CA 1
ATOM 2751 C C . ASN A 1 330 ? -30.583 8.288 -11.283 1.00 94.75 330 ASN A C 1
ATOM 2753 O O . ASN A 1 330 ? -31.696 8.375 -10.763 1.00 94.75 330 ASN A O 1
ATOM 2757 N N . ILE A 1 331 ? -29.476 8.080 -10.561 1.00 95.19 331 ILE A N 1
ATOM 2758 C CA . ILE A 1 331 ? -29.450 8.024 -9.096 1.00 95.19 331 ILE A CA 1
ATOM 2759 C C . ILE A 1 331 ? -29.196 9.437 -8.543 1.00 95.19 331 ILE A C 1
ATOM 2761 O O . ILE A 1 331 ? -28.150 10.023 -8.834 1.00 95.19 331 ILE A O 1
ATOM 2765 N N . PRO A 1 332 ? -30.112 9.998 -7.735 1.00 92.81 332 PRO A N 1
ATOM 2766 C CA . PRO A 1 332 ? -29.952 11.337 -7.182 1.00 92.81 332 PRO A CA 1
ATOM 2767 C C . PRO A 1 332 ? -28.912 11.361 -6.047 1.00 92.81 332 PRO A C 1
ATOM 2769 O O . PRO A 1 332 ? -28.718 10.370 -5.334 1.00 92.81 332 PRO A O 1
ATOM 2772 N N . ASN A 1 333 ? -28.259 12.510 -5.843 1.00 88.62 333 ASN A N 1
ATOM 2773 C CA . ASN A 1 333 ? -27.180 12.666 -4.857 1.00 88.62 333 ASN A CA 1
ATOM 2774 C C . ASN A 1 333 ? -27.614 12.338 -3.421 1.00 88.62 333 ASN A C 1
ATOM 2776 O O . ASN A 1 333 ? -26.814 11.806 -2.657 1.00 88.62 333 ASN A O 1
ATOM 2780 N N . GLU A 1 334 ? -28.874 12.587 -3.068 1.00 89.25 334 GLU A N 1
ATOM 2781 C CA . GLU A 1 334 ? -29.458 12.258 -1.764 1.00 89.25 334 GLU A CA 1
ATOM 2782 C C . GLU A 1 334 ? -29.470 10.741 -1.505 1.00 89.25 334 GLU A C 1
ATOM 2784 O O . GLU A 1 334 ? -29.325 10.289 -0.367 1.00 89.25 334 GLU A O 1
ATOM 2789 N N . THR A 1 335 ? -29.599 9.933 -2.564 1.00 92.25 335 THR A N 1
ATOM 2790 C CA . THR A 1 335 ? -29.514 8.468 -2.454 1.00 92.25 335 THR A CA 1
ATOM 2791 C C . THR A 1 335 ? -28.076 8.033 -2.208 1.00 92.25 335 THR A C 1
ATOM 2793 O O . THR A 1 335 ? -27.832 7.214 -1.323 1.00 92.25 335 THR A O 1
ATOM 2796 N N . TYR A 1 336 ? -27.107 8.616 -2.922 1.00 93.50 336 TYR A N 1
ATOM 2797 C CA . TYR A 1 336 ? -25.695 8.360 -2.640 1.00 93.50 336 TYR A CA 1
ATOM 2798 C C . TYR A 1 336 ? -25.316 8.782 -1.209 1.00 93.50 336 TYR A C 1
ATOM 2800 O O . TYR A 1 336 ? -24.675 8.014 -0.494 1.00 93.50 336 TYR A O 1
ATOM 2808 N N . ASP A 1 337 ? -25.764 9.953 -0.753 1.00 85.31 337 ASP A N 1
ATOM 2809 C CA . ASP A 1 337 ? -25.553 10.416 0.624 1.00 85.31 337 ASP A CA 1
ATOM 2810 C C . ASP A 1 337 ? -26.101 9.413 1.654 1.00 85.31 337 ASP A C 1
ATOM 2812 O O . ASP A 1 337 ? -25.381 8.995 2.563 1.00 85.31 337 ASP A O 1
ATOM 2816 N N . SER A 1 338 ? -27.324 8.918 1.437 1.00 82.75 338 SER A N 1
ATOM 2817 C CA . SER A 1 338 ? -27.959 7.906 2.292 1.00 82.75 338 SER A CA 1
ATOM 2818 C C . SER A 1 338 ? -27.164 6.594 2.353 1.00 82.75 338 SER A C 1
ATOM 2820 O O . SER A 1 338 ? -27.023 5.997 3.424 1.00 82.75 338 SER A O 1
ATOM 2822 N N . VAL A 1 339 ? -26.609 6.140 1.224 1.00 89.00 339 VAL A N 1
ATOM 2823 C CA . VAL A 1 339 ? -25.758 4.936 1.159 1.00 89.00 339 VAL A CA 1
ATOM 2824 C C . VAL A 1 339 ? -24.448 5.139 1.930 1.00 89.00 339 VAL A C 1
ATOM 2826 O O . VAL A 1 339 ? -24.010 4.248 2.670 1.00 89.00 339 VAL A O 1
ATOM 2829 N N . ALA A 1 340 ? -23.830 6.317 1.815 1.00 84.00 340 ALA A N 1
ATOM 2830 C CA . ALA A 1 340 ? -22.636 6.654 2.585 1.00 84.00 340 ALA A CA 1
ATOM 2831 C C . ALA A 1 340 ? -22.934 6.725 4.088 1.00 84.00 340 ALA A C 1
ATOM 2833 O O . ALA A 1 340 ? -22.200 6.139 4.885 1.00 84.00 340 ALA A O 1
ATOM 2834 N N . LEU A 1 341 ? -24.039 7.362 4.485 1.00 78.62 341 LEU A N 1
ATOM 2835 C CA . LEU A 1 341 ? -24.489 7.415 5.877 1.00 78.62 341 LEU A CA 1
ATOM 2836 C C . LEU A 1 341 ? -24.735 6.022 6.449 1.00 78.62 341 LEU A C 1
ATOM 2838 O O . LEU A 1 341 ? -24.259 5.721 7.543 1.00 78.62 341 LEU A O 1
ATOM 2842 N N . TYR A 1 342 ? -25.411 5.146 5.705 1.00 83.25 342 TYR A N 1
ATOM 2843 C CA . TYR A 1 342 ? -25.590 3.753 6.108 1.00 83.25 342 TYR A CA 1
ATOM 2844 C C . TYR A 1 342 ? -24.246 3.067 6.375 1.00 83.25 342 TYR A C 1
ATOM 2846 O O . TYR A 1 342 ? -24.073 2.427 7.413 1.00 83.25 342 TYR A O 1
ATOM 2854 N N . THR A 1 343 ? -23.280 3.245 5.472 1.00 81.88 343 THR A N 1
ATOM 2855 C CA . THR A 1 343 ? -21.933 2.673 5.591 1.00 81.88 343 THR A CA 1
ATOM 2856 C C . THR A 1 343 ? -21.215 3.183 6.843 1.00 81.88 343 THR A C 1
ATOM 2858 O O . THR A 1 343 ? -20.735 2.383 7.648 1.00 81.88 343 THR A O 1
ATOM 2861 N N . ILE A 1 344 ? -21.210 4.503 7.062 1.00 71.81 344 ILE A N 1
ATOM 2862 C CA . ILE A 1 344 ? -20.615 5.149 8.243 1.00 71.81 344 ILE A CA 1
ATOM 2863 C C . ILE A 1 344 ? -21.254 4.605 9.524 1.00 71.81 344 ILE A C 1
ATOM 2865 O O . ILE A 1 344 ? -20.552 4.115 10.409 1.00 71.81 344 ILE A O 1
ATOM 2869 N N . ARG A 1 345 ? -22.590 4.614 9.605 1.00 67.81 345 ARG A N 1
ATOM 2870 C CA . ARG A 1 345 ? -23.334 4.136 10.777 1.00 67.81 345 ARG A CA 1
ATOM 2871 C C . ARG A 1 345 ? -23.082 2.658 11.041 1.00 67.81 345 ARG A C 1
ATOM 2873 O O . ARG A 1 345 ? -22.902 2.259 12.187 1.00 67.81 345 ARG A O 1
ATOM 2880 N N . LYS A 1 346 ? -23.025 1.821 10.005 1.00 70.06 346 LYS A N 1
ATOM 2881 C CA . LYS A 1 346 ? -22.733 0.391 10.162 1.00 70.06 346 LYS A CA 1
ATOM 2882 C C . LYS A 1 346 ? -21.315 0.136 10.654 1.00 70.06 346 LYS A C 1
ATOM 2884 O O . LYS A 1 346 ? -21.143 -0.695 11.544 1.00 70.06 346 LYS A O 1
ATOM 2889 N N . ILE A 1 347 ? -20.330 0.868 10.138 1.00 70.31 347 ILE A N 1
ATOM 2890 C CA . ILE A 1 347 ? -18.953 0.850 10.645 1.00 70.31 347 ILE A CA 1
ATOM 2891 C C . ILE A 1 347 ? -18.930 1.223 12.135 1.00 70.31 347 ILE A C 1
ATOM 2893 O O . ILE A 1 347 ? -18.329 0.512 12.942 1.00 70.31 347 ILE A O 1
ATOM 2897 N N . GLU A 1 348 ? -19.640 2.288 12.521 1.00 62.59 348 GLU A N 1
ATOM 2898 C CA . GLU A 1 348 ? -19.763 2.718 13.917 1.00 62.59 348 GLU A CA 1
ATOM 2899 C C . GLU A 1 348 ? -20.471 1.670 14.791 1.00 62.59 348 GLU A C 1
ATOM 2901 O O . GLU A 1 348 ? -20.118 1.484 15.954 1.00 62.59 348 GLU A O 1
ATOM 2906 N N . MET A 1 349 ? -21.459 0.950 14.268 1.00 57.44 349 MET A N 1
ATOM 2907 C CA . MET A 1 349 ? -22.189 -0.071 15.024 1.00 57.44 349 MET A CA 1
ATOM 2908 C C . MET A 1 349 ? -21.431 -1.401 15.145 1.00 57.44 349 MET A C 1
ATOM 2910 O O . MET A 1 349 ? -21.669 -2.147 16.094 1.00 57.44 349 MET A O 1
ATOM 2914 N N . ALA A 1 350 ? -20.506 -1.704 14.229 1.00 56.75 350 ALA A N 1
ATOM 2915 C CA . ALA A 1 350 ? -19.821 -2.996 14.148 1.00 56.75 350 ALA A CA 1
ATOM 2916 C C . ALA A 1 350 ? -18.806 -3.269 15.282 1.00 56.75 350 ALA A C 1
ATOM 2918 O O . ALA A 1 350 ? -18.257 -4.365 15.349 1.00 56.75 350 ALA A O 1
ATOM 2919 N N . TYR A 1 351 ? -18.550 -2.311 16.187 1.00 53.00 351 TYR A N 1
ATOM 2920 C CA . TYR A 1 351 ? -17.570 -2.445 17.285 1.00 53.00 351 TYR A CA 1
ATOM 2921 C C . TYR A 1 351 ? -16.173 -2.907 16.812 1.00 53.00 351 TYR A C 1
ATOM 2923 O O . TYR A 1 351 ? -15.436 -3.576 17.540 1.00 53.00 351 TYR A O 1
ATOM 2931 N N . ASN A 1 352 ? -15.786 -2.534 15.589 1.00 59.31 352 ASN A N 1
ATOM 2932 C CA . ASN A 1 352 ? -14.511 -2.937 15.013 1.00 59.31 352 ASN A CA 1
ATOM 2933 C C . ASN A 1 352 ? -13.347 -2.266 15.760 1.00 59.31 352 ASN A C 1
ATOM 2935 O O . ASN A 1 352 ? -13.253 -1.037 15.824 1.00 59.31 352 ASN A O 1
ATOM 2939 N N . VAL A 1 353 ? -12.459 -3.088 16.322 1.00 57.53 353 VAL A N 1
ATOM 2940 C CA . VAL A 1 353 ? -11.200 -2.648 16.937 1.00 57.53 353 VAL A CA 1
ATOM 2941 C C . VAL A 1 353 ? -10.089 -2.641 15.877 1.00 57.53 353 VAL A C 1
ATOM 2943 O O . VAL A 1 353 ? -10.062 -3.553 15.044 1.00 57.53 353 VAL A O 1
ATOM 2946 N N . PRO A 1 354 ? -9.159 -1.665 15.886 1.00 57.16 354 PRO A N 1
ATOM 2947 C CA . PRO A 1 354 ? -8.032 -1.678 14.955 1.00 57.16 354 PRO A CA 1
ATOM 2948 C C . PRO A 1 354 ? -7.178 -2.937 15.153 1.00 57.16 354 PRO A C 1
ATOM 2950 O O . PRO A 1 354 ? -6.811 -3.260 16.288 1.00 57.16 354 PRO A O 1
ATOM 2953 N N . GLN A 1 355 ? -6.817 -3.628 14.067 1.00 56.94 355 GLN A N 1
ATOM 2954 C CA . GLN A 1 355 ? -6.166 -4.947 14.127 1.00 56.94 355 GLN A CA 1
ATOM 2955 C C . GLN A 1 355 ? -4.861 -4.945 14.929 1.00 56.94 355 GLN A C 1
ATOM 2957 O O . GLN A 1 355 ? -4.616 -5.842 15.729 1.00 56.94 355 GLN A O 1
ATOM 2962 N N . LYS A 1 356 ? -4.015 -3.926 14.733 1.00 48.19 356 LYS A N 1
ATOM 2963 C CA . LYS A 1 356 ? -2.671 -3.887 15.332 1.00 48.19 356 LYS A CA 1
ATOM 2964 C C . LYS A 1 356 ? -2.671 -3.510 16.814 1.00 48.19 356 LYS A C 1
ATOM 2966 O O . LYS A 1 356 ? -1.775 -3.922 17.541 1.00 48.19 356 LYS A O 1
ATOM 2971 N N . THR A 1 357 ? -3.605 -2.663 17.248 1.00 44.25 357 THR A N 1
ATOM 2972 C CA . THR A 1 357 ? -3.627 -2.156 18.631 1.00 44.25 357 THR A CA 1
ATOM 2973 C C . THR A 1 357 ? -4.610 -2.908 19.514 1.00 44.25 357 THR A C 1
ATOM 2975 O O . THR A 1 357 ? -4.437 -2.881 20.726 1.00 44.25 357 THR A O 1
ATOM 2978 N N . GLY A 1 358 ? -5.647 -3.542 18.948 1.00 48.16 358 GLY A N 1
ATOM 2979 C CA . GLY A 1 358 ? -6.688 -4.247 19.708 1.00 48.16 358 GLY A CA 1
ATOM 2980 C C . GLY A 1 358 ? -7.486 -3.354 20.672 1.00 48.16 358 GLY A C 1
ATOM 2981 O O . GLY A 1 358 ? -8.260 -3.853 21.484 1.00 48.16 358 GLY A O 1
ATOM 2982 N N . LEU A 1 359 ? -7.282 -2.036 20.601 1.00 43.62 359 LEU A N 1
ATOM 2983 C CA . LEU A 1 359 ? -7.784 -1.018 21.521 1.00 43.62 359 LEU A CA 1
ATOM 2984 C C . LEU A 1 359 ? -8.311 0.171 20.708 1.00 43.62 359 LEU A C 1
ATOM 2986 O O . LEU A 1 359 ? -7.617 0.658 19.810 1.00 43.62 359 LEU A O 1
ATOM 2990 N N . GLY A 1 360 ? -9.513 0.648 21.048 1.00 48.56 360 GLY A N 1
ATOM 2991 C CA . GLY A 1 360 ? -10.218 1.731 20.346 1.00 48.56 360 GLY A CA 1
ATOM 2992 C C . GLY A 1 360 ? -11.351 1.240 19.436 1.00 48.56 360 GLY A C 1
ATOM 2993 O O . GLY A 1 360 ? -11.568 0.040 19.302 1.00 48.56 360 GLY A O 1
ATOM 2994 N N . LYS A 1 361 ? -12.089 2.175 18.829 1.00 53.88 361 LYS A N 1
ATOM 2995 C CA . LYS A 1 361 ? -13.201 1.919 17.900 1.00 53.88 361 LYS A CA 1
ATOM 2996 C C . LYS A 1 361 ? -12.870 2.583 16.568 1.00 53.88 361 LYS A C 1
ATOM 2998 O O . LYS A 1 361 ? -12.509 3.757 16.564 1.00 53.88 361 LYS A O 1
ATOM 3003 N N . LEU A 1 362 ? -12.982 1.850 15.465 1.00 60.09 362 LEU A N 1
ATOM 3004 C CA . LEU A 1 362 ? -12.871 2.432 14.131 1.00 60.09 362 LEU A CA 1
ATOM 3005 C C . LEU A 1 362 ? -14.091 3.329 13.860 1.00 60.09 362 LEU A C 1
ATOM 3007 O O . LEU A 1 362 ? -15.230 2.911 14.067 1.00 60.09 362 LEU A O 1
ATOM 3011 N N . ARG A 1 363 ? -13.849 4.569 13.422 1.00 59.75 363 ARG A N 1
ATOM 3012 C CA . ARG A 1 363 ? -14.877 5.538 13.010 1.00 59.75 363 ARG A CA 1
ATOM 3013 C C . ARG A 1 363 ? -14.522 6.109 11.645 1.00 59.75 363 ARG A C 1
ATOM 3015 O O . ARG A 1 363 ? -13.354 6.397 11.393 1.00 59.75 363 ARG A O 1
ATOM 3022 N N . SER A 1 364 ? -15.511 6.245 10.771 1.00 61.81 364 SER A N 1
ATOM 3023 C CA . SER A 1 364 ? -15.331 6.819 9.436 1.00 61.81 364 SER A CA 1
ATOM 3024 C C . SER A 1 364 ? -15.853 8.256 9.436 1.00 61.81 364 SER A C 1
ATOM 3026 O O . SER A 1 364 ? -17.060 8.474 9.404 1.00 61.81 364 SER A O 1
ATOM 3028 N N . GLU A 1 365 ? -14.955 9.239 9.522 1.00 58.88 365 GLU A N 1
ATOM 3029 C CA . GLU A 1 365 ? -15.305 10.668 9.504 1.00 58.88 365 GLU A CA 1
ATOM 3030 C C . GLU A 1 365 ? -15.335 11.193 8.060 1.00 58.88 365 GLU A C 1
ATOM 3032 O O . GLU A 1 365 ? -14.514 12.012 7.650 1.00 58.88 365 GLU A O 1
ATOM 3037 N N . ILE A 1 366 ? -16.279 10.691 7.259 1.00 66.81 366 ILE A N 1
ATOM 3038 C CA . ILE A 1 366 ? -16.553 11.254 5.931 1.00 66.81 366 ILE A CA 1
ATOM 3039 C C . ILE A 1 366 ? -17.382 12.528 6.121 1.00 66.81 366 ILE A C 1
ATOM 3041 O O . ILE A 1 366 ? -18.525 12.483 6.595 1.00 66.81 366 ILE A O 1
ATOM 3045 N N . VAL A 1 367 ? -16.805 13.667 5.739 1.00 65.81 367 VAL A N 1
ATOM 3046 C CA . VAL A 1 367 ? -17.476 14.973 5.795 1.00 65.81 367 VAL A CA 1
ATOM 3047 C C . VAL A 1 367 ? -18.702 15.010 4.869 1.00 65.81 367 VAL A C 1
ATOM 3049 O O . VAL A 1 367 ? -18.683 14.340 3.830 1.00 65.81 367 VAL A O 1
ATOM 3052 N N . PRO A 1 368 ? -19.766 15.765 5.213 1.00 67.50 368 PRO A N 1
ATOM 3053 C CA . PRO A 1 368 ? -20.999 15.838 4.422 1.00 67.50 368 PRO A CA 1
ATOM 3054 C C . PRO A 1 368 ? -20.779 16.059 2.923 1.00 67.50 368 PRO A C 1
ATOM 3056 O O . PRO A 1 368 ? -21.410 15.404 2.100 1.00 67.50 368 PRO A O 1
ATOM 3059 N N . GLU A 1 369 ? -19.821 16.909 2.566 1.00 71.44 369 GLU A N 1
ATOM 3060 C CA . GLU A 1 369 ? -19.509 17.300 1.192 1.00 71.44 369 GLU A CA 1
ATOM 3061 C C . GLU A 1 369 ? -18.991 16.135 0.333 1.00 71.44 369 GLU A C 1
ATOM 3063 O O . GLU A 1 369 ? -19.102 16.175 -0.890 1.00 71.44 369 GLU A O 1
ATOM 3068 N N . LEU A 1 370 ? -18.440 15.086 0.954 1.00 78.38 370 LEU A N 1
ATOM 3069 C CA . LEU A 1 370 ? -17.902 13.912 0.261 1.00 78.38 370 LEU A CA 1
ATOM 3070 C C . LEU A 1 370 ? -18.831 12.695 0.322 1.00 78.38 370 LEU A C 1
ATOM 3072 O O . LEU A 1 370 ? -18.542 11.674 -0.301 1.00 78.38 370 LEU A O 1
ATOM 3076 N N . ARG A 1 371 ? -19.955 12.762 1.041 1.00 84.62 371 ARG A N 1
ATOM 3077 C CA . ARG A 1 371 ? -20.834 11.598 1.229 1.00 84.62 371 ARG A CA 1
ATOM 3078 C C . ARG A 1 371 ? -21.433 11.098 -0.075 1.00 84.62 371 ARG A C 1
ATOM 3080 O O . ARG A 1 371 ? -21.360 9.904 -0.335 1.00 84.62 371 ARG A O 1
ATOM 3087 N N . ALA A 1 372 ? -21.936 11.987 -0.930 1.00 87.56 372 ALA A N 1
ATOM 3088 C CA . ALA A 1 372 ? -22.446 11.582 -2.241 1.00 87.56 372 ALA A CA 1
ATOM 3089 C C . ALA A 1 372 ? -21.360 10.885 -3.089 1.00 87.56 372 ALA A C 1
ATOM 3091 O O . ALA A 1 372 ? -21.621 9.880 -3.747 1.00 87.56 372 ALA A O 1
ATOM 3092 N N . PHE A 1 373 ? -20.111 11.352 -3.012 1.00 93.44 373 PHE A N 1
ATOM 3093 C CA . PHE A 1 373 ? -18.985 10.703 -3.682 1.00 93.44 373 PHE A CA 1
ATOM 3094 C C . PHE A 1 373 ? -18.728 9.287 -3.137 1.00 93.44 373 PHE A C 1
ATOM 3096 O O . PHE A 1 373 ? -18.686 8.324 -3.903 1.00 93.44 373 PHE A O 1
ATOM 3103 N N . PHE A 1 374 ? -18.616 9.130 -1.815 1.00 93.56 374 PHE A N 1
ATOM 3104 C CA . PHE A 1 374 ? -18.389 7.814 -1.209 1.00 93.56 374 PHE A CA 1
ATOM 3105 C C . PHE A 1 374 ? -19.566 6.864 -1.428 1.00 93.56 374 PHE A C 1
ATOM 3107 O O . PHE A 1 374 ? -19.353 5.685 -1.689 1.00 93.56 374 PHE A O 1
ATOM 3114 N N . GLY A 1 375 ? -20.798 7.370 -1.393 1.00 94.81 375 GLY A N 1
ATOM 3115 C CA . GLY A 1 375 ? -21.998 6.604 -1.706 1.00 94.81 375 GLY A CA 1
ATOM 3116 C C . GLY A 1 375 ? -21.977 6.053 -3.124 1.00 94.81 375 GLY A C 1
ATOM 3117 O O . GLY A 1 375 ? -22.275 4.879 -3.332 1.00 94.81 375 GLY A O 1
ATOM 3118 N N . LYS A 1 376 ? -21.544 6.865 -4.096 1.00 97.38 376 LYS A N 1
ATOM 3119 C CA . LYS A 1 376 ? -21.337 6.422 -5.478 1.00 97.38 376 LYS A CA 1
ATOM 3120 C C . LYS A 1 376 ? -20.286 5.318 -5.564 1.00 97.38 376 LYS A C 1
ATOM 3122 O O . LYS A 1 376 ? -20.557 4.294 -6.183 1.00 97.38 376 LYS A O 1
ATOM 3127 N N . LEU A 1 377 ? -19.130 5.472 -4.913 1.00 97.75 377 LEU A N 1
ATOM 3128 C CA . LEU A 1 377 ? -18.100 4.425 -4.905 1.00 97.75 377 LEU A CA 1
ATOM 3129 C C . LEU A 1 377 ? -18.582 3.127 -4.239 1.00 97.75 377 LEU A C 1
ATOM 3131 O O . LEU A 1 377 ? -18.267 2.045 -4.728 1.00 97.75 377 LEU A O 1
ATOM 3135 N N . VAL A 1 378 ? -19.367 3.220 -3.159 1.00 97.19 378 VAL A N 1
ATOM 3136 C CA . VAL A 1 378 ? -19.989 2.053 -2.515 1.00 97.19 378 VAL A CA 1
ATOM 3137 C C . VAL A 1 378 ? -20.920 1.341 -3.497 1.00 97.19 378 VAL A C 1
ATOM 3139 O O . VAL A 1 378 ? -20.847 0.125 -3.608 1.00 97.19 378 VAL A O 1
ATOM 3142 N N . LEU A 1 379 ? -21.743 2.069 -4.255 1.00 97.81 379 LEU A N 1
ATOM 3143 C CA . LEU A 1 379 ? -22.640 1.455 -5.239 1.00 97.81 379 LEU A CA 1
ATOM 3144 C C . LEU A 1 379 ? -21.914 0.868 -6.456 1.00 97.81 379 LEU A C 1
ATOM 3146 O O . LEU A 1 379 ? -22.340 -0.162 -6.969 1.00 97.81 379 LEU A O 1
ATOM 3150 N N . ILE A 1 380 ? -20.803 1.465 -6.895 1.00 98.25 380 ILE A N 1
ATOM 3151 C CA . ILE A 1 380 ? -19.944 0.860 -7.927 1.00 98.25 380 ILE A CA 1
ATOM 3152 C C . ILE A 1 380 ? -19.359 -0.465 -7.412 1.00 98.25 380 ILE A C 1
ATOM 3154 O O . ILE A 1 380 ? -19.338 -1.451 -8.145 1.00 98.25 380 ILE A O 1
ATOM 3158 N N . ALA A 1 381 ? -18.912 -0.505 -6.153 1.00 97.44 381 ALA A N 1
ATOM 3159 C CA . ALA A 1 381 ? -18.445 -1.736 -5.522 1.00 97.44 381 ALA A CA 1
ATOM 3160 C C . ALA A 1 381 ? -19.566 -2.786 -5.414 1.00 97.44 381 ALA A C 1
ATOM 3162 O O . ALA A 1 381 ? -19.333 -3.948 -5.734 1.00 97.44 381 ALA A O 1
ATOM 3163 N N . GLU A 1 382 ? -20.788 -2.380 -5.045 1.00 96.19 382 GLU A N 1
ATOM 3164 C CA . GLU A 1 382 ? -21.947 -3.284 -5.015 1.00 96.19 382 GLU A CA 1
ATOM 3165 C C . GLU A 1 382 ? -22.285 -3.874 -6.376 1.00 96.19 382 GLU A C 1
ATOM 3167 O O . GLU A 1 382 ? -22.572 -5.062 -6.475 1.00 96.19 382 GLU A O 1
ATOM 3172 N N . TYR A 1 383 ? -22.223 -3.071 -7.437 1.00 97.12 383 TYR A N 1
ATOM 3173 C CA . TYR A 1 383 ? -22.460 -3.561 -8.790 1.00 97.12 383 TYR A CA 1
ATOM 3174 C C . TYR A 1 383 ? -21.518 -4.726 -9.148 1.00 97.12 383 TYR A C 1
ATOM 3176 O O . TYR A 1 383 ? -21.971 -5.766 -9.630 1.00 97.12 383 TYR A O 1
ATOM 3184 N N . HIS A 1 384 ? -20.219 -4.590 -8.869 1.00 97.38 384 HIS A N 1
ATOM 3185 C CA . HIS A 1 384 ? -19.249 -5.672 -9.093 1.00 97.38 384 HIS A CA 1
ATOM 3186 C C . HIS A 1 384 ? -19.487 -6.868 -8.170 1.00 97.38 384 HIS A C 1
ATOM 3188 O O . HIS A 1 384 ? -19.309 -8.011 -8.590 1.00 97.38 384 HIS A O 1
ATOM 3194 N N . HIS A 1 385 ? -19.946 -6.630 -6.940 1.00 95.69 385 HIS A N 1
ATOM 3195 C CA . HIS A 1 385 ? -20.186 -7.714 -5.992 1.00 95.69 385 HIS A CA 1
ATOM 3196 C C . HIS A 1 385 ? -21.369 -8.574 -6.430 1.00 95.69 385 HIS A C 1
ATOM 3198 O O . HIS A 1 385 ? -21.280 -9.797 -6.453 1.00 95.69 385 HIS A O 1
ATOM 3204 N N . ILE A 1 386 ? -22.448 -7.933 -6.875 1.00 93.88 386 ILE A N 1
ATOM 3205 C CA . ILE A 1 386 ? -23.647 -8.609 -7.375 1.00 93.88 386 ILE A CA 1
ATOM 3206 C C . ILE A 1 386 ? -23.351 -9.375 -8.671 1.00 93.88 386 ILE A C 1
ATOM 3208 O O . ILE A 1 386 ? -23.885 -10.462 -8.883 1.00 93.88 386 ILE A O 1
ATOM 3212 N N . THR A 1 387 ? -22.514 -8.822 -9.553 1.00 93.12 387 THR A N 1
ATOM 3213 C CA . THR A 1 387 ? -22.269 -9.405 -10.883 1.00 93.12 387 THR A CA 1
ATOM 3214 C C . THR A 1 387 ? -21.171 -10.463 -10.913 1.00 93.12 387 THR A C 1
ATOM 3216 O O . THR A 1 387 ? -21.237 -11.370 -11.743 1.00 93.12 387 THR A O 1
ATOM 3219 N N . SER A 1 388 ? -20.162 -10.369 -10.045 1.00 91.62 388 SER A N 1
ATOM 3220 C CA . SER A 1 388 ? -19.008 -11.272 -10.079 1.00 91.62 388 SER A CA 1
ATOM 3221 C C . SER A 1 388 ? -18.413 -11.614 -8.711 1.00 91.62 388 SER A C 1
ATOM 3223 O O . SER A 1 388 ? -17.307 -12.140 -8.675 1.00 91.62 388 SER A O 1
ATOM 3225 N N . GLU A 1 389 ? -19.087 -11.289 -7.603 1.00 90.31 389 GLU A N 1
ATOM 3226 C CA . GLU A 1 389 ? -18.584 -11.438 -6.222 1.00 90.31 389 GLU A CA 1
ATOM 3227 C C . GLU A 1 389 ? -17.289 -10.647 -5.922 1.00 90.31 389 GLU A C 1
ATOM 3229 O O . GLU A 1 389 ? -16.669 -10.818 -4.873 1.00 90.31 389 GLU A O 1
ATOM 3234 N N . GLU A 1 390 ? -16.910 -9.712 -6.798 1.00 91.19 390 GLU A N 1
ATOM 3235 C CA . GLU A 1 390 ? -15.708 -8.867 -6.690 1.00 91.19 390 GLU A CA 1
ATOM 3236 C C . GLU A 1 390 ? -16.084 -7.409 -6.368 1.00 91.19 390 GLU A C 1
ATOM 3238 O O . GLU A 1 390 ? -17.251 -7.087 -6.221 1.00 91.19 390 GLU A O 1
ATOM 3243 N N . GLY A 1 391 ? -15.135 -6.479 -6.244 1.00 89.56 391 GLY A N 1
ATOM 3244 C CA . GLY A 1 391 ? -15.434 -5.050 -6.047 1.00 89.56 391 GLY A CA 1
ATOM 3245 C C . GLY A 1 391 ? -15.382 -4.580 -4.595 1.00 89.56 391 GLY A C 1
ATOM 3246 O O . GLY A 1 391 ? -15.269 -3.379 -4.342 1.00 89.56 391 GLY A O 1
ATOM 3247 N N . TYR A 1 392 ? -15.392 -5.501 -3.632 1.00 94.56 392 TYR A N 1
ATOM 3248 C CA . TYR A 1 392 ? -15.087 -5.189 -2.237 1.00 94.56 392 TYR A CA 1
ATOM 3249 C C . TYR A 1 392 ? -13.572 -5.214 -2.002 1.00 94.56 392 TYR A C 1
ATOM 3251 O O . TYR A 1 392 ? -12.857 -6.106 -2.464 1.00 94.56 392 TYR A O 1
ATOM 3259 N N . MET A 1 393 ? -13.062 -4.228 -1.260 1.00 92.88 393 MET A N 1
ATOM 3260 C CA . MET A 1 393 ? -11.626 -4.108 -1.002 1.00 92.88 393 MET A CA 1
ATOM 3261 C C . MET A 1 393 ? -11.084 -5.324 -0.238 1.00 92.88 393 MET A C 1
ATOM 3263 O O . MET A 1 393 ? -11.510 -5.605 0.873 1.00 92.88 393 MET A O 1
ATOM 3267 N N . ASN A 1 394 ? -10.071 -5.992 -0.794 1.00 85.81 394 ASN A N 1
ATOM 3268 C CA . ASN A 1 394 ? -9.361 -7.095 -0.135 1.00 85.81 394 ASN A CA 1
ATOM 3269 C C . ASN A 1 394 ? -7.906 -6.741 0.239 1.00 85.81 394 ASN A C 1
ATOM 3271 O O . ASN A 1 394 ? -7.165 -6.181 -0.576 1.00 85.81 394 ASN A O 1
ATOM 3275 N N . ALA A 1 395 ? -7.465 -7.130 1.443 1.00 81.12 395 ALA A N 1
ATOM 3276 C CA . ALA A 1 395 ? -6.113 -6.881 1.947 1.00 81.12 395 ALA A CA 1
ATOM 3277 C C . ALA A 1 395 ? -5.003 -7.481 1.060 1.00 81.12 395 ALA A C 1
ATOM 3279 O O . ALA A 1 395 ? -3.947 -6.864 0.901 1.00 81.12 395 ALA A O 1
ATOM 3280 N N . HIS A 1 396 ? -5.254 -8.625 0.415 1.00 78.81 396 HIS A N 1
ATOM 3281 C CA . HIS A 1 396 ? -4.292 -9.317 -0.457 1.00 78.81 396 HIS A CA 1
ATOM 3282 C C . HIS A 1 396 ? -3.988 -8.509 -1.727 1.00 78.81 396 HIS A C 1
ATOM 3284 O O . HIS A 1 396 ? -2.905 -8.605 -2.300 1.00 78.81 396 HIS A O 1
ATOM 3290 N N . ARG A 1 397 ? -4.929 -7.653 -2.141 1.00 83.44 397 ARG A N 1
ATOM 3291 C CA . ARG A 1 397 ? -4.804 -6.764 -3.300 1.00 83.44 397 ARG A CA 1
ATOM 3292 C C . ARG A 1 397 ? -4.326 -5.357 -2.936 1.00 83.44 397 ARG A C 1
ATOM 3294 O O . ARG A 1 397 ? -4.088 -4.546 -3.827 1.00 83.44 397 ARG A O 1
ATOM 3301 N N . ALA A 1 398 ? -4.103 -5.057 -1.654 1.00 81.88 398 ALA A N 1
ATOM 3302 C CA . ALA A 1 398 ? -3.735 -3.713 -1.211 1.00 81.88 398 ALA A CA 1
ATOM 3303 C C . ALA A 1 398 ? -2.434 -3.189 -1.847 1.00 81.88 398 ALA A C 1
ATOM 3305 O O . ALA A 1 398 ? -2.306 -1.988 -2.084 1.00 81.88 398 ALA A O 1
ATOM 3306 N N . SER A 1 399 ? -1.457 -4.063 -2.122 1.00 82.00 399 SER A N 1
ATOM 3307 C CA . SER A 1 399 ? -0.239 -3.698 -2.864 1.00 82.00 399 SER A CA 1
ATOM 3308 C C . SER A 1 399 ? -0.554 -3.272 -4.298 1.00 82.00 399 SER A C 1
ATOM 3310 O O . SER A 1 399 ? 0.002 -2.284 -4.775 1.00 82.00 399 SER A O 1
ATOM 3312 N N . ARG A 1 400 ? -1.497 -3.964 -4.947 1.00 84.12 400 ARG A N 1
ATOM 3313 C CA . ARG A 1 400 ? -1.966 -3.662 -6.298 1.00 84.12 400 ARG A CA 1
ATOM 3314 C C . ARG A 1 400 ? -2.640 -2.301 -6.358 1.00 84.12 400 ARG A C 1
ATOM 3316 O O . ARG A 1 400 ? -2.259 -1.525 -7.218 1.00 84.12 400 ARG A O 1
ATOM 3323 N N . TYR A 1 401 ? -3.533 -1.968 -5.421 1.00 89.06 401 TYR A N 1
ATOM 3324 C CA . TYR A 1 401 ? -4.212 -0.659 -5.389 1.00 89.06 401 TYR A CA 1
ATOM 3325 C C . TYR A 1 401 ? -3.249 0.533 -5.279 1.00 89.06 401 TYR A C 1
ATOM 3327 O O . TYR A 1 401 ? -3.611 1.665 -5.570 1.00 89.06 401 TYR A O 1
ATOM 3335 N N . ARG A 1 402 ? -2.020 0.305 -4.811 1.00 87.75 402 ARG A N 1
ATOM 3336 C CA . ARG A 1 402 ? -0.998 1.352 -4.716 1.00 87.75 402 ARG A CA 1
ATOM 3337 C C . ARG A 1 402 ? -0.081 1.396 -5.932 1.00 87.75 402 ARG A C 1
ATOM 3339 O O . ARG A 1 402 ? 0.705 2.330 -6.030 1.00 87.75 402 ARG A O 1
ATOM 3346 N N . SER A 1 403 ? -0.128 0.402 -6.817 1.00 88.56 403 SER A N 1
ATOM 3347 C CA . SER A 1 403 ? 0.800 0.290 -7.942 1.00 88.56 403 SER A CA 1
ATOM 3348 C C . SER A 1 403 ? 0.695 1.505 -8.862 1.00 88.56 403 SER A C 1
ATOM 3350 O O . SER A 1 403 ? -0.388 1.876 -9.305 1.00 88.56 403 SER A O 1
ATOM 3352 N N . TRP A 1 404 ? 1.835 2.111 -9.188 1.00 84.19 404 TRP A N 1
ATOM 3353 C CA . TRP A 1 404 ? 1.871 3.275 -10.074 1.00 84.19 404 TRP A CA 1
ATOM 3354 C C . TRP A 1 404 ? 1.331 2.960 -11.474 1.00 84.19 404 TRP A C 1
ATOM 3356 O O . TRP A 1 404 ? 0.774 3.845 -12.111 1.00 84.19 404 TRP A O 1
ATOM 3366 N N . ILE A 1 405 ? 1.444 1.703 -11.923 1.00 85.06 405 ILE A N 1
ATOM 3367 C CA . ILE A 1 405 ? 0.940 1.247 -13.226 1.00 85.06 405 ILE A CA 1
ATOM 3368 C C . ILE A 1 405 ? -0.586 1.342 -13.242 1.00 85.06 405 ILE A C 1
ATOM 3370 O O . ILE A 1 405 ? -1.151 2.060 -14.057 1.00 85.06 405 ILE A O 1
ATOM 3374 N N . ILE A 1 406 ? -1.254 0.691 -12.282 1.00 87.81 406 ILE A N 1
ATOM 3375 C CA . ILE A 1 406 ? -2.721 0.667 -12.247 1.00 87.81 406 ILE A CA 1
ATOM 3376 C C . ILE A 1 406 ? -3.298 2.060 -11.960 1.00 87.81 406 ILE A C 1
ATOM 3378 O O . ILE A 1 406 ? -4.312 2.439 -12.543 1.00 87.81 406 ILE A O 1
ATOM 3382 N N . CYS A 1 407 ? -2.622 2.843 -11.111 1.00 91.19 407 CYS A N 1
ATOM 3383 C CA . CYS A 1 407 ? -2.999 4.221 -10.824 1.00 91.19 407 CYS A CA 1
ATOM 3384 C C . CYS A 1 407 ? -2.891 5.098 -12.075 1.00 91.19 407 CYS A C 1
ATOM 3386 O O . CYS A 1 407 ? -3.814 5.859 -12.349 1.00 91.19 407 CYS A O 1
ATOM 3388 N N . ARG A 1 408 ? -1.799 4.984 -12.842 1.00 93.62 408 ARG A N 1
ATOM 3389 C CA . ARG A 1 408 ? -1.605 5.733 -14.089 1.00 93.62 408 ARG A CA 1
ATOM 3390 C C . ARG A 1 408 ? -2.621 5.329 -15.154 1.00 93.62 408 ARG A C 1
ATOM 3392 O O . ARG A 1 408 ? -3.194 6.202 -15.791 1.00 93.62 408 ARG A O 1
ATOM 3399 N N . ASP A 1 409 ? -2.899 4.038 -15.311 1.00 93.81 409 ASP A N 1
ATOM 3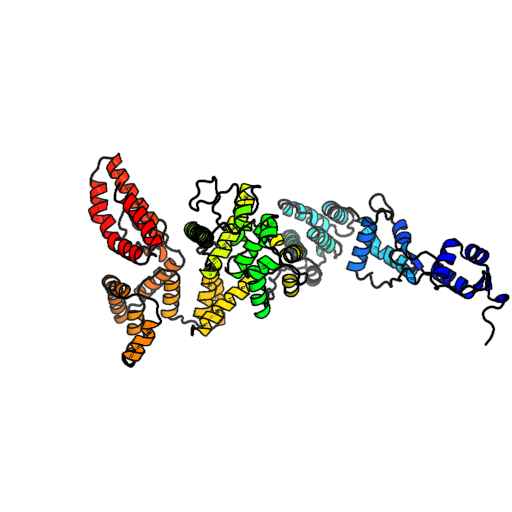400 C CA . ASP A 1 409 ? -3.890 3.556 -16.284 1.00 93.81 409 ASP A CA 1
ATOM 3401 C C . ASP A 1 409 ? -5.299 4.104 -15.980 1.00 93.81 409 ASP A C 1
ATOM 3403 O O . ASP A 1 409 ? -6.071 4.474 -16.877 1.00 93.81 409 ASP A O 1
ATOM 3407 N N . PHE A 1 410 ? -5.640 4.190 -14.693 1.00 96.81 410 PHE A N 1
ATOM 3408 C CA . PHE A 1 410 ? -6.938 4.678 -14.248 1.00 96.81 410 PHE A CA 1
ATOM 3409 C C . PHE A 1 410 ? -7.034 6.209 -14.266 1.00 96.81 410 PHE A C 1
ATOM 3411 O O . PHE A 1 410 ? -7.856 6.751 -15.009 1.00 96.81 410 PHE A O 1
ATOM 3418 N N . PHE A 1 411 ? -6.184 6.897 -13.497 1.00 95.00 411 PHE A N 1
ATOM 3419 C CA . PHE A 1 411 ? -6.230 8.349 -13.298 1.00 95.00 411 PHE A CA 1
ATOM 3420 C C . PHE A 1 411 ? -5.525 9.145 -14.403 1.00 95.00 411 PHE A C 1
ATOM 3422 O O . PHE A 1 411 ? -5.801 10.321 -14.559 1.00 95.00 411 PHE A O 1
ATOM 3429 N N . GLY A 1 412 ? -4.654 8.533 -15.206 1.00 93.00 412 GLY A N 1
ATOM 3430 C CA . GLY A 1 412 ? -3.867 9.222 -16.232 1.00 93.00 412 GLY A CA 1
ATOM 3431 C C . GLY A 1 412 ? -2.507 9.719 -15.733 1.00 93.00 412 GLY A C 1
ATOM 3432 O O . GLY A 1 412 ? -2.032 9.352 -14.658 1.00 93.00 412 GLY A O 1
ATOM 3433 N N . ASP A 1 413 ? -1.850 10.557 -16.536 1.00 92.81 413 ASP A N 1
ATOM 3434 C CA . ASP A 1 413 ? -0.470 10.987 -16.274 1.00 92.81 413 ASP A CA 1
ATOM 3435 C C . ASP A 1 413 ? -0.337 11.954 -15.082 1.00 92.81 413 ASP A C 1
ATOM 3437 O O . ASP A 1 413 ? 0.748 12.067 -14.514 1.00 92.81 413 ASP A O 1
ATOM 3441 N N . ASP A 1 414 ? -1.412 12.602 -14.621 1.00 90.50 414 ASP A N 1
ATOM 3442 C CA . ASP A 1 414 ? -1.320 13.537 -13.489 1.00 90.50 414 ASP A CA 1
ATOM 3443 C C . ASP A 1 414 ? -0.946 12.851 -12.176 1.00 90.50 414 ASP A C 1
ATOM 3445 O O . ASP A 1 414 ? -0.184 13.415 -11.390 1.00 90.50 414 ASP A O 1
ATOM 3449 N N . ILE A 1 415 ? -1.428 11.625 -11.931 1.00 89.81 415 ILE A N 1
ATOM 3450 C CA . ILE A 1 415 ? -1.004 10.882 -10.739 1.00 89.81 415 ILE A CA 1
ATOM 3451 C C . ILE A 1 415 ? 0.450 10.420 -10.872 1.00 89.81 415 ILE A C 1
ATOM 3453 O O . ILE A 1 415 ? 1.196 10.445 -9.893 1.00 89.81 415 ILE A O 1
ATOM 3457 N N . PHE A 1 416 ? 0.882 10.086 -12.093 1.00 88.19 416 PHE A N 1
ATOM 3458 C CA . PHE A 1 416 ? 2.271 9.741 -12.389 1.00 88.19 416 PHE A CA 1
ATOM 3459 C C . PHE A 1 416 ? 3.207 10.939 -12.188 1.00 88.19 416 PHE A C 1
ATOM 3461 O O . PHE A 1 416 ? 4.309 10.767 -11.676 1.00 88.19 416 PHE A O 1
ATOM 3468 N N . ASN A 1 417 ? 2.756 12.160 -12.480 1.00 89.19 417 ASN A N 1
ATOM 3469 C CA . ASN A 1 417 ? 3.514 13.381 -12.198 1.00 89.19 417 ASN A CA 1
ATOM 3470 C C . ASN A 1 417 ? 3.751 13.604 -10.692 1.00 89.19 417 ASN A C 1
ATOM 3472 O O . ASN A 1 417 ? 4.695 14.300 -10.326 1.00 89.19 417 ASN A O 1
ATOM 3476 N N . ILE A 1 418 ? 2.924 13.010 -9.820 1.00 84.19 418 ILE A N 1
ATOM 3477 C CA . ILE A 1 418 ? 3.058 13.098 -8.357 1.00 84.19 418 ILE A CA 1
ATOM 3478 C C . ILE A 1 418 ? 3.907 11.949 -7.800 1.00 84.19 418 ILE A C 1
ATOM 3480 O O . ILE A 1 418 ? 4.723 12.152 -6.900 1.00 84.19 418 ILE A O 1
ATOM 3484 N N . THR A 1 419 ? 3.705 10.721 -8.285 1.00 82.62 419 THR A N 1
ATOM 3485 C CA . THR A 1 419 ? 4.337 9.526 -7.696 1.00 82.62 419 THR A CA 1
ATOM 3486 C C . THR A 1 419 ? 5.536 8.993 -8.475 1.00 82.62 419 THR A C 1
ATOM 3488 O O . THR A 1 419 ? 6.302 8.191 -7.943 1.00 82.62 419 THR A O 1
ATOM 3491 N N . GLY A 1 420 ? 5.716 9.402 -9.730 1.00 85.94 420 GLY A N 1
ATOM 3492 C CA . GLY A 1 420 ? 6.678 8.808 -10.654 1.00 85.94 420 GLY A CA 1
ATOM 3493 C C . GLY A 1 420 ? 6.467 7.299 -10.806 1.00 85.94 420 GLY A C 1
ATOM 3494 O O . GLY A 1 420 ? 5.345 6.793 -10.748 1.00 85.94 420 GLY A O 1
ATOM 3495 N N . LYS A 1 421 ? 7.572 6.554 -10.931 1.00 84.06 421 LYS A N 1
ATOM 3496 C CA . LYS A 1 421 ? 7.583 5.078 -10.981 1.00 84.06 421 LYS A CA 1
ATOM 3497 C C . LYS A 1 421 ? 7.449 4.423 -9.594 1.00 84.06 421 LYS A C 1
ATOM 3499 O O . LYS A 1 421 ? 7.801 3.256 -9.424 1.00 84.06 421 LYS A O 1
ATOM 3504 N N . HIS A 1 422 ? 6.963 5.158 -8.593 1.00 81.94 422 HIS A N 1
ATOM 3505 C CA . HIS A 1 422 ? 6.759 4.654 -7.238 1.00 81.94 422 HIS A CA 1
ATOM 3506 C C . HIS A 1 422 ? 5.277 4.485 -6.929 1.00 81.94 422 HIS A C 1
ATOM 3508 O O . HIS A 1 422 ? 4.441 5.289 -7.334 1.00 81.94 422 HIS A O 1
ATOM 3514 N N . SER A 1 423 ? 4.955 3.448 -6.160 1.00 84.62 423 SER A N 1
ATOM 3515 C CA . SER A 1 423 ? 3.597 3.215 -5.674 1.00 84.62 423 SER A CA 1
ATOM 3516 C C . SER A 1 423 ? 3.073 4.392 -4.838 1.00 84.62 423 SER A C 1
ATOM 3518 O O . SER A 1 423 ? 3.821 5.002 -4.071 1.00 84.62 423 SER A O 1
ATOM 3520 N N . VAL A 1 424 ? 1.769 4.672 -4.922 1.00 83.81 424 VAL A N 1
ATOM 3521 C CA . VAL A 1 424 ? 1.097 5.670 -4.076 1.00 83.81 424 VAL A CA 1
ATOM 3522 C C . VAL A 1 424 ? 1.255 5.262 -2.611 1.00 83.81 424 VAL A C 1
ATOM 3524 O O . VAL A 1 424 ? 0.847 4.170 -2.208 1.00 83.81 424 VAL A O 1
ATOM 3527 N N . SER A 1 425 ? 1.830 6.133 -1.779 1.00 84.12 425 SER A N 1
ATOM 3528 C CA . SER A 1 425 ? 2.036 5.815 -0.366 1.00 84.12 425 SER A CA 1
ATOM 3529 C C . SER A 1 425 ? 0.802 6.190 0.451 1.00 84.12 425 SER A C 1
ATOM 3531 O O . SER A 1 425 ? 0.623 7.336 0.865 1.00 84.12 425 SER A O 1
ATOM 3533 N N . SER A 1 426 ? -0.025 5.188 0.767 1.00 80.44 426 SER A N 1
ATOM 3534 C CA . SER A 1 426 ? -1.121 5.315 1.742 1.00 80.44 426 SER A CA 1
ATOM 3535 C C . SER A 1 426 ? -0.633 5.843 3.096 1.00 80.44 426 SER A C 1
ATOM 3537 O O . SER A 1 426 ? -1.337 6.583 3.774 1.00 80.44 426 SER A O 1
ATOM 3539 N N . ARG A 1 427 ? 0.609 5.517 3.486 1.00 73.94 427 ARG A N 1
ATOM 3540 C CA . ARG A 1 427 ? 1.219 6.021 4.724 1.00 73.94 427 ARG A CA 1
ATOM 3541 C C . ARG A 1 427 ? 1.446 7.531 4.659 1.00 73.94 427 ARG A C 1
ATOM 3543 O O . ARG A 1 427 ? 1.180 8.216 5.647 1.00 73.94 427 ARG A O 1
ATOM 3550 N N . ARG A 1 428 ? 1.917 8.047 3.518 1.00 77.50 428 ARG A N 1
ATOM 3551 C CA . ARG A 1 428 ? 2.100 9.488 3.293 1.00 77.50 428 ARG A CA 1
ATOM 3552 C C . ARG A 1 428 ? 0.761 10.218 3.197 1.00 77.50 428 ARG A C 1
ATOM 3554 O O . ARG A 1 428 ? 0.654 11.275 3.805 1.00 77.50 428 ARG A O 1
ATOM 3561 N N . LEU A 1 429 ? -0.251 9.640 2.537 1.00 74.44 429 LEU A N 1
ATOM 3562 C CA . LEU A 1 429 ? -1.627 10.172 2.498 1.00 74.44 429 LEU A CA 1
ATOM 3563 C C . LEU A 1 429 ? -2.202 10.343 3.908 1.00 74.44 429 LEU A C 1
ATOM 3565 O O . LEU A 1 429 ? -2.547 11.458 4.297 1.00 74.44 429 LEU A O 1
ATOM 3569 N N . ASN A 1 430 ? -2.169 9.278 4.714 1.00 70.62 430 ASN A N 1
ATOM 3570 C CA . ASN A 1 430 ? -2.605 9.340 6.106 1.00 70.62 430 ASN A CA 1
ATOM 3571 C C . ASN A 1 430 ? -1.809 10.395 6.881 1.00 70.62 430 ASN A C 1
ATOM 3573 O O . ASN A 1 430 ? -2.374 11.173 7.640 1.00 70.62 430 ASN A O 1
ATOM 3577 N N . LYS A 1 431 ? -0.484 10.459 6.703 1.00 70.75 431 LYS A N 1
ATOM 3578 C CA . LYS A 1 431 ? 0.355 11.455 7.387 1.00 70.75 431 LYS A CA 1
ATOM 3579 C C . LYS A 1 431 ? -0.028 12.888 6.994 1.00 70.75 431 LYS A C 1
ATOM 3581 O O . LYS A 1 431 ? -0.148 13.714 7.893 1.00 70.75 431 LYS A O 1
ATOM 3586 N N . SER A 1 432 ? -0.265 13.160 5.710 1.00 68.25 432 SER A N 1
ATOM 3587 C CA . SER A 1 432 ? -0.709 14.464 5.199 1.00 68.25 432 SER A CA 1
ATOM 3588 C C . SER A 1 432 ? -2.067 14.876 5.757 1.00 68.25 432 SER A C 1
ATOM 3590 O O . SER A 1 432 ? -2.184 15.979 6.282 1.00 68.25 432 SER A O 1
ATOM 3592 N N . TYR A 1 433 ? -3.063 13.985 5.720 1.00 67.75 433 TYR A N 1
ATOM 3593 C CA . TYR A 1 433 ? -4.393 14.227 6.291 1.00 67.75 433 TYR A CA 1
ATOM 3594 C C . TYR A 1 433 ? -4.305 14.664 7.761 1.00 67.75 433 TYR A C 1
ATOM 3596 O O . TYR A 1 433 ? -4.863 15.678 8.178 1.00 67.75 433 TYR A O 1
ATOM 3604 N N . LEU A 1 434 ? -3.508 13.942 8.543 1.00 62.44 434 LEU A N 1
ATOM 3605 C CA . LEU A 1 434 ? -3.395 14.155 9.981 1.00 62.44 434 LEU A CA 1
ATOM 3606 C C . LEU A 1 434 ? -2.584 15.391 10.344 1.00 62.44 434 LEU A C 1
ATOM 3608 O O . LEU A 1 434 ? -2.924 16.078 11.302 1.00 62.44 434 LEU A O 1
ATOM 3612 N N . GLN A 1 435 ? -1.535 15.686 9.576 1.00 63.94 435 GLN A N 1
ATOM 3613 C CA . GLN A 1 435 ? -0.815 16.951 9.695 1.00 63.94 435 GLN A CA 1
ATOM 3614 C C . GLN A 1 435 ? -1.711 18.132 9.307 1.00 63.94 435 GLN A C 1
ATOM 3616 O O . GLN A 1 435 ? -1.643 19.174 9.950 1.00 63.94 435 GLN A O 1
ATOM 3621 N N . GLY A 1 436 ? -2.589 17.965 8.312 1.00 58.34 436 GLY A N 1
ATOM 3622 C CA . GLY A 1 436 ? -3.597 18.958 7.942 1.00 58.34 436 GLY A CA 1
ATOM 3623 C C . GLY A 1 436 ? -4.585 19.238 9.076 1.00 58.34 436 GLY A C 1
ATOM 3624 O O . GLY A 1 436 ? -4.830 20.399 9.401 1.00 58.34 436 GLY A O 1
ATOM 3625 N N . ILE A 1 437 ? -5.090 18.192 9.736 1.00 56.06 437 ILE A N 1
ATOM 3626 C CA . ILE A 1 437 ? -5.951 18.323 10.922 1.00 56.06 437 ILE A CA 1
ATOM 3627 C C . ILE A 1 437 ? -5.217 19.004 12.074 1.00 56.06 437 ILE A C 1
ATOM 3629 O O . ILE A 1 437 ? -5.753 19.923 12.690 1.00 56.06 437 ILE A O 1
ATOM 3633 N N . GLU A 1 438 ? -3.983 18.587 12.353 1.00 50.91 438 GLU A N 1
ATOM 3634 C CA . GLU A 1 438 ? -3.165 19.183 13.405 1.00 50.91 438 GLU A CA 1
ATOM 3635 C C . GLU A 1 438 ? -2.915 20.674 13.134 1.00 50.91 438 GLU A C 1
ATOM 3637 O O . GLU A 1 438 ? -3.094 21.512 14.017 1.00 50.91 438 GLU A O 1
ATOM 3642 N N . GLN A 1 439 ? -2.561 21.035 11.899 1.00 51.84 439 GLN A N 1
ATOM 3643 C CA . GLN A 1 439 ? -2.334 22.425 11.520 1.00 51.84 439 GLN A CA 1
ATOM 3644 C C . GLN A 1 439 ? -3.626 23.248 11.559 1.00 51.84 439 GLN A C 1
ATOM 3646 O O . GLN A 1 439 ? -3.604 24.380 12.034 1.00 51.84 439 GLN A O 1
ATOM 3651 N N . SER A 1 440 ? -4.755 22.689 11.114 1.00 47.81 440 SER A N 1
ATOM 3652 C CA . SER A 1 440 ? -6.068 23.334 11.221 1.00 47.81 440 SER A CA 1
ATOM 3653 C C . SER A 1 440 ? -6.436 23.596 12.683 1.00 47.81 440 SER A C 1
ATOM 3655 O O . SER A 1 440 ? -6.803 24.713 13.047 1.00 47.81 440 SER A O 1
ATOM 3657 N N . ALA A 1 441 ? -6.224 22.611 13.558 1.00 42.91 441 ALA A N 1
ATOM 3658 C CA . ALA A 1 441 ? -6.422 22.773 14.990 1.00 42.91 441 ALA A CA 1
ATOM 3659 C C . ALA A 1 441 ? -5.535 23.888 15.568 1.00 42.91 441 ALA A C 1
ATOM 3661 O O . ALA A 1 441 ? -6.041 24.735 16.305 1.00 42.91 441 ALA A O 1
ATOM 3662 N N . ARG A 1 442 ? -4.245 23.940 15.206 1.00 43.97 442 ARG A N 1
ATOM 3663 C CA . ARG A 1 442 ? -3.327 25.016 15.628 1.00 43.97 442 ARG A CA 1
ATOM 3664 C C . ARG A 1 442 ? -3.764 26.389 15.116 1.00 43.97 442 ARG A C 1
ATOM 3666 O O . ARG A 1 442 ? -3.767 27.347 15.882 1.00 43.97 442 ARG A O 1
ATOM 3673 N N . ASN A 1 443 ? -4.180 26.484 13.853 1.00 40.22 443 ASN A N 1
ATOM 3674 C CA . ASN A 1 443 ? -4.677 27.725 13.248 1.00 40.22 443 ASN A CA 1
ATOM 3675 C C . ASN A 1 443 ? -5.957 28.229 13.934 1.00 40.22 443 ASN A C 1
ATOM 3677 O O . ASN A 1 443 ? -6.177 29.434 14.014 1.00 40.22 443 ASN A O 1
ATOM 3681 N N . ASN A 1 444 ? -6.756 27.317 14.492 1.00 38.91 444 ASN A N 1
ATOM 3682 C CA . ASN A 1 444 ? -7.933 27.622 15.306 1.00 38.91 444 ASN A CA 1
ATOM 3683 C C . ASN A 1 444 ? -7.596 27.946 16.778 1.00 38.91 444 ASN A C 1
ATOM 3685 O O . ASN A 1 444 ? -8.495 28.006 17.613 1.00 38.91 444 ASN A O 1
ATOM 3689 N N . GLY A 1 445 ? -6.316 28.150 17.113 1.00 35.19 445 GLY A N 1
ATOM 3690 C CA . GLY A 1 445 ? -5.860 28.569 18.441 1.00 35.19 445 GLY A CA 1
ATOM 3691 C C . GLY A 1 445 ? -5.618 27.433 19.440 1.00 35.19 445 GLY A C 1
ATOM 3692 O O . GLY A 1 445 ? -5.384 27.710 20.615 1.00 35.19 445 GLY A O 1
ATOM 3693 N N . ASN A 1 446 ? -5.656 26.163 19.013 1.00 37.69 446 ASN A N 1
ATOM 3694 C CA . ASN A 1 446 ? -5.386 25.030 19.903 1.00 37.69 446 ASN A CA 1
ATOM 3695 C C . ASN A 1 446 ? -3.885 24.872 20.198 1.00 37.69 446 ASN A C 1
ATOM 3697 O O . ASN A 1 446 ? -3.036 25.090 19.332 1.00 37.69 446 ASN A O 1
ATOM 3701 N N . THR A 1 447 ? -3.552 24.419 21.412 1.00 40.72 447 THR A N 1
ATOM 3702 C CA . THR A 1 447 ? -2.165 24.104 21.794 1.00 40.72 447 THR A CA 1
ATOM 3703 C C . THR A 1 447 ? -1.624 22.909 21.000 1.00 40.72 447 THR A C 1
ATOM 3705 O O . THR A 1 447 ? -2.385 22.077 20.506 1.00 40.72 447 THR A O 1
ATOM 3708 N N . THR A 1 448 ? -0.297 22.778 20.908 1.00 42.84 448 THR A N 1
ATOM 3709 C CA . THR A 1 448 ? 0.379 21.674 20.197 1.00 42.84 448 THR A CA 1
ATOM 3710 C C . THR A 1 448 ? -0.113 20.293 20.637 1.00 42.84 448 THR A C 1
ATOM 3712 O O . THR A 1 448 ? -0.345 19.425 19.799 1.00 42.84 448 THR A O 1
ATOM 3715 N N . LEU A 1 449 ? -0.332 20.099 21.942 1.00 40.00 449 LEU A N 1
ATOM 3716 C CA . LEU A 1 449 ? -0.836 18.841 22.491 1.00 40.00 449 LEU A CA 1
ATOM 3717 C C . LEU A 1 449 ? -2.281 18.575 22.054 1.00 40.00 449 LEU A C 1
ATOM 3719 O O . LEU A 1 449 ? -2.588 17.479 21.599 1.00 40.00 449 LEU A O 1
ATOM 3723 N N . VAL A 1 450 ? -3.152 19.584 22.133 1.00 41.09 450 VAL A N 1
ATOM 3724 C CA . VAL A 1 450 ? -4.556 19.480 21.709 1.00 41.09 450 VAL A CA 1
ATOM 3725 C C . VAL A 1 450 ? -4.647 19.182 20.213 1.00 41.09 450 VAL A C 1
ATOM 3727 O O . VAL A 1 450 ? -5.353 18.262 19.812 1.00 41.09 450 VAL A O 1
ATOM 3730 N N . ALA A 1 451 ? -3.860 19.871 19.390 1.00 44.34 451 ALA A N 1
ATOM 3731 C CA . ALA A 1 451 ? -3.782 19.624 17.956 1.00 44.34 451 ALA A CA 1
ATOM 3732 C C . ALA A 1 451 ? -3.320 18.192 17.623 1.00 44.34 451 ALA A C 1
ATOM 3734 O O . ALA A 1 451 ? -3.924 17.519 16.785 1.00 44.34 451 ALA A O 1
ATOM 3735 N N . HIS A 1 452 ? -2.301 17.688 18.326 1.00 44.72 452 HIS A N 1
ATOM 3736 C CA . HIS A 1 452 ? -1.816 16.316 18.167 1.00 44.72 452 HIS A CA 1
ATOM 3737 C C . HIS A 1 452 ? -2.840 15.269 18.643 1.00 44.72 452 HIS A C 1
ATOM 3739 O O . HIS A 1 452 ? -2.949 14.185 18.064 1.00 44.72 452 HIS A O 1
ATOM 3745 N N . VAL A 1 453 ? -3.614 15.575 19.686 1.00 45.53 453 VAL A N 1
ATOM 3746 C CA . VAL A 1 453 ? -4.691 14.714 20.195 1.00 45.53 453 VAL A CA 1
ATOM 3747 C C . VAL A 1 453 ? -5.860 14.652 19.220 1.00 45.53 453 VAL A C 1
ATOM 3749 O O . VAL A 1 453 ? -6.346 13.554 18.968 1.00 45.53 453 VAL A O 1
ATOM 3752 N N . ILE A 1 454 ? -6.260 15.778 18.622 1.00 46.78 454 ILE A N 1
ATOM 3753 C CA . ILE A 1 454 ? -7.278 15.818 17.560 1.00 46.78 454 ILE A CA 1
ATOM 3754 C C . ILE A 1 454 ? -6.815 14.969 16.368 1.00 46.78 454 ILE A C 1
ATOM 3756 O O . ILE A 1 454 ? -7.552 14.106 15.899 1.00 46.78 454 ILE A O 1
ATOM 3760 N N . ALA A 1 455 ? -5.560 15.113 15.933 1.00 47.50 455 ALA A N 1
ATOM 3761 C CA . ALA A 1 455 ? -5.003 14.271 14.874 1.00 47.50 455 ALA A CA 1
ATOM 3762 C C . ALA A 1 455 ? -4.923 12.783 15.283 1.00 47.50 455 ALA A C 1
ATOM 3764 O O . ALA A 1 455 ? -5.203 11.885 14.493 1.00 47.50 455 ALA A O 1
ATOM 3765 N N . SER A 1 456 ? -4.580 12.474 16.534 1.00 48.69 456 SER A N 1
ATOM 3766 C CA . SER A 1 456 ? -4.554 11.090 17.037 1.00 48.69 456 SER A CA 1
ATOM 3767 C C . SER A 1 456 ? -5.956 10.477 17.151 1.00 48.69 456 SER A C 1
ATOM 3769 O O . SER A 1 456 ? -6.117 9.271 16.948 1.00 48.69 456 SER A O 1
ATOM 3771 N N . PHE A 1 457 ? -6.967 11.303 17.425 1.00 46.12 457 PHE A N 1
ATOM 3772 C CA . PHE A 1 457 ? -8.376 10.927 17.387 1.00 46.12 457 PHE A CA 1
ATOM 3773 C C . PHE A 1 457 ? -8.828 10.642 15.951 1.00 46.12 457 PHE A C 1
ATOM 3775 O O . PHE A 1 457 ? -9.365 9.569 15.709 1.00 46.12 457 PHE A O 1
ATOM 3782 N N . ALA A 1 458 ? -8.464 11.489 14.984 1.00 47.59 458 ALA A N 1
ATOM 3783 C CA . ALA A 1 458 ? -8.715 11.249 13.559 1.00 47.59 458 ALA A CA 1
ATOM 3784 C C . ALA A 1 458 ? -7.977 10.011 12.996 1.00 47.59 458 ALA A C 1
ATOM 3786 O O . ALA A 1 458 ? -8.428 9.382 12.037 1.00 47.59 458 ALA A O 1
ATOM 3787 N N . ARG A 1 459 ? -6.852 9.600 13.612 1.00 47.78 459 ARG A N 1
ATOM 3788 C CA . ARG A 1 459 ? -6.212 8.288 13.359 1.00 47.78 459 ARG A CA 1
ATOM 3789 C C . ARG A 1 459 ? -7.032 7.112 13.880 1.00 47.78 459 ARG A C 1
ATOM 3791 O O . ARG A 1 459 ? -6.785 5.994 13.451 1.00 47.78 459 ARG A O 1
ATOM 3798 N N . ASN A 1 460 ? -7.933 7.314 14.839 1.00 52.34 460 ASN A N 1
ATOM 3799 C CA . ASN A 1 460 ? -8.583 6.257 15.620 1.00 52.34 460 ASN A CA 1
ATOM 3800 C C . ASN A 1 460 ? -7.582 5.330 16.351 1.00 52.34 460 ASN A C 1
ATOM 3802 O O . ASN A 1 460 ? -7.861 4.159 16.613 1.00 52.34 460 ASN A O 1
ATOM 3806 N N . HIS A 1 461 ? -6.394 5.849 16.695 1.00 41.91 461 HIS A N 1
ATOM 3807 C CA . HIS A 1 461 ? -5.349 5.131 17.429 1.00 41.91 461 HIS A CA 1
ATOM 3808 C C . HIS A 1 461 ? -5.369 5.522 18.912 1.00 41.91 461 HIS A C 1
ATOM 3810 O O . HIS A 1 461 ? -4.826 6.552 19.305 1.00 41.91 461 HIS A O 1
ATOM 3816 N N . ALA A 1 462 ? -5.926 4.662 19.761 1.00 41.44 462 ALA A N 1
ATOM 3817 C CA . ALA A 1 462 ? -5.750 4.751 21.207 1.00 41.44 462 ALA A CA 1
ATOM 3818 C C . ALA A 1 462 ? -4.524 3.921 21.631 1.00 41.44 462 ALA A C 1
ATOM 3820 O O . ALA A 1 462 ? -4.679 2.795 22.097 1.00 41.44 462 ALA A O 1
ATOM 3821 N N . ASN A 1 463 ? -3.302 4.441 21.453 1.00 36.00 463 ASN A N 1
ATOM 3822 C CA . ASN A 1 463 ? -2.119 3.842 22.082 1.00 36.00 463 ASN A CA 1
ATOM 3823 C C . ASN A 1 463 ? -1.384 4.856 22.970 1.00 36.00 463 ASN A C 1
ATOM 3825 O O . ASN A 1 463 ? -0.878 5.872 22.490 1.00 36.00 463 ASN A O 1
ATOM 3829 N N . VAL A 1 464 ? -1.337 4.538 24.267 1.00 33.25 464 VAL A N 1
ATOM 3830 C CA . VAL A 1 464 ? -0.663 5.301 25.324 1.00 33.25 464 VAL A CA 1
ATOM 3831 C C . VAL A 1 464 ? 0.821 5.462 25.009 1.00 33.25 464 VAL A C 1
ATOM 3833 O O . VAL A 1 464 ? 1.348 6.535 25.249 1.00 33.25 464 VAL A O 1
ATOM 3836 N N . ASP A 1 465 ? 1.473 4.475 24.390 1.00 32.66 465 ASP A N 1
ATOM 3837 C CA . ASP A 1 465 ? 2.920 4.523 24.151 1.00 32.66 465 ASP A CA 1
ATOM 3838 C C . ASP A 1 465 ? 3.319 5.591 23.127 1.00 32.66 465 ASP A C 1
ATOM 3840 O O . ASP A 1 465 ? 4.300 6.295 23.323 1.00 32.66 465 ASP A O 1
ATOM 3844 N N . THR A 1 466 ? 2.540 5.793 22.060 1.00 34.53 466 THR A N 1
ATOM 3845 C CA . THR A 1 466 ? 2.844 6.832 21.057 1.00 34.53 466 THR A CA 1
ATOM 3846 C C . THR A 1 466 ? 2.634 8.248 21.588 1.00 34.53 466 THR A C 1
ATOM 3848 O O . THR A 1 466 ? 3.383 9.151 21.229 1.00 34.53 466 THR A O 1
ATOM 3851 N N . THR A 1 467 ? 1.646 8.444 22.466 1.00 33.38 467 THR A N 1
ATOM 3852 C CA . THR A 1 467 ? 1.412 9.728 23.141 1.00 33.38 467 THR A CA 1
ATOM 3853 C C . THR A 1 467 ? 2.412 9.932 24.284 1.00 33.38 467 THR A C 1
ATOM 3855 O O . THR A 1 467 ? 2.912 11.035 24.452 1.00 33.38 467 THR A O 1
ATOM 3858 N N . ALA A 1 468 ? 2.783 8.873 25.010 1.00 30.08 468 ALA A N 1
ATOM 3859 C CA . ALA A 1 468 ? 3.750 8.898 26.107 1.00 30.08 468 ALA A CA 1
ATOM 3860 C C . ALA A 1 468 ? 5.196 9.110 25.637 1.00 30.08 468 ALA A C 1
ATOM 3862 O O . ALA A 1 468 ? 5.935 9.819 26.308 1.00 30.08 468 ALA A O 1
ATOM 3863 N N . ILE A 1 469 ? 5.601 8.551 24.488 1.00 31.95 469 ILE A N 1
ATOM 3864 C CA . ILE A 1 469 ? 6.912 8.824 23.867 1.00 31.95 469 ILE A CA 1
ATOM 3865 C C . ILE A 1 469 ? 7.030 10.320 23.535 1.00 31.95 469 ILE A C 1
ATOM 3867 O O . ILE A 1 469 ? 8.018 10.948 23.899 1.00 31.95 469 ILE A O 1
ATOM 3871 N N . TYR A 1 470 ? 5.977 10.924 22.973 1.00 33.16 470 TYR A N 1
ATOM 3872 C CA . TYR A 1 470 ? 5.936 12.366 22.698 1.00 33.16 470 TYR A CA 1
ATOM 3873 C C . TYR A 1 470 ? 5.857 13.236 23.966 1.00 33.16 470 TYR A C 1
ATOM 3875 O O . TYR A 1 470 ? 6.487 14.288 24.032 1.00 33.16 470 TYR A O 1
ATOM 3883 N N . LEU A 1 471 ? 5.126 12.798 24.998 1.00 31.78 471 LEU A N 1
ATOM 3884 C CA . LEU A 1 471 ? 5.081 13.468 26.307 1.00 31.78 471 LEU A CA 1
ATOM 3885 C C . LEU A 1 471 ? 6.438 13.431 27.026 1.00 31.78 471 LEU A C 1
ATOM 3887 O O . LEU A 1 471 ? 6.802 14.383 27.716 1.00 31.78 471 LEU A O 1
ATOM 3891 N N . LYS A 1 472 ? 7.204 12.351 26.833 1.00 30.02 472 LYS A N 1
ATOM 3892 C CA . LYS A 1 472 ? 8.554 12.173 27.377 1.00 30.02 472 LYS A CA 1
ATOM 3893 C C . LYS A 1 472 ? 9.577 13.076 26.677 1.00 30.02 472 LYS A C 1
ATOM 3895 O O . LYS A 1 472 ? 10.423 13.648 27.360 1.00 30.02 472 LYS A O 1
ATOM 3900 N N . ASP A 1 473 ? 9.443 13.271 25.364 1.00 28.55 473 ASP A N 1
ATOM 3901 C CA . ASP A 1 473 ? 10.314 14.141 24.554 1.00 28.55 473 ASP A CA 1
ATOM 3902 C C . ASP A 1 473 ? 10.015 15.646 24.712 1.00 28.55 473 ASP A C 1
ATOM 3904 O O . ASP A 1 473 ? 10.820 16.490 24.316 1.00 28.55 473 ASP A O 1
ATOM 3908 N N . HIS A 1 474 ? 8.880 16.019 25.314 1.00 33.22 474 HIS A N 1
ATOM 3909 C CA . HIS A 1 474 ? 8.507 17.419 25.568 1.00 33.22 474 HIS A CA 1
ATOM 3910 C C . HIS A 1 474 ? 8.631 17.875 27.026 1.00 33.22 474 HIS A C 1
ATOM 3912 O O . HIS A 1 474 ? 8.253 19.001 27.338 1.00 33.22 474 HIS A O 1
ATOM 3918 N N . GLY A 1 475 ? 9.210 17.063 27.918 1.00 28.73 475 GLY A N 1
ATOM 3919 C CA . GLY A 1 475 ? 9.596 17.519 29.260 1.00 28.73 475 GLY A CA 1
ATOM 3920 C C . GLY A 1 475 ? 8.447 18.070 30.119 1.00 28.73 475 GLY A C 1
ATOM 3921 O O . GLY A 1 475 ? 8.687 18.893 30.998 1.00 28.73 475 GLY A O 1
ATOM 3922 N N . LEU A 1 476 ? 7.205 17.638 29.883 1.00 32.59 476 LEU A N 1
ATOM 3923 C CA . LEU A 1 476 ? 6.031 18.075 30.641 1.00 32.59 476 LEU A CA 1
ATOM 3924 C C . LEU A 1 476 ? 5.572 16.947 31.570 1.00 32.59 476 LEU A C 1
ATOM 3926 O O . LEU A 1 476 ? 4.695 16.155 31.249 1.00 32.59 476 LEU A O 1
ATOM 3930 N N . THR A 1 477 ? 6.168 16.886 32.759 1.00 32.44 477 THR A N 1
ATOM 3931 C CA . THR A 1 477 ? 5.770 16.008 33.877 1.00 32.44 477 THR A CA 1
ATOM 3932 C C . THR A 1 477 ? 4.539 16.512 34.647 1.00 32.44 477 THR A C 1
ATOM 3934 O O . THR A 1 477 ? 4.289 16.080 35.770 1.00 32.44 477 THR A O 1
ATOM 3937 N N . GLY A 1 478 ? 3.743 17.409 34.064 1.00 36.47 478 GLY A N 1
ATOM 3938 C CA . GLY A 1 478 ? 2.568 17.992 34.706 1.00 36.47 478 GLY A CA 1
ATOM 3939 C C . GLY A 1 478 ? 1.479 18.265 33.685 1.00 36.47 478 GLY A C 1
ATOM 3940 O O . GLY A 1 478 ? 1.396 19.364 33.148 1.00 36.47 478 GLY A O 1
ATOM 3941 N N . GLU A 1 479 ? 0.656 17.265 33.393 1.00 38.34 479 GLU A N 1
ATOM 3942 C CA . GLU A 1 479 ? -0.557 17.488 32.608 1.00 38.34 479 GLU A CA 1
ATOM 3943 C C . GLU A 1 479 ? -1.644 18.092 33.505 1.00 38.34 479 GLU A C 1
ATOM 3945 O O . GLU A 1 479 ? -1.896 17.609 34.612 1.00 38.34 479 GLU A O 1
ATOM 3950 N N . SER A 1 480 ? -2.282 19.164 33.033 1.00 39.47 480 SER A N 1
ATOM 3951 C CA . SER A 1 480 ? -3.377 19.826 33.735 1.00 39.47 480 SER A CA 1
ATOM 3952 C C . SER A 1 480 ? -4.706 19.096 33.506 1.00 39.47 480 SER A C 1
ATOM 3954 O O . SER A 1 480 ? -4.916 18.427 32.488 1.00 39.47 480 SER A O 1
ATOM 3956 N N . ALA A 1 481 ? -5.639 19.231 34.452 1.00 33.69 481 ALA A N 1
ATOM 3957 C CA . ALA A 1 481 ? -6.961 18.606 34.377 1.00 33.69 481 ALA A CA 1
ATOM 3958 C C . ALA A 1 481 ? -7.738 18.981 33.095 1.00 33.69 481 ALA A C 1
ATOM 3960 O O . ALA A 1 481 ? -8.559 18.190 32.628 1.00 33.69 481 ALA A O 1
ATOM 3961 N N . GLU A 1 482 ? -7.443 20.138 32.485 1.00 36.22 482 GLU A N 1
ATOM 3962 C CA . GLU A 1 482 ? -8.075 20.590 31.240 1.00 36.22 482 GLU A CA 1
ATOM 3963 C C . GLU A 1 482 ? -7.772 19.678 30.039 1.00 36.22 482 GLU A C 1
ATOM 3965 O O . GLU A 1 482 ? -8.652 19.439 29.211 1.00 36.22 482 GLU A O 1
ATOM 3970 N N . VAL A 1 483 ? -6.562 19.113 29.950 1.00 39.31 483 VAL A N 1
ATOM 3971 C CA . VAL A 1 483 ? -6.160 18.219 28.844 1.00 39.31 483 VAL A CA 1
ATOM 3972 C C . VAL A 1 483 ? -6.906 16.886 28.924 1.00 39.31 483 VAL A C 1
ATOM 3974 O O . VAL A 1 483 ? -7.393 16.369 27.914 1.00 39.31 483 VAL A O 1
ATOM 3977 N N . VAL A 1 484 ? -7.054 16.355 30.140 1.00 39.25 484 VAL A N 1
ATOM 3978 C CA . VAL A 1 484 ? -7.810 15.126 30.405 1.00 39.25 484 VAL A CA 1
ATOM 3979 C C . VAL A 1 484 ? -9.293 15.341 30.099 1.00 39.25 484 VAL A C 1
ATOM 3981 O O . VAL A 1 484 ? -9.899 14.526 29.406 1.00 39.25 484 VAL A O 1
ATOM 3984 N N . LEU A 1 485 ? -9.868 16.467 30.530 1.00 38.16 485 LEU A N 1
ATOM 3985 C CA . LEU A 1 485 ? -11.258 16.834 30.244 1.00 38.16 485 LEU A CA 1
ATOM 3986 C C . LEU A 1 485 ? -11.525 16.981 28.738 1.00 38.16 485 LEU A C 1
ATOM 3988 O O . LEU A 1 485 ? -12.513 16.441 28.241 1.00 38.16 485 LEU A O 1
ATOM 3992 N N . TYR A 1 486 ? -10.618 17.615 27.991 1.00 40.91 486 TYR A N 1
ATOM 3993 C CA . TYR A 1 486 ? -10.731 17.752 26.537 1.00 40.91 486 TYR A CA 1
ATOM 3994 C C . TYR A 1 486 ? -10.730 16.392 25.814 1.00 40.91 486 TYR A C 1
ATOM 3996 O O . TYR A 1 486 ? -11.590 16.126 24.970 1.00 40.91 486 TYR A O 1
ATOM 4004 N N . MET A 1 487 ? -9.821 15.485 26.194 1.00 41.03 487 MET A N 1
ATOM 4005 C CA . MET A 1 487 ? -9.788 14.110 25.672 1.00 41.03 487 MET A CA 1
ATOM 4006 C C . MET A 1 487 ? -11.073 13.325 25.982 1.00 41.03 487 MET A C 1
ATOM 4008 O O . MET A 1 487 ? -11.473 12.462 25.199 1.00 41.03 487 MET A O 1
ATOM 4012 N N . MET A 1 488 ? -11.714 13.600 27.121 1.00 42.12 488 MET A N 1
ATOM 4013 C CA . MET A 1 488 ? -12.955 12.950 27.549 1.00 42.12 488 MET A CA 1
ATOM 4014 C C . MET A 1 488 ? -14.190 13.500 26.818 1.00 42.12 488 MET A C 1
ATOM 4016 O O . MET A 1 488 ? -15.061 12.717 26.434 1.00 42.12 488 MET A O 1
ATOM 4020 N N . MET A 1 489 ? -14.240 14.808 26.548 1.00 40.34 489 MET A N 1
ATOM 4021 C CA . MET A 1 489 ? -15.312 15.445 25.770 1.00 40.34 489 MET A CA 1
ATOM 4022 C C . MET A 1 489 ? -15.335 14.958 24.314 1.00 40.34 489 MET A C 1
ATOM 4024 O O . MET A 1 489 ? -16.383 14.546 23.825 1.00 40.34 489 MET A O 1
ATOM 4028 N N . GLN A 1 490 ? -14.179 14.888 23.644 1.00 40.88 490 GLN A N 1
ATOM 4029 C CA . GLN A 1 490 ? -14.080 14.419 22.247 1.00 40.88 490 GLN A CA 1
ATOM 4030 C C . GLN A 1 490 ? -14.444 12.930 22.074 1.00 40.88 490 GLN A C 1
ATOM 4032 O O . GLN A 1 490 ? -14.844 12.485 21.001 1.00 40.88 490 GLN A O 1
ATOM 4037 N N . ARG A 1 491 ? -14.357 12.138 23.150 1.00 39.94 491 ARG A N 1
ATOM 4038 C CA . ARG A 1 491 ? -14.729 10.714 23.164 1.00 39.94 491 ARG A CA 1
ATOM 4039 C C . ARG A 1 491 ? -16.202 10.463 23.511 1.00 39.94 491 ARG A C 1
ATOM 4041 O O . ARG A 1 491 ? -16.600 9.302 23.562 1.00 39.94 491 ARG A O 1
ATOM 4048 N N . GLY A 1 492 ? -16.999 11.515 23.732 1.00 34.88 492 GLY A N 1
ATOM 4049 C CA . GLY A 1 492 ? -18.416 11.410 24.101 1.00 34.88 492 GLY A CA 1
ATOM 4050 C C . GLY A 1 492 ? -18.647 10.946 25.542 1.00 34.88 492 GLY A C 1
ATOM 4051 O O . GLY A 1 492 ? -19.710 10.418 25.852 1.00 34.88 492 GLY A O 1
ATOM 4052 N N . VAL A 1 493 ? -17.645 11.099 26.420 1.00 36.28 493 VAL A N 1
ATOM 4053 C CA . VAL A 1 493 ? -17.749 10.699 27.836 1.00 36.28 493 VAL A CA 1
ATOM 4054 C C . VAL A 1 493 ? -18.534 11.735 28.650 1.00 36.28 493 VAL A C 1
ATOM 4056 O O . VAL A 1 493 ? -19.169 11.369 29.635 1.00 36.28 493 VAL A O 1
ATOM 4059 N N . PHE A 1 494 ? -18.538 13.002 28.218 1.00 36.31 494 PHE A N 1
ATOM 4060 C CA . PHE A 1 494 ? -19.336 14.080 28.806 1.00 36.31 494 PHE A CA 1
ATOM 4061 C C . PHE A 1 494 ? -19.982 14.924 27.707 1.00 36.31 494 PHE A C 1
ATOM 4063 O O . PHE A 1 494 ? -19.304 15.732 27.071 1.00 36.31 494 PHE A O 1
ATOM 4070 N N . SER A 1 495 ? -21.286 14.767 27.493 1.00 32.00 495 SER A N 1
ATOM 4071 C CA . SER A 1 495 ? -22.092 15.833 26.903 1.00 32.00 495 SER A CA 1
ATOM 4072 C C . SER A 1 495 ? -22.476 16.806 28.026 1.00 32.00 495 SER A C 1
ATOM 4074 O O . SER A 1 495 ? -22.851 16.384 29.116 1.00 32.00 495 SER A O 1
ATOM 4076 N N . VAL A 1 496 ? -22.346 18.113 27.770 1.00 36.19 496 VAL A N 1
ATOM 4077 C CA . VAL A 1 496 ? -22.784 19.227 28.640 1.00 36.19 496 VAL A CA 1
ATOM 4078 C C . VAL A 1 496 ? -21.890 19.545 29.862 1.00 36.19 496 VAL A C 1
ATOM 4080 O O . VAL A 1 496 ? -22.167 19.163 30.997 1.00 36.19 496 VAL A O 1
ATOM 4083 N N . SER A 1 497 ? -20.799 20.308 29.674 1.00 40.00 497 SER A N 1
ATOM 4084 C CA . SER A 1 497 ? -19.959 20.818 30.793 1.00 40.00 497 SER A CA 1
ATOM 4085 C C . SER A 1 497 ? -19.256 22.168 30.548 1.00 40.00 497 SER A C 1
ATOM 4087 O O . SER A 1 497 ? -18.430 22.574 31.357 1.00 40.00 497 SER A O 1
ATOM 4089 N N . LEU A 1 498 ? -19.533 22.888 29.455 1.00 38.00 498 LEU A N 1
ATOM 4090 C CA . LEU A 1 498 ? -18.608 23.930 28.982 1.00 38.00 498 LEU A CA 1
ATOM 4091 C C . LEU A 1 498 ? -18.748 25.302 29.685 1.00 38.00 498 LEU A C 1
ATOM 4093 O O . LEU A 1 498 ? -17.736 25.899 30.030 1.00 38.00 498 LEU A O 1
ATOM 4097 N N . TYR A 1 499 ? -19.961 25.796 29.973 1.00 37.28 499 TYR A N 1
ATOM 4098 C CA . TYR A 1 499 ? -20.153 27.145 30.552 1.00 37.28 499 TYR A CA 1
ATOM 4099 C C . TYR A 1 499 ? -19.690 27.256 32.020 1.00 37.28 499 TYR A C 1
ATOM 4101 O O . TYR A 1 499 ? -18.959 28.177 32.379 1.00 37.28 499 TYR A O 1
ATOM 4109 N N . ASN A 1 500 ? -20.020 26.271 32.863 1.00 38.81 500 ASN A N 1
ATOM 4110 C CA . ASN A 1 500 ? -19.584 26.266 34.265 1.00 38.81 500 ASN A CA 1
ATOM 4111 C C . ASN A 1 500 ? -18.132 25.800 34.451 1.00 38.81 500 ASN A C 1
ATOM 4113 O O . ASN A 1 500 ? -17.510 26.203 35.428 1.00 38.81 500 ASN A O 1
ATOM 4117 N N . ALA A 1 501 ? -17.556 25.028 33.517 1.00 38.69 501 ALA A N 1
ATOM 4118 C CA . ALA A 1 501 ? -16.112 24.780 33.514 1.00 38.69 501 ALA A CA 1
ATOM 4119 C C . ALA A 1 501 ? -15.328 26.075 33.257 1.00 38.69 501 ALA A C 1
ATOM 4121 O O . ALA A 1 501 ? -14.290 26.281 33.872 1.00 38.69 501 ALA A O 1
ATOM 4122 N N . LEU A 1 502 ? -15.845 26.974 32.412 1.00 37.00 502 LEU A N 1
ATOM 4123 C CA . LEU A 1 502 ? -15.186 28.242 32.088 1.00 37.00 502 LEU A CA 1
ATOM 4124 C C . LEU A 1 502 ? -15.289 29.278 33.221 1.00 37.00 502 LEU A C 1
ATOM 4126 O O . LEU A 1 502 ? -14.290 29.927 33.522 1.00 37.00 502 LEU A O 1
ATOM 4130 N N . ILE A 1 503 ? -16.437 29.386 33.906 1.00 36.59 503 ILE A N 1
ATOM 4131 C CA . ILE A 1 503 ? -16.572 30.249 35.098 1.00 36.59 503 ILE A CA 1
ATOM 4132 C C . ILE A 1 503 ? -15.781 29.694 36.293 1.00 36.59 503 ILE A C 1
ATOM 4134 O O . ILE A 1 503 ? -15.167 30.464 37.023 1.00 36.59 503 ILE A O 1
ATOM 4138 N N . ALA A 1 504 ? -15.743 28.371 36.490 1.00 36.56 504 ALA A N 1
ATOM 4139 C CA . ALA A 1 504 ? -14.985 27.762 37.585 1.00 36.56 504 ALA A CA 1
ATOM 4140 C C . ALA A 1 504 ? -13.464 27.757 37.345 1.00 36.56 504 ALA A C 1
ATOM 4142 O O . ALA A 1 504 ? -12.703 27.876 38.302 1.00 36.56 504 ALA A O 1
ATOM 4143 N N . ALA A 1 505 ? -13.016 27.629 36.090 1.00 34.31 505 ALA A N 1
ATOM 4144 C CA . ALA A 1 505 ? -11.596 27.658 35.737 1.00 34.31 505 ALA A CA 1
ATOM 4145 C C . ALA A 1 505 ? -11.025 29.085 35.688 1.00 34.31 505 ALA A C 1
ATOM 4147 O O . ALA A 1 505 ? -9.850 29.277 35.995 1.00 34.31 505 ALA A O 1
ATOM 4148 N N . PHE A 1 506 ? -11.840 30.088 35.330 1.00 38.28 506 PHE A N 1
ATOM 4149 C CA . PHE A 1 506 ? -11.378 31.470 35.142 1.00 38.28 506 PHE A CA 1
ATOM 4150 C C . PHE A 1 506 ? -12.340 32.532 35.715 1.00 38.28 506 PHE A C 1
ATOM 4152 O O . PHE A 1 506 ? -12.714 33.463 34.990 1.00 38.28 506 PHE A O 1
ATOM 4159 N N . PRO A 1 507 ? -12.724 32.447 37.004 1.00 38.47 507 PRO A N 1
ATOM 4160 C CA . PRO A 1 507 ? -13.751 33.317 37.590 1.00 38.47 507 PRO A CA 1
ATOM 4161 C C . PRO A 1 507 ? -13.399 34.806 37.448 1.00 38.47 507 PRO A C 1
ATOM 4163 O O . PRO A 1 507 ? -14.197 35.598 36.953 1.00 38.47 507 PRO A O 1
ATOM 4166 N N . ASP A 1 508 ? -12.144 35.169 37.727 1.00 40.69 508 ASP A N 1
ATOM 4167 C CA . ASP A 1 508 ? -11.676 36.561 37.709 1.00 40.69 508 ASP A CA 1
ATOM 4168 C C . ASP A 1 508 ? -11.454 37.152 36.309 1.00 40.69 508 ASP A C 1
ATOM 4170 O O . ASP A 1 508 ? -11.278 38.366 36.177 1.00 40.69 508 ASP A O 1
ATOM 4174 N N . ALA A 1 509 ? -11.355 36.317 35.271 1.00 38.62 509 ALA A N 1
ATOM 4175 C CA . ALA A 1 509 ? -11.091 36.756 33.898 1.00 38.62 509 ALA A CA 1
ATOM 4176 C C . ALA A 1 509 ? -12.385 36.852 33.088 1.00 38.62 509 ALA A C 1
ATOM 4178 O O . ALA A 1 509 ? -12.533 37.764 32.277 1.00 38.62 509 ALA A O 1
ATOM 4179 N N . PHE A 1 510 ? -13.332 35.946 33.345 1.00 42.22 510 PHE A N 1
ATOM 4180 C CA . PHE A 1 510 ? -14.615 35.924 32.657 1.00 42.22 510 PHE A CA 1
ATOM 4181 C C . PHE A 1 510 ? -15.546 37.040 33.158 1.00 42.22 510 PHE A C 1
ATOM 4183 O O . PHE A 1 510 ? -16.170 37.714 32.341 1.00 42.22 510 PHE A O 1
ATOM 4190 N N . GLU A 1 511 ? -15.561 37.333 34.468 1.00 40.25 511 GLU A N 1
ATOM 4191 C CA . GLU A 1 511 ? -16.359 38.428 35.060 1.00 40.25 511 GLU A CA 1
ATOM 4192 C C . GLU A 1 511 ? -15.906 39.839 34.637 1.00 40.25 511 GLU A C 1
ATOM 4194 O O . GLU A 1 511 ? -16.681 40.790 34.722 1.00 40.25 511 GLU A O 1
ATOM 4199 N N . LYS A 1 512 ? -14.666 39.991 34.154 1.00 42.31 512 LYS A N 1
ATOM 4200 C CA . LYS A 1 512 ? -14.113 41.279 33.690 1.00 42.31 512 LYS A CA 1
ATOM 4201 C C . LYS A 1 512 ? -14.469 41.619 32.242 1.00 42.31 512 LYS A C 1
ATOM 4203 O O . LYS A 1 512 ? -14.211 42.741 31.810 1.00 42.31 512 LYS A O 1
ATOM 4208 N N . LEU A 1 513 ? -15.030 40.670 31.497 1.00 39.97 513 LEU A N 1
ATOM 4209 C CA . LEU A 1 513 ? -15.512 40.889 30.136 1.00 39.97 513 LEU A CA 1
ATOM 4210 C C . LEU A 1 513 ? -16.849 41.633 30.172 1.00 39.97 513 LEU A C 1
ATOM 4212 O O . LEU A 1 513 ? -17.698 41.366 31.021 1.00 39.97 513 LEU A O 1
ATOM 4216 N N . SER A 1 514 ? -17.076 42.553 29.235 1.00 42.50 514 SER A N 1
ATOM 4217 C CA . SER A 1 514 ? -18.393 43.179 29.115 1.00 42.50 514 SER A CA 1
ATOM 4218 C C . SER A 1 514 ? -19.432 42.155 28.638 1.00 42.50 514 SER A C 1
ATOM 4220 O O . SER A 1 514 ? -19.109 41.220 27.902 1.00 42.50 514 SER A O 1
ATOM 4222 N N . ALA A 1 515 ? -20.709 42.352 28.984 1.00 34.31 515 ALA A N 1
ATOM 4223 C CA . ALA A 1 515 ? -21.793 41.450 28.569 1.00 34.31 515 ALA A CA 1
ATOM 4224 C C . ALA A 1 515 ? -21.835 41.221 27.041 1.00 34.31 515 ALA A C 1
ATOM 4226 O O . ALA A 1 515 ? -22.230 40.156 26.575 1.00 34.31 515 ALA A O 1
ATOM 4227 N N . LYS A 1 516 ? -21.365 42.192 26.247 1.00 35.19 516 LYS A N 1
ATOM 4228 C CA . LYS A 1 516 ? -21.285 42.104 24.783 1.00 35.19 516 LYS A CA 1
ATOM 4229 C C . LYS A 1 516 ? -20.141 41.200 24.293 1.00 35.19 516 LYS A C 1
ATOM 4231 O O . LYS A 1 516 ? -20.298 40.533 23.279 1.00 35.19 516 LYS A O 1
ATOM 4236 N N . GLU A 1 517 ? -19.021 41.144 25.012 1.00 38.59 517 GLU A N 1
ATOM 4237 C CA . GLU A 1 517 ? -17.860 40.288 24.703 1.00 38.59 517 GLU A CA 1
ATOM 4238 C C . GLU A 1 517 ? -18.077 38.846 25.172 1.00 38.59 517 GLU A C 1
ATOM 4240 O O . GLU A 1 517 ? -17.740 37.909 24.452 1.00 38.59 517 GLU A O 1
ATOM 4245 N N . GLN A 1 518 ? -18.724 38.668 26.328 1.00 39.44 518 GLN A N 1
ATOM 4246 C CA . GLN A 1 518 ? -19.178 37.356 26.801 1.00 39.44 518 GLN A CA 1
ATOM 4247 C C . GLN A 1 518 ? -20.161 36.725 25.799 1.00 39.44 518 GLN A C 1
ATOM 4249 O O . GLN A 1 518 ? -20.006 35.564 25.424 1.00 39.44 518 GLN A O 1
ATOM 4254 N N . THR A 1 519 ? -21.110 37.516 25.282 1.00 35.66 519 THR A N 1
ATOM 4255 C CA . THR A 1 519 ? -22.105 37.063 24.292 1.00 35.66 519 THR A CA 1
ATOM 4256 C C . THR A 1 519 ? -21.466 36.671 22.948 1.00 35.66 519 THR A C 1
ATOM 4258 O O . THR A 1 519 ? -21.825 35.644 22.385 1.00 35.66 519 THR A O 1
ATOM 4261 N N . LEU A 1 520 ? -20.451 37.401 22.468 1.00 39.81 520 LEU A N 1
ATOM 4262 C CA . LEU A 1 520 ? -19.744 37.121 21.201 1.00 39.81 520 LEU A CA 1
ATOM 4263 C C . LEU A 1 520 ? -18.892 35.837 21.229 1.00 39.81 520 LEU A C 1
ATOM 4265 O O . LEU A 1 520 ? -18.684 35.199 20.196 1.00 39.81 520 LEU A O 1
ATOM 4269 N N . ILE A 1 521 ? -18.376 35.472 22.405 1.00 38.84 521 ILE A N 1
ATOM 4270 C CA . ILE A 1 521 ? -17.647 34.215 22.632 1.00 38.84 521 ILE A CA 1
ATOM 4271 C C . ILE A 1 521 ? -18.632 33.043 22.715 1.00 38.84 521 ILE A C 1
ATOM 4273 O O . ILE A 1 521 ? -18.362 31.974 22.170 1.00 38.84 521 ILE A O 1
ATOM 4277 N N . MET A 1 522 ? -19.792 33.257 23.342 1.00 36.06 522 MET A N 1
ATOM 4278 C CA . MET A 1 522 ? -20.856 32.258 23.453 1.00 36.06 522 MET A CA 1
ATOM 4279 C C . MET A 1 522 ? -21.562 31.984 22.113 1.00 36.06 522 MET A C 1
ATOM 4281 O O . MET A 1 522 ? -21.864 30.833 21.824 1.00 36.06 522 MET A O 1
ATOM 4285 N N . GLU A 1 523 ? -21.755 32.993 21.255 1.00 34.34 523 GLU A N 1
ATOM 4286 C CA . GLU A 1 523 ? -22.388 32.858 19.926 1.00 34.34 523 GLU A CA 1
ATOM 4287 C C . GLU A 1 523 ? -21.562 32.050 18.907 1.00 34.34 523 GLU A C 1
ATOM 4289 O O . GLU A 1 523 ? -22.094 31.604 17.892 1.00 34.34 523 GLU A O 1
ATOM 4294 N N . LYS A 1 524 ? -20.264 31.835 19.158 1.00 34.62 524 LYS A N 1
ATOM 4295 C CA . LYS A 1 524 ? -19.375 31.049 18.281 1.00 34.62 524 LYS A CA 1
ATOM 4296 C C . LYS A 1 524 ? -19.281 29.566 18.652 1.00 34.62 524 LYS A C 1
ATOM 4298 O O . LYS A 1 524 ? -18.544 28.828 18.001 1.00 34.62 524 LYS A O 1
ATOM 4303 N N . ILE A 1 525 ? -20.009 29.126 19.677 1.00 34.97 525 ILE A N 1
ATOM 4304 C CA . ILE A 1 525 ? -20.044 27.736 20.137 1.00 34.97 525 ILE A CA 1
ATOM 4305 C C . ILE A 1 525 ? -21.426 27.164 19.782 1.00 34.97 525 ILE A C 1
ATOM 4307 O O . ILE A 1 525 ? -22.430 27.687 20.261 1.00 34.97 525 ILE A O 1
ATOM 4311 N N . PRO A 1 526 ? -21.520 26.121 18.937 1.00 30.41 526 PRO A N 1
ATOM 4312 C CA . PRO A 1 526 ? -22.795 25.671 18.388 1.00 30.41 526 PRO A CA 1
ATOM 4313 C C . PRO A 1 526 ? -23.508 24.734 19.375 1.00 30.41 526 PRO A C 1
ATOM 4315 O O . PRO A 1 526 ? -23.479 23.521 19.200 1.00 30.41 526 PRO A O 1
ATOM 4318 N N . LEU A 1 527 ? -24.115 25.288 20.429 1.00 31.64 527 LEU A N 1
ATOM 4319 C CA . LEU A 1 527 ? -24.963 24.565 21.391 1.00 31.64 527 LEU A CA 1
ATOM 4320 C C . LEU A 1 527 ? -26.195 25.420 21.756 1.00 31.64 527 LEU A C 1
ATOM 4322 O O . LEU A 1 527 ? -26.114 26.646 21.837 1.00 31.64 527 LEU A O 1
ATOM 4326 N N . SER A 1 528 ? -27.357 24.786 21.928 1.00 31.23 528 SER A N 1
ATOM 4327 C CA . SER A 1 528 ? -28.673 25.421 22.092 1.00 31.23 528 SER A CA 1
ATOM 4328 C C . SER A 1 528 ? -29.104 25.591 23.559 1.00 31.23 528 SER A C 1
ATOM 4330 O O . SER A 1 528 ? -28.685 24.863 24.455 1.00 31.23 528 SER A O 1
ATOM 4332 N N . ALA A 1 529 ? -30.015 26.542 23.804 1.00 29.98 529 ALA A N 1
ATOM 4333 C CA . ALA A 1 529 ? -30.426 27.034 25.127 1.00 29.98 529 ALA A CA 1
ATOM 4334 C C . ALA A 1 529 ? -30.971 25.987 26.130 1.00 29.98 529 ALA A C 1
ATOM 4336 O O . ALA A 1 529 ? -31.068 26.285 27.316 1.00 29.98 529 ALA A O 1
ATOM 4337 N N . TYR A 1 530 ? -31.316 24.774 25.694 1.00 34.38 530 TYR A N 1
ATOM 4338 C CA . TYR A 1 530 ? -31.813 23.708 26.574 1.00 34.38 530 TYR A CA 1
ATOM 4339 C C . TYR A 1 530 ? -30.698 22.817 27.146 1.00 34.38 530 TYR A C 1
ATOM 4341 O O . TYR A 1 530 ? -30.866 22.220 28.207 1.00 34.38 530 TYR A O 1
ATOM 4349 N N . GLU A 1 531 ? -29.530 22.772 26.501 1.00 36.09 531 GLU A N 1
ATOM 4350 C CA . GLU A 1 531 ? -28.360 22.039 27.006 1.00 36.09 531 GLU A CA 1
ATOM 4351 C C . GLU A 1 531 ? -27.824 22.667 28.305 1.00 36.09 531 GLU A C 1
ATOM 4353 O O . GLU A 1 531 ? -27.094 22.034 29.053 1.00 36.09 531 GLU A O 1
ATOM 4358 N N . LEU A 1 532 ? -28.251 23.887 28.636 1.00 34.38 532 LEU A N 1
ATOM 4359 C CA . LEU A 1 532 ? -27.891 24.596 29.863 1.00 34.38 532 LEU A CA 1
ATOM 4360 C C . LEU A 1 532 ? -28.701 24.180 31.109 1.00 34.38 532 LEU A C 1
ATOM 4362 O O . LEU A 1 532 ? -28.228 24.408 32.217 1.00 34.38 532 LEU A O 1
ATOM 4366 N N . GLU A 1 533 ? -29.885 23.568 30.990 1.00 32.84 533 GLU A N 1
ATOM 4367 C CA . GLU A 1 533 ? -30.776 23.332 32.150 1.00 32.84 533 GLU A CA 1
ATOM 4368 C C . GLU A 1 533 ? -30.512 22.011 32.905 1.00 32.84 533 GLU A C 1
ATOM 4370 O O . GLU A 1 533 ? -30.894 21.859 34.067 1.00 32.84 533 GLU A O 1
ATOM 4375 N N . THR A 1 534 ? -29.782 21.067 32.309 1.00 34.59 534 THR A N 1
ATOM 4376 C CA . THR A 1 534 ? -29.561 19.704 32.844 1.00 34.59 534 THR A CA 1
ATOM 4377 C C . THR A 1 534 ? -28.366 19.624 33.817 1.00 34.59 534 THR A C 1
ATOM 4379 O O . THR A 1 534 ? -27.602 18.663 33.836 1.00 34.59 534 THR A O 1
ATOM 4382 N N . LEU A 1 535 ? -28.164 20.670 34.624 1.00 29.77 535 LEU A N 1
ATOM 4383 C CA . LEU A 1 535 ? -27.028 20.848 35.543 1.00 29.77 535 LEU A CA 1
ATOM 4384 C C . LEU A 1 535 ? -27.226 20.210 36.933 1.00 29.77 535 LEU A C 1
ATOM 4386 O O . LEU A 1 535 ? -26.259 20.068 37.679 1.00 29.77 535 LEU A O 1
ATOM 4390 N N . GLY A 1 536 ? -28.443 19.816 37.315 1.00 29.78 536 GLY A N 1
ATOM 4391 C CA . GLY A 1 536 ? -28.775 19.500 38.715 1.00 29.78 536 GLY A CA 1
ATOM 4392 C C . GLY A 1 536 ? -28.039 18.296 39.319 1.00 29.78 536 GLY A C 1
ATOM 4393 O O . GLY A 1 536 ? -27.618 18.338 40.474 1.00 29.78 536 GLY A O 1
ATOM 4394 N N . THR A 1 537 ? -27.835 17.228 38.552 1.00 32.81 537 THR A N 1
ATOM 4395 C CA . THR A 1 537 ? -27.303 15.953 39.069 1.00 32.81 537 THR A CA 1
ATOM 4396 C C . THR A 1 537 ? -25.773 15.903 39.044 1.00 32.81 537 THR A C 1
ATOM 4398 O O . THR A 1 537 ? -25.150 15.380 39.971 1.00 32.81 537 THR A O 1
ATOM 4401 N N . SER A 1 538 ? -25.149 16.530 38.043 1.00 30.80 538 SER A N 1
ATOM 4402 C CA . SER A 1 538 ? -23.688 16.669 37.926 1.00 30.80 538 SER A CA 1
ATOM 4403 C C . SER A 1 538 ? -23.110 17.681 38.926 1.00 30.80 538 SER A C 1
ATOM 4405 O O . SER A 1 538 ? -21.970 17.528 39.369 1.00 30.80 538 SER A O 1
ATOM 4407 N N . LEU A 1 539 ? -23.907 18.662 39.370 1.00 30.11 539 LEU A N 1
ATOM 4408 C CA . LEU A 1 539 ? -23.516 19.624 40.404 1.00 30.11 539 LEU A CA 1
ATOM 4409 C C . LEU A 1 539 ? -23.383 18.980 41.792 1.00 30.11 539 LEU A C 1
ATOM 4411 O O . LEU A 1 539 ? -22.532 19.393 42.568 1.00 30.11 539 LEU A O 1
ATOM 4415 N N . VAL A 1 540 ? -24.149 17.928 42.109 1.00 34.22 540 VAL A N 1
ATOM 4416 C CA . VAL A 1 540 ? -24.001 17.192 43.382 1.00 34.22 540 VAL A CA 1
ATOM 4417 C C . VAL A 1 540 ? -22.671 16.435 43.423 1.00 34.22 540 VAL A C 1
ATOM 4419 O O . VAL A 1 540 ? -21.998 16.421 44.452 1.00 34.22 540 VAL A O 1
ATOM 4422 N N . ALA A 1 541 ? -22.251 15.852 42.296 1.00 31.84 541 ALA A N 1
ATOM 4423 C CA . ALA A 1 541 ? -20.947 15.204 42.170 1.00 31.84 541 ALA A CA 1
ATOM 4424 C C . ALA A 1 541 ? -19.796 16.225 42.189 1.00 31.84 541 ALA A C 1
ATOM 4426 O O . ALA A 1 541 ? -18.788 15.987 42.850 1.00 31.84 541 ALA A O 1
ATOM 4427 N N . SER A 1 542 ? -19.973 17.378 41.533 1.00 32.19 542 SER A N 1
ATOM 4428 C CA . SER A 1 542 ? -18.995 18.473 41.513 1.00 32.19 542 SER A CA 1
ATOM 4429 C C . SER A 1 542 ? -18.850 19.159 42.873 1.00 32.19 542 SER A C 1
ATOM 4431 O O . SER A 1 542 ? -17.732 19.337 43.333 1.00 32.19 542 SER A O 1
ATOM 4433 N N . ASN A 1 543 ? -19.947 19.485 43.563 1.00 34.03 543 ASN A N 1
ATOM 4434 C CA . ASN A 1 543 ? -19.915 20.100 44.894 1.00 34.03 543 ASN A CA 1
ATOM 4435 C C . ASN A 1 543 ? -19.262 19.174 45.918 1.00 34.03 543 ASN A C 1
ATOM 4437 O O . ASN A 1 543 ? -18.455 19.632 46.717 1.00 34.03 543 ASN A O 1
ATOM 4441 N N . ARG A 1 544 ? -19.530 17.866 45.833 1.00 34.22 544 ARG A N 1
ATOM 4442 C CA . ARG A 1 544 ? -18.865 16.856 46.662 1.00 34.22 544 ARG A CA 1
ATOM 4443 C C . ARG A 1 544 ? -17.367 16.757 46.347 1.00 34.22 544 ARG A C 1
ATOM 4445 O O . ARG A 1 544 ? -16.567 16.607 47.261 1.00 34.22 544 ARG A O 1
ATOM 4452 N N . MET A 1 545 ? -16.976 16.896 45.077 1.00 30.92 545 MET A N 1
ATOM 4453 C CA . MET A 1 545 ? -15.571 16.948 44.652 1.00 30.92 545 MET A CA 1
ATOM 4454 C C . MET A 1 545 ? -14.857 18.195 45.201 1.00 30.92 545 MET A C 1
ATOM 4456 O O . MET A 1 545 ? -13.743 18.083 45.708 1.00 30.92 545 MET A O 1
ATOM 4460 N N . THR A 1 546 ? -15.513 19.359 45.162 1.00 33.34 546 THR A N 1
ATOM 4461 C CA . THR A 1 546 ? -15.012 20.624 45.722 1.00 33.34 546 THR A CA 1
ATOM 4462 C C . THR A 1 546 ? -14.885 20.554 47.244 1.00 33.34 546 THR A C 1
ATOM 4464 O O . THR A 1 546 ? -13.873 20.989 47.783 1.00 33.34 546 THR A O 1
ATOM 4467 N N . GLU A 1 547 ? -15.851 19.938 47.935 1.00 34.69 547 GLU A N 1
ATOM 4468 C CA . GLU A 1 547 ? -15.814 19.704 49.386 1.00 34.69 547 GLU A CA 1
ATOM 4469 C C . GLU A 1 547 ? -14.676 18.750 49.787 1.00 34.69 547 GLU A C 1
ATOM 4471 O O . GLU A 1 547 ? -14.011 18.951 50.798 1.00 34.69 547 GLU A O 1
ATOM 4476 N N . ILE A 1 548 ? -14.405 17.709 48.998 1.00 33.22 548 ILE A N 1
ATOM 4477 C CA . ILE A 1 548 ? -13.332 16.742 49.282 1.00 33.22 548 ILE A CA 1
ATOM 4478 C C . ILE A 1 548 ? -11.946 17.356 49.012 1.00 33.22 548 ILE A C 1
ATOM 4480 O O . ILE A 1 548 ? -11.018 17.167 49.804 1.00 33.22 548 ILE A O 1
ATOM 4484 N N . LEU A 1 549 ? -11.818 18.145 47.939 1.00 30.89 549 LEU A N 1
ATOM 4485 C CA . LEU A 1 549 ? -10.595 18.872 47.582 1.00 30.89 549 LEU A CA 1
ATOM 4486 C C . LEU A 1 549 ? -10.289 20.017 48.563 1.00 30.89 549 LEU A C 1
ATOM 4488 O O . LEU A 1 549 ? -9.125 20.215 48.912 1.00 30.89 549 LEU A O 1
ATOM 4492 N N . SER A 1 550 ? -11.306 20.716 49.083 1.00 34.94 550 SER A N 1
ATOM 4493 C CA . SER A 1 550 ? -11.132 21.789 50.076 1.00 34.94 550 SER A CA 1
ATOM 4494 C C . SER A 1 550 ? -10.664 21.287 51.448 1.00 34.94 550 SER A C 1
ATOM 4496 O O . SER A 1 550 ? -10.143 22.068 52.239 1.00 34.94 550 SER A O 1
ATOM 4498 N N . HIS A 1 551 ? -10.816 19.988 51.732 1.00 34.09 551 HIS A N 1
ATOM 4499 C CA . HIS A 1 551 ? -10.354 19.346 52.969 1.00 34.09 551 HIS A CA 1
ATOM 4500 C C . HIS A 1 551 ? -9.005 18.614 52.821 1.00 34.09 551 HIS A C 1
ATOM 4502 O O . HIS A 1 551 ? -8.599 17.890 53.731 1.00 34.09 551 HIS A O 1
ATOM 4508 N N . GLY A 1 552 ? -8.295 18.782 51.698 1.00 31.55 552 GLY A N 1
ATOM 4509 C CA . GLY A 1 552 ? -6.925 18.281 51.529 1.00 31.55 552 GLY A CA 1
ATOM 4510 C C . GLY A 1 552 ? -6.786 16.756 51.429 1.00 31.55 552 GLY A C 1
ATOM 4511 O O . GLY A 1 552 ? -5.686 16.233 51.601 1.00 31.55 552 GLY A O 1
ATOM 4512 N N . LYS A 1 553 ? -7.869 16.021 51.141 1.00 35.22 553 LYS A N 1
ATOM 4513 C CA . LYS A 1 553 ? -7.818 14.572 50.883 1.00 35.22 553 LYS A CA 1
ATOM 4514 C C . LYS A 1 553 ? -7.584 14.322 49.389 1.00 35.22 553 LYS A C 1
ATOM 4516 O O . LYS A 1 553 ? -8.507 14.401 48.587 1.00 35.22 553 LYS A O 1
ATOM 4521 N N . SER A 1 554 ? -6.338 14.036 49.009 1.00 35.06 554 SER A N 1
ATOM 4522 C CA . SER A 1 554 ? -5.900 13.859 47.611 1.00 35.06 554 SER A CA 1
ATOM 4523 C C . SER A 1 554 ? -6.135 12.457 47.027 1.00 35.06 554 SER A C 1
ATOM 4525 O O . SER A 1 554 ? -6.002 12.272 45.816 1.00 35.06 554 SER A O 1
ATOM 4527 N N . GLU A 1 555 ? -6.498 11.467 47.845 1.00 37.44 555 GLU A N 1
ATOM 4528 C CA . GLU A 1 555 ? -6.649 10.071 47.402 1.00 37.44 555 GLU A CA 1
ATOM 4529 C C . GLU A 1 555 ? -7.916 9.850 46.557 1.00 37.44 555 GLU A C 1
ATOM 4531 O O . GLU A 1 555 ? -7.833 9.330 45.446 1.00 37.44 555 GLU A O 1
ATOM 4536 N N . GLU A 1 556 ? -9.076 10.324 47.015 1.00 34.88 556 GLU A N 1
ATOM 4537 C CA . GLU A 1 556 ? -10.377 10.083 46.369 1.00 34.88 556 GLU A CA 1
ATOM 4538 C C . GLU A 1 556 ? -10.551 10.812 45.008 1.00 34.88 556 GLU A C 1
ATOM 4540 O O . GLU A 1 556 ? -11.012 10.183 44.052 1.00 34.88 556 GLU A O 1
ATOM 4545 N N . PRO A 1 557 ? -10.114 12.080 44.825 1.00 34.62 557 PRO A N 1
ATOM 4546 C CA . PRO A 1 557 ? -10.131 12.752 43.518 1.00 34.62 557 PRO A CA 1
ATOM 4547 C C . PRO A 1 557 ? -9.188 12.097 42.498 1.00 34.62 557 PRO A C 1
ATOM 4549 O O . PRO A 1 557 ? -9.521 11.978 41.318 1.00 34.62 557 PRO A O 1
ATOM 4552 N N . THR A 1 558 ? -8.029 11.616 42.958 1.00 38.12 558 THR A N 1
ATOM 4553 C CA . THR A 1 558 ? -7.061 10.891 42.123 1.00 38.12 558 THR A CA 1
ATOM 4554 C C . THR A 1 558 ? -7.612 9.532 41.692 1.00 38.12 558 THR A C 1
ATOM 4556 O O . THR A 1 558 ? -7.424 9.125 40.547 1.00 38.12 558 THR A O 1
ATOM 4559 N N . GLU A 1 559 ? -8.326 8.826 42.572 1.00 41.00 559 GLU A N 1
ATOM 4560 C CA . GLU A 1 559 ? -9.048 7.604 42.211 1.00 41.00 559 GLU A CA 1
ATOM 4561 C C . GLU A 1 559 ? -10.165 7.882 41.206 1.00 41.00 559 GLU A C 1
ATOM 4563 O O . GLU A 1 559 ? -10.272 7.189 40.199 1.00 41.00 559 GLU A O 1
ATOM 4568 N N . ILE A 1 560 ? -10.970 8.923 41.413 1.00 39.72 560 ILE A N 1
ATOM 4569 C CA . ILE A 1 560 ? -12.035 9.290 40.477 1.00 39.72 560 ILE A CA 1
ATOM 4570 C C . ILE A 1 560 ? -11.451 9.606 39.087 1.00 39.72 560 ILE A C 1
ATOM 4572 O O . ILE A 1 560 ? -11.927 9.044 38.101 1.00 39.72 560 ILE A O 1
ATOM 4576 N N . LEU A 1 561 ? -10.359 10.374 39.008 1.00 39.22 561 LEU A N 1
ATOM 4577 C CA . L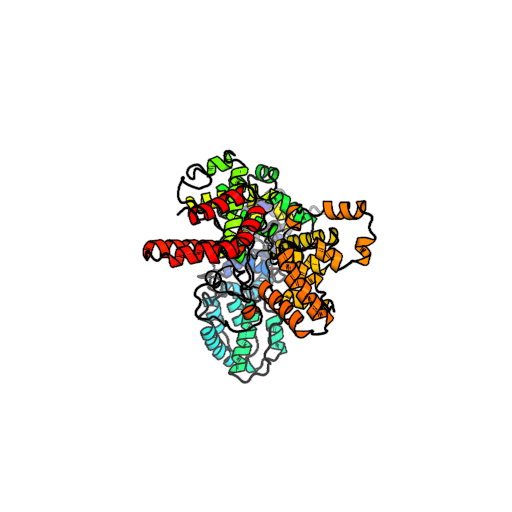EU A 1 561 ? -9.637 10.658 37.760 1.00 39.22 561 LEU A CA 1
ATOM 4578 C C . LEU A 1 561 ? -9.022 9.402 37.119 1.00 39.22 561 LEU A C 1
ATOM 4580 O O . LEU A 1 561 ? -9.128 9.220 35.908 1.00 39.22 561 LEU A O 1
ATOM 4584 N N . LYS A 1 562 ? -8.438 8.488 37.906 1.00 41.88 562 LYS A N 1
ATOM 4585 C CA . LYS A 1 562 ? -7.919 7.198 37.410 1.00 41.88 562 LYS A CA 1
ATOM 4586 C C . LYS A 1 562 ? -9.032 6.305 36.862 1.00 41.88 562 LYS A C 1
ATOM 4588 O O . LYS A 1 562 ? -8.860 5.700 35.804 1.00 41.88 562 LYS A O 1
ATOM 4593 N N . ALA A 1 563 ? -10.177 6.247 37.542 1.00 41.31 563 ALA A N 1
ATOM 4594 C CA . ALA A 1 563 ? -11.360 5.527 37.080 1.00 41.31 563 ALA A CA 1
ATOM 4595 C C . ALA A 1 563 ? -11.851 6.109 35.753 1.00 41.31 563 ALA A C 1
ATOM 4597 O O . ALA A 1 563 ? -12.077 5.377 34.798 1.00 41.31 563 ALA A O 1
ATOM 4598 N N . MET A 1 564 ? -11.969 7.433 35.688 1.00 43.22 564 MET A N 1
ATOM 4599 C CA . MET A 1 564 ? -12.413 8.189 34.519 1.00 43.22 564 MET A CA 1
ATOM 4600 C C . MET A 1 564 ? -11.477 8.005 33.318 1.00 43.22 564 MET A C 1
ATOM 4602 O O . MET A 1 564 ? -11.944 7.743 32.210 1.00 43.22 564 MET A O 1
ATOM 4606 N N . PHE A 1 565 ? -10.162 8.040 33.540 1.00 40.91 565 PHE A N 1
ATOM 4607 C CA . PHE A 1 565 ? -9.150 7.782 32.517 1.00 40.91 565 PHE A CA 1
ATOM 4608 C C . PHE A 1 565 ? -9.194 6.333 32.014 1.00 40.91 565 PHE A C 1
ATOM 4610 O O . PHE A 1 565 ? -9.113 6.084 30.813 1.00 40.91 565 PHE A O 1
ATOM 4617 N N . ALA A 1 566 ? -9.389 5.366 32.912 1.00 44.91 566 ALA A N 1
ATOM 4618 C CA . ALA A 1 566 ? -9.550 3.964 32.547 1.00 44.91 566 ALA A CA 1
ATOM 4619 C C . ALA A 1 566 ? -10.847 3.720 31.745 1.00 44.91 566 ALA A C 1
ATOM 4621 O O . ALA A 1 566 ? -10.800 3.057 30.707 1.00 44.91 566 ALA A O 1
ATOM 4622 N N . LEU A 1 567 ? -11.973 4.319 32.149 1.00 46.06 567 LEU A N 1
ATOM 4623 C CA . LEU A 1 567 ? -13.247 4.268 31.415 1.00 46.06 567 LEU A CA 1
ATOM 4624 C C . LEU A 1 567 ? -13.103 4.836 29.993 1.00 46.06 567 LEU A C 1
ATOM 4626 O O . LEU A 1 567 ? -13.523 4.194 29.031 1.00 46.06 567 LEU A O 1
ATOM 4630 N N . ALA A 1 568 ? -12.414 5.972 29.838 1.00 41.56 568 ALA A N 1
ATOM 4631 C CA . ALA A 1 568 ? -12.131 6.595 28.540 1.00 41.56 568 ALA A CA 1
ATOM 4632 C C . ALA A 1 568 ? -11.197 5.768 27.629 1.00 41.56 568 ALA A C 1
ATOM 4634 O O . ALA A 1 568 ? -11.088 6.052 26.435 1.00 41.56 568 ALA A O 1
ATOM 4635 N N . GLN A 1 569 ? -10.511 4.756 28.172 1.00 42.66 569 GLN A N 1
ATOM 4636 C CA . GLN A 1 569 ? -9.707 3.773 27.431 1.00 42.66 569 GLN A CA 1
ATOM 4637 C C . GLN A 1 569 ? -10.482 2.485 27.112 1.00 42.66 569 GLN A C 1
ATOM 4639 O O . GLN A 1 569 ? -9.898 1.515 26.633 1.00 42.66 569 GLN A O 1
ATOM 4644 N N . GLY A 1 570 ? -11.779 2.432 27.426 1.00 45.56 570 GLY A N 1
ATOM 4645 C CA . GLY A 1 570 ? -12.583 1.219 27.316 1.00 45.56 570 GLY A CA 1
ATOM 4646 C C . GLY A 1 570 ? -12.299 0.183 28.412 1.00 45.56 570 GLY A C 1
ATOM 4647 O O . GLY A 1 570 ? -12.836 -0.927 28.361 1.00 45.56 570 GLY A O 1
ATOM 4648 N N . LYS A 1 571 ? -11.483 0.520 29.424 1.00 47.19 571 LYS A N 1
ATOM 4649 C CA . LYS A 1 571 ? -11.280 -0.322 30.610 1.00 47.19 571 LYS A CA 1
ATOM 4650 C C . LYS A 1 571 ? -12.478 -0.152 31.542 1.00 47.19 571 LYS A C 1
ATOM 4652 O O . LYS A 1 571 ? -13.041 0.926 31.677 1.00 47.19 571 LYS A O 1
ATOM 4657 N N . GLY A 1 572 ? -12.893 -1.236 32.189 1.00 54.47 572 GLY A N 1
ATOM 4658 C CA . GLY A 1 572 ? -14.085 -1.222 33.038 1.00 54.47 572 GLY A CA 1
ATOM 4659 C C . GLY A 1 572 ? -15.366 -1.685 32.351 1.00 54.47 572 GLY A C 1
ATOM 4660 O O . GLY A 1 572 ? -16.442 -1.299 32.781 1.00 54.47 572 GLY A O 1
ATOM 4661 N N . LYS A 1 573 ? -15.286 -2.533 31.319 1.00 65.38 573 LYS A N 1
ATOM 4662 C CA . LYS A 1 573 ? -16.458 -3.134 30.657 1.00 65.38 573 LYS A CA 1
ATOM 4663 C C . LYS A 1 573 ? -17.464 -3.699 31.677 1.00 65.38 573 LYS A C 1
ATOM 4665 O O . LYS A 1 573 ? -17.123 -4.583 32.484 1.00 65.38 573 LYS A O 1
ATOM 4670 N N . ALA A 1 574 ? -18.691 -3.177 31.655 1.00 69.69 574 ALA A N 1
ATOM 4671 C CA . ALA A 1 574 ? -19.787 -3.710 32.455 1.00 69.69 574 ALA A CA 1
ATOM 4672 C C . ALA A 1 574 ? -20.349 -4.987 31.811 1.00 69.69 574 ALA A C 1
ATOM 4674 O O . ALA A 1 574 ? -19.728 -5.582 30.929 1.00 69.69 574 ALA A O 1
ATOM 4675 N N . LYS A 1 575 ? -21.482 -5.467 32.322 1.00 80.12 575 LYS A N 1
ATOM 4676 C CA . LYS A 1 575 ? -22.124 -6.687 31.818 1.00 80.12 575 LYS A CA 1
ATOM 4677 C C . LYS A 1 575 ? -22.959 -6.431 30.565 1.00 80.12 575 LYS A C 1
ATOM 4679 O O . LYS A 1 575 ? -23.061 -7.311 29.721 1.00 80.12 575 LYS A O 1
ATOM 4684 N N . ASP A 1 576 ? -23.465 -5.212 30.416 1.00 71.69 576 ASP A N 1
ATOM 4685 C CA . ASP A 1 576 ? -24.186 -4.769 29.227 1.00 71.69 576 ASP A CA 1
ATOM 4686 C C . ASP A 1 576 ? -23.241 -4.088 28.230 1.00 71.69 576 ASP A C 1
ATOM 4688 O O . ASP A 1 576 ? -22.306 -3.378 28.611 1.00 71.69 576 ASP A O 1
ATOM 4692 N N . VAL A 1 577 ? -23.492 -4.298 26.937 1.00 64.81 577 VAL A N 1
ATOM 4693 C CA . VAL A 1 577 ? -22.728 -3.670 25.849 1.00 64.81 577 VAL A CA 1
ATOM 4694 C C . VAL A 1 577 ? -22.980 -2.156 25.863 1.00 64.81 577 VAL A C 1
ATOM 4696 O O . VAL A 1 577 ? -24.107 -1.723 26.087 1.00 64.81 577 VAL A O 1
ATOM 4699 N N . GLY A 1 578 ? -21.933 -1.347 25.680 1.00 56.25 578 GLY A N 1
ATOM 4700 C CA . GLY A 1 578 ? -22.033 0.119 25.750 1.00 56.25 578 GLY A CA 1
ATOM 4701 C C . GLY A 1 578 ? -22.162 0.695 27.168 1.00 56.25 578 GLY A C 1
ATOM 4702 O O . GLY A 1 578 ? -22.287 1.907 27.330 1.00 56.25 578 GLY A O 1
ATOM 4703 N N . ILE A 1 579 ? -22.096 -0.150 28.203 1.00 64.44 579 ILE A N 1
ATOM 4704 C CA . ILE A 1 579 ? -22.117 0.260 29.609 1.00 64.44 579 ILE A CA 1
ATOM 4705 C C . ILE A 1 579 ? -20.765 -0.030 30.250 1.00 64.44 579 ILE A C 1
ATOM 4707 O O . ILE A 1 579 ? -20.150 -1.082 30.038 1.00 64.44 579 ILE A O 1
ATOM 4711 N N . TYR A 1 580 ? -20.310 0.896 31.087 1.00 61.44 580 TYR A N 1
ATOM 4712 C CA . TYR A 1 580 ? -19.049 0.761 31.802 1.00 61.44 580 TYR A CA 1
ATOM 4713 C C . TYR A 1 580 ? -19.246 0.716 33.317 1.00 61.44 580 TYR A C 1
ATOM 4715 O O . TYR A 1 580 ? -20.318 0.999 33.840 1.00 61.44 580 TYR A O 1
ATOM 4723 N N . CYS A 1 581 ? -18.216 0.281 34.034 1.00 63.69 581 CYS A N 1
ATOM 4724 C CA . CYS A 1 581 ? -18.225 0.027 35.463 1.00 63.69 581 CYS A CA 1
ATOM 4725 C C . CYS A 1 581 ? -17.061 0.754 36.135 1.00 63.69 581 CYS A C 1
ATOM 4727 O O . CYS A 1 581 ? -15.894 0.405 35.929 1.00 63.69 581 CYS A O 1
ATOM 4729 N N . LYS A 1 582 ? -17.391 1.707 37.013 1.00 54.03 582 LYS A N 1
ATOM 4730 C CA . LYS A 1 582 ? -16.415 2.511 37.763 1.00 54.03 582 LYS A CA 1
ATOM 4731 C C . LYS A 1 582 ? -15.432 1.648 38.572 1.00 54.03 582 LYS A C 1
ATOM 4733 O O . LYS A 1 582 ? -14.232 1.890 38.537 1.00 54.03 582 LYS A O 1
ATOM 4738 N N . LYS A 1 583 ? -15.920 0.605 39.258 1.00 59.03 583 LYS A N 1
ATOM 4739 C CA . LYS A 1 583 ? -15.095 -0.311 40.078 1.00 59.03 583 LYS A CA 1
ATOM 4740 C C . LYS A 1 583 ? -14.094 -1.106 39.239 1.00 59.03 583 LYS A C 1
ATOM 4742 O O . LYS A 1 583 ? -12.916 -1.150 39.575 1.00 59.03 583 LYS A O 1
ATOM 4747 N N . LYS A 1 584 ? -14.539 -1.678 38.117 1.00 59.59 584 LYS A N 1
ATOM 4748 C CA . LYS A 1 584 ? -13.641 -2.409 37.210 1.00 59.59 584 LYS A CA 1
ATOM 4749 C C . LYS A 1 584 ? -12.626 -1.493 36.533 1.00 59.59 584 LYS A C 1
ATOM 4751 O O . LYS A 1 584 ? -11.509 -1.925 36.279 1.00 59.59 584 LYS A O 1
ATOM 4756 N N . ALA A 1 585 ? -12.996 -0.249 36.236 1.00 50.81 585 ALA A N 1
ATOM 4757 C CA . ALA A 1 585 ? -12.065 0.729 35.679 1.00 50.81 585 ALA A CA 1
ATOM 4758 C C . ALA A 1 585 ? -10.911 1.043 36.645 1.00 50.81 585 ALA A C 1
ATOM 4760 O O . ALA A 1 585 ? -9.781 1.250 36.221 1.00 50.81 585 ALA A O 1
ATOM 4761 N N . LEU A 1 586 ? -11.183 0.977 37.947 1.00 49.59 586 LEU A N 1
ATOM 4762 C CA . LEU A 1 586 ? -10.200 1.104 39.020 1.00 49.59 586 LEU A CA 1
ATOM 4763 C C . LEU A 1 586 ? -9.416 -0.185 39.322 1.00 49.59 586 LEU A C 1
ATOM 4765 O O . LEU A 1 586 ? -8.609 -0.203 40.244 1.00 49.59 586 LEU A O 1
ATOM 4769 N N . GLY A 1 587 ? -9.643 -1.266 38.571 1.00 50.38 587 GLY A N 1
ATOM 4770 C CA . GLY A 1 587 ? -8.981 -2.554 38.793 1.00 50.38 587 GLY A CA 1
ATOM 4771 C C . GLY A 1 587 ? -9.618 -3.423 39.882 1.00 50.38 587 GLY A C 1
ATOM 4772 O O . GLY A 1 587 ? -9.084 -4.485 40.196 1.00 50.38 587 GLY A O 1
ATOM 4773 N N . PHE A 1 588 ? -10.768 -3.030 40.437 1.00 59.50 588 PHE A N 1
ATOM 4774 C CA . PHE A 1 588 ? -11.484 -3.834 41.428 1.00 59.50 588 PHE A CA 1
ATOM 4775 C C . PHE A 1 588 ? -12.388 -4.894 40.783 1.00 59.50 588 PHE A C 1
ATOM 4777 O O . PHE A 1 588 ? -12.937 -4.716 39.690 1.00 59.50 588 PHE A O 1
ATOM 4784 N N . CYS A 1 589 ? -12.590 -6.000 41.502 1.00 70.19 589 CYS A N 1
ATOM 4785 C CA . CYS A 1 589 ? -13.529 -7.051 41.116 1.00 70.19 589 CYS A CA 1
ATOM 4786 C C . CYS A 1 589 ? -14.992 -6.578 41.206 1.00 70.19 589 CYS A C 1
ATOM 4788 O O . CYS A 1 589 ? -15.325 -5.615 41.896 1.00 70.19 589 CYS A O 1
ATOM 4790 N N . CYS A 1 590 ? -15.889 -7.264 40.492 1.00 77.31 590 CYS A N 1
ATOM 4791 C CA . CYS A 1 590 ? -17.318 -6.955 40.529 1.00 77.31 590 CYS A CA 1
ATOM 4792 C C . CYS A 1 590 ? -17.935 -7.411 41.858 1.00 77.31 590 CYS A C 1
ATOM 4794 O O . CYS A 1 590 ? -17.908 -8.597 42.166 1.00 77.31 590 CYS A O 1
ATOM 4796 N N . GLU A 1 591 ? -18.550 -6.483 42.591 1.00 74.75 591 GLU A N 1
ATOM 4797 C CA . GLU A 1 591 ? -19.243 -6.774 43.859 1.00 74.75 591 GLU A CA 1
ATOM 4798 C C . GLU A 1 591 ? -20.582 -7.495 43.662 1.00 74.75 591 GLU A C 1
ATOM 4800 O O . GLU A 1 591 ? -21.086 -8.133 44.577 1.00 74.75 591 GLU A O 1
ATOM 4805 N N . ASN A 1 592 ? -21.135 -7.446 42.447 1.00 79.81 592 ASN A N 1
ATOM 4806 C CA . ASN A 1 592 ? -22.399 -8.091 42.096 1.00 79.81 592 ASN A CA 1
ATOM 4807 C C . ASN A 1 592 ? -22.189 -9.121 40.974 1.00 79.81 592 ASN A C 1
ATOM 4809 O O . ASN A 1 592 ? -22.694 -8.930 39.861 1.00 79.81 592 ASN A O 1
ATOM 4813 N N . PRO A 1 593 ? -21.415 -10.202 41.202 1.00 78.44 593 PRO A N 1
ATOM 4814 C CA . PRO A 1 593 ? -21.034 -11.146 40.151 1.00 78.44 593 PRO A CA 1
ATOM 4815 C C . PRO A 1 593 ? -22.234 -11.906 39.573 1.00 78.44 593 PRO A C 1
ATOM 4817 O O . PRO A 1 593 ? -22.209 -12.224 38.389 1.00 78.44 593 PRO A O 1
ATOM 4820 N N . ILE A 1 594 ? -23.307 -12.075 40.347 1.00 77.25 594 ILE A N 1
ATOM 4821 C CA . ILE A 1 594 ? -24.518 -12.813 39.956 1.00 77.25 594 ILE A CA 1
ATOM 4822 C C . ILE A 1 594 ? -25.478 -12.042 39.039 1.00 77.25 594 ILE A C 1
ATOM 4824 O O . ILE A 1 594 ? -26.353 -12.650 38.438 1.00 77.25 594 ILE A O 1
ATOM 4828 N N . TYR A 1 595 ? -25.351 -10.715 38.916 1.00 82.88 595 TYR A N 1
ATOM 4829 C CA . TYR A 1 595 ? -26.235 -9.950 38.025 1.00 82.88 595 TYR A CA 1
ATOM 4830 C C . TYR A 1 595 ? -26.004 -10.350 36.569 1.00 82.88 595 TYR A C 1
ATOM 4832 O O . TYR A 1 595 ? -24.868 -10.329 36.119 1.00 82.88 595 TYR A O 1
ATOM 4840 N N . GLU A 1 596 ? -27.041 -10.651 35.801 1.00 79.38 596 GLU A N 1
ATOM 4841 C CA . GLU A 1 596 ? -26.868 -10.900 34.361 1.00 79.38 596 GLU A CA 1
ATOM 4842 C C . GLU A 1 596 ? -26.708 -9.587 33.580 1.00 79.38 596 GLU A C 1
ATOM 4844 O O . GLU A 1 596 ? -25.924 -9.511 32.640 1.00 79.38 596 GLU A O 1
ATOM 4849 N N . SER A 1 597 ? -27.371 -8.522 34.041 1.00 83.50 597 SER A N 1
ATOM 4850 C CA . SER A 1 597 ? -27.336 -7.178 33.455 1.00 83.50 597 SER A CA 1
ATOM 4851 C C . SER A 1 597 ? -27.122 -6.122 34.544 1.00 83.50 597 SER A C 1
ATOM 4853 O O . SER A 1 597 ? -27.749 -6.162 35.605 1.00 83.50 597 SER A O 1
ATOM 4855 N N . CYS A 1 598 ? -26.218 -5.176 34.304 1.00 79.19 598 CYS A N 1
ATOM 4856 C CA . CYS A 1 598 ? -26.009 -4.006 35.155 1.00 79.19 598 CYS A CA 1
ATOM 4857 C C . CYS A 1 598 ? -27.149 -2.989 35.017 1.00 79.19 598 CYS A C 1
ATOM 4859 O O . CYS A 1 598 ? -27.499 -2.366 36.018 1.00 79.19 598 CYS A O 1
ATOM 4861 N N . LEU A 1 599 ? -27.730 -2.855 33.821 1.00 76.31 599 LEU A N 1
ATOM 4862 C CA . LEU A 1 599 ? -28.879 -1.991 33.540 1.00 76.31 599 LEU A CA 1
ATOM 4863 C C . LEU A 1 599 ? -30.148 -2.497 34.226 1.00 76.31 599 LEU A C 1
ATOM 4865 O O . LEU A 1 599 ? -30.786 -1.751 34.964 1.00 76.31 599 LEU A O 1
ATOM 4869 N N . ALA A 1 600 ? -30.477 -3.780 34.054 1.00 82.44 600 ALA A N 1
ATOM 4870 C CA . ALA A 1 600 ? -31.695 -4.368 34.616 1.00 82.44 600 ALA A CA 1
ATOM 4871 C C . ALA A 1 600 ? -31.719 -4.356 36.155 1.00 82.44 600 ALA A C 1
ATOM 4873 O O . ALA A 1 600 ? -32.785 -4.320 36.765 1.00 82.44 600 ALA A O 1
ATOM 4874 N N . ASN A 1 601 ? -30.537 -4.381 36.779 1.00 79.88 601 ASN A N 1
ATOM 4875 C CA . ASN A 1 601 ? -30.368 -4.377 38.232 1.00 79.88 601 ASN A CA 1
ATOM 4876 C C . ASN A 1 601 ? -29.955 -3.007 38.795 1.00 79.88 601 ASN A C 1
ATOM 4878 O O . ASN A 1 601 ? -29.574 -2.935 39.961 1.00 79.88 601 ASN A O 1
ATOM 4882 N N . LEU A 1 602 ? -29.985 -1.941 37.981 1.00 71.25 602 LEU A N 1
ATOM 4883 C CA . LEU A 1 602 ? -29.662 -0.566 38.390 1.00 71.25 602 LEU A CA 1
ATOM 4884 C C . LEU A 1 602 ? -28.353 -0.473 39.197 1.00 71.25 602 LEU A C 1
ATOM 4886 O O . LEU A 1 602 ? -28.282 0.148 40.255 1.00 71.25 602 LEU A O 1
ATOM 4890 N N . CYS A 1 603 ? -27.304 -1.145 38.713 1.00 69.12 603 CYS A N 1
ATOM 4891 C CA . CYS A 1 603 ? -26.041 -1.279 39.439 1.00 69.12 603 CYS A CA 1
ATOM 4892 C C . CYS A 1 603 ? -25.457 0.104 39.787 1.00 69.12 603 CYS A C 1
ATOM 4894 O O . CYS A 1 603 ? -25.184 0.870 38.872 1.00 69.12 603 CYS A O 1
ATOM 4896 N N . PRO A 1 604 ? -25.145 0.434 41.051 1.00 58.38 604 PRO A N 1
ATOM 4897 C CA . PRO A 1 604 ? -24.737 1.793 41.436 1.00 58.38 604 PRO A CA 1
ATOM 4898 C C . PRO A 1 604 ? -23.385 2.233 40.849 1.00 58.38 604 PRO A C 1
ATOM 4900 O O . PRO A 1 604 ? -23.006 3.396 40.940 1.00 58.38 604 PRO A O 1
ATOM 4903 N N . TYR A 1 605 ? -22.636 1.300 40.256 1.00 61.34 605 TYR A N 1
ATOM 4904 C CA . TYR A 1 605 ? -21.334 1.552 39.643 1.00 61.34 605 TYR A CA 1
ATOM 4905 C C . TYR A 1 605 ? -21.386 1.626 38.114 1.00 61.34 605 TYR A C 1
ATOM 4907 O O . TYR A 1 605 ? -20.318 1.682 37.496 1.00 61.34 605 TYR A O 1
ATOM 4915 N N . HIS A 1 606 ? -22.578 1.545 37.509 1.00 62.19 606 HIS A N 1
ATOM 4916 C CA . HIS A 1 606 ? -22.727 1.628 36.061 1.00 62.19 606 HIS A CA 1
ATOM 4917 C C . HIS A 1 606 ? -22.541 3.069 35.575 1.00 62.19 606 HIS A C 1
ATOM 4919 O O . HIS A 1 606 ? -22.955 4.021 36.227 1.00 62.19 606 HIS A O 1
ATOM 4925 N N . VAL A 1 607 ? -21.903 3.213 34.420 1.00 56.62 607 VAL A N 1
ATOM 4926 C CA . VAL A 1 607 ? -21.753 4.471 33.692 1.00 56.62 607 VAL A CA 1
ATOM 4927 C C . VAL A 1 607 ? -22.407 4.259 32.337 1.00 56.62 607 VAL A C 1
ATOM 4929 O O . VAL A 1 607 ? -21.968 3.401 31.562 1.00 56.62 607 VAL A O 1
ATOM 4932 N N . PHE A 1 608 ? -23.501 4.981 32.105 1.00 56.12 608 PHE A N 1
ATOM 4933 C CA . PHE A 1 608 ? -24.291 4.898 30.883 1.00 56.12 608 PHE A CA 1
ATOM 4934 C C . PHE A 1 608 ? -23.688 5.804 29.806 1.00 56.12 608 PHE A C 1
ATOM 4936 O O . PHE A 1 608 ? -23.299 6.931 30.099 1.00 56.12 608 PHE A O 1
ATOM 4943 N N . THR A 1 609 ? -23.607 5.311 28.571 1.00 55.12 609 THR A N 1
ATOM 4944 C CA . THR A 1 609 ? -23.140 6.080 27.406 1.00 55.12 609 THR A CA 1
ATOM 4945 C C . THR A 1 609 ? -24.160 5.969 26.277 1.00 55.12 609 THR A C 1
ATOM 4947 O O . THR A 1 609 ? -25.040 5.107 26.332 1.00 55.12 609 THR A O 1
ATOM 4950 N N . SER A 1 610 ? -24.052 6.801 25.239 1.00 50.59 610 SER A N 1
ATOM 4951 C CA . SER A 1 610 ? -24.922 6.713 24.054 1.00 50.59 610 SER A CA 1
ATOM 4952 C C . SER A 1 610 ? -24.872 5.328 23.388 1.00 50.59 610 SER A C 1
ATOM 4954 O O . SER A 1 610 ? -25.903 4.806 22.964 1.00 50.59 610 SER A O 1
ATOM 4956 N N . ASP A 1 611 ? -23.712 4.666 23.415 1.00 53.59 611 ASP A N 1
ATOM 4957 C CA . ASP A 1 611 ? -23.526 3.288 22.938 1.00 53.59 611 ASP A CA 1
ATOM 4958 C C . ASP A 1 611 ? -24.324 2.244 23.763 1.00 53.59 611 ASP A C 1
ATOM 4960 O O . ASP A 1 611 ? -24.508 1.109 23.325 1.00 53.59 611 ASP A O 1
ATOM 4964 N N . GLY A 1 612 ? -24.805 2.598 24.960 1.00 59.22 612 GLY A N 1
ATOM 4965 C CA . GLY A 1 612 ? -25.594 1.738 25.849 1.00 59.22 612 GLY A CA 1
ATOM 4966 C C . GLY A 1 612 ? -27.083 1.637 25.496 1.00 59.22 612 GLY A C 1
ATOM 4967 O O . GLY A 1 612 ? -27.781 0.774 26.036 1.00 59.22 612 GLY A O 1
ATOM 4968 N N . ILE A 1 613 ? -27.583 2.478 24.582 1.00 63.09 613 ILE A N 1
ATOM 4969 C CA . ILE A 1 613 ? -29.007 2.527 24.207 1.00 63.09 613 ILE A CA 1
ATOM 4970 C C . ILE A 1 613 ? -29.522 1.192 23.647 1.00 63.09 613 ILE A C 1
ATOM 4972 O O . ILE A 1 613 ? -30.566 0.736 24.118 1.00 63.09 613 ILE A O 1
ATOM 4976 N N . PRO A 1 614 ? -28.831 0.504 22.714 1.00 61.75 614 PRO A N 1
ATOM 4977 C CA . PRO A 1 614 ? -29.303 -0.788 22.215 1.00 61.75 614 PRO A CA 1
ATOM 4978 C C . PRO A 1 614 ? -29.435 -1.838 23.325 1.00 61.75 614 PRO A C 1
ATOM 4980 O O . PRO A 1 614 ? -30.395 -2.609 23.339 1.00 61.75 614 PRO A O 1
ATOM 4983 N N . SER A 1 615 ? -28.511 -1.841 24.291 1.00 72.38 615 SER A N 1
ATOM 4984 C CA . SER A 1 615 ? -28.577 -2.737 25.451 1.00 72.38 615 SER A CA 1
ATOM 4985 C C . SER A 1 615 ? -29.757 -2.412 26.359 1.00 72.38 615 SER A C 1
ATOM 4987 O O . SER A 1 615 ? -30.411 -3.324 26.857 1.00 72.38 615 SER A O 1
ATOM 4989 N N . LEU A 1 616 ? -30.077 -1.131 26.539 1.00 71.81 616 LEU A N 1
ATOM 4990 C CA . LEU A 1 616 ? -31.259 -0.715 27.287 1.00 71.81 616 LEU A CA 1
ATOM 4991 C C . LEU A 1 616 ? -32.556 -1.136 26.583 1.00 71.81 616 LEU A C 1
ATOM 4993 O O . LEU A 1 616 ? -33.442 -1.693 27.225 1.00 71.81 616 LEU A O 1
ATOM 4997 N N . VAL A 1 617 ? -32.645 -0.948 25.261 1.00 66.81 617 VAL A N 1
ATOM 4998 C CA . VAL A 1 617 ? -33.787 -1.412 24.452 1.00 66.81 617 VAL A CA 1
ATOM 4999 C C . VAL A 1 617 ? -33.954 -2.926 24.570 1.00 66.81 617 VAL A C 1
ATOM 5001 O O . VAL A 1 617 ? -35.074 -3.409 24.726 1.00 66.81 617 VAL A O 1
ATOM 5004 N N . LYS A 1 618 ? -32.848 -3.678 24.555 1.00 76.44 618 LYS A N 1
ATOM 5005 C CA . LYS A 1 618 ? -32.869 -5.126 24.771 1.00 76.44 618 LYS A CA 1
ATOM 5006 C C . LYS A 1 618 ? -33.419 -5.487 26.154 1.00 76.44 618 LYS A C 1
ATOM 5008 O O . LYS A 1 618 ? -34.315 -6.313 26.237 1.00 76.44 618 LYS A O 1
ATOM 5013 N N . VAL A 1 619 ? -32.956 -4.830 27.220 1.00 80.56 619 VAL A N 1
ATOM 5014 C CA . VAL A 1 619 ? -33.462 -5.064 28.587 1.00 80.56 619 VAL A CA 1
ATOM 5015 C C . VAL A 1 619 ? -34.966 -4.793 28.686 1.00 80.56 619 VAL A C 1
ATOM 5017 O O . VAL A 1 619 ? -35.680 -5.561 29.329 1.00 80.56 619 VAL A O 1
ATOM 5020 N N . ILE A 1 620 ? -35.459 -3.737 28.032 1.00 75.81 620 ILE A N 1
ATOM 5021 C CA . ILE A 1 620 ? -36.892 -3.416 27.990 1.00 75.81 620 ILE A CA 1
ATOM 5022 C C . ILE A 1 620 ? -37.674 -4.544 27.301 1.00 75.81 620 ILE A C 1
ATOM 5024 O O . ILE A 1 620 ? -38.622 -5.065 27.891 1.00 75.81 620 ILE A O 1
ATOM 5028 N N . LYS A 1 621 ? -37.238 -4.971 26.106 1.00 74.25 621 LYS A N 1
ATOM 5029 C CA . LYS A 1 621 ? -37.864 -6.075 25.357 1.00 74.25 621 LYS A CA 1
ATOM 5030 C C . LYS A 1 621 ? -37.866 -7.380 26.153 1.00 74.25 621 LYS A C 1
ATOM 5032 O O . LYS A 1 621 ? -38.922 -7.983 26.321 1.00 74.25 621 LYS A O 1
ATOM 5037 N N . ASP A 1 622 ? -36.728 -7.755 26.734 1.00 81.56 622 ASP A N 1
ATOM 5038 C CA . ASP A 1 622 ? -36.583 -8.984 27.520 1.00 81.56 622 ASP A CA 1
ATOM 5039 C C . ASP A 1 622 ? -37.543 -9.009 28.726 1.00 81.56 622 ASP A C 1
ATOM 5041 O O . ASP A 1 622 ? -38.097 -10.053 29.072 1.00 81.56 622 ASP A O 1
ATOM 5045 N N . TYR A 1 623 ? -37.756 -7.870 29.396 1.00 81.38 623 TYR A N 1
ATOM 5046 C CA . TYR A 1 623 ? -38.675 -7.784 30.537 1.00 81.38 623 TYR A CA 1
ATOM 5047 C C . TYR A 1 623 ? -40.149 -7.827 30.114 1.00 81.38 623 TYR A C 1
ATOM 5049 O O . TYR A 1 623 ? -40.962 -8.405 30.841 1.00 81.38 623 TYR A O 1
ATOM 5057 N N . MET A 1 624 ? -40.492 -7.272 28.950 1.00 74.06 624 MET A N 1
ATOM 5058 C CA . MET A 1 624 ? -41.842 -7.371 28.381 1.00 74.06 624 MET A CA 1
ATOM 5059 C C . MET A 1 624 ? -42.161 -8.792 27.923 1.00 74.06 624 MET A C 1
ATOM 5061 O O . MET A 1 624 ? -43.204 -9.336 28.285 1.00 74.06 624 MET A O 1
ATOM 5065 N N . GLU A 1 625 ? -41.235 -9.440 27.216 1.00 80.19 625 GLU A N 1
ATOM 5066 C CA . GLU A 1 625 ? -41.368 -10.844 26.819 1.00 80.19 625 GLU A CA 1
ATOM 5067 C C . GLU A 1 625 ? -41.483 -11.760 28.043 1.00 80.19 625 GLU A C 1
ATOM 5069 O O . GLU A 1 625 ? -42.332 -12.650 28.073 1.00 80.19 625 GLU A O 1
ATOM 5074 N N . LYS A 1 626 ? -40.703 -11.512 29.105 1.00 81.44 626 LYS A N 1
ATOM 5075 C CA . LYS A 1 626 ? -40.826 -12.258 30.367 1.00 81.44 626 LYS A CA 1
ATOM 5076 C C . LYS A 1 626 ? -42.186 -12.060 31.034 1.00 81.44 626 LYS A C 1
ATOM 5078 O O . LYS A 1 626 ? -42.728 -13.039 31.548 1.00 81.44 626 LYS A O 1
ATOM 5083 N N . GLU A 1 627 ? -42.759 -10.854 31.035 1.00 82.56 627 GLU A N 1
ATOM 5084 C CA . GLU A 1 627 ? -44.123 -10.619 31.543 1.00 82.56 627 GLU A CA 1
ATOM 5085 C C . GLU A 1 627 ? -45.157 -11.431 30.744 1.00 82.56 627 GLU A C 1
ATOM 5087 O O . GLU A 1 627 ? -45.994 -12.102 31.349 1.00 82.56 627 GLU A O 1
ATOM 5092 N N . LEU A 1 628 ? -45.050 -11.432 29.412 1.00 77.56 628 LEU A N 1
ATOM 5093 C CA . LEU A 1 628 ? -45.950 -12.149 28.502 1.00 77.56 628 LEU A CA 1
ATOM 5094 C C . LEU A 1 628 ? -45.846 -13.674 28.644 1.00 77.56 628 LEU A C 1
ATOM 5096 O O . LEU A 1 628 ? -46.861 -14.350 28.799 1.00 77.56 628 LEU A O 1
ATOM 5100 N N . ILE A 1 629 ? -44.627 -14.219 28.628 1.00 81.38 629 ILE A N 1
ATOM 5101 C CA . ILE A 1 629 ? -44.373 -15.668 28.650 1.00 81.38 629 ILE A CA 1
ATOM 5102 C C . ILE A 1 629 ? -44.689 -16.268 30.023 1.00 81.38 629 ILE A C 1
ATOM 5104 O O . ILE A 1 629 ? -45.241 -17.363 30.113 1.00 81.38 629 ILE A O 1
ATOM 5108 N N . THR A 1 630 ? -44.333 -15.577 31.109 1.00 81.69 630 THR A N 1
ATOM 5109 C CA . THR A 1 630 ? -44.496 -16.120 32.470 1.00 81.69 630 THR A CA 1
ATOM 5110 C C . THR A 1 630 ? -45.824 -15.737 33.123 1.00 81.69 630 THR A C 1
ATOM 5112 O O . THR A 1 630 ? -46.162 -16.278 34.176 1.00 81.69 630 THR A O 1
ATOM 5115 N N . GLY A 1 631 ? -46.552 -14.763 32.564 1.00 78.56 631 GLY A N 1
ATOM 5116 C CA . GLY A 1 631 ? -47.736 -14.156 33.182 1.00 78.56 631 GLY A CA 1
ATOM 5117 C C . GLY A 1 631 ? -47.442 -13.381 34.476 1.00 78.56 631 GLY A C 1
ATOM 5118 O O . GLY A 1 631 ? -48.362 -12.908 35.151 1.00 78.56 631 GLY A O 1
ATOM 5119 N N . ASN A 1 632 ? -46.170 -13.251 34.869 1.00 84.56 632 ASN A N 1
ATOM 5120 C CA . ASN A 1 632 ? -45.776 -12.627 36.122 1.00 84.56 632 ASN A CA 1
ATOM 5121 C C . ASN A 1 632 ? -45.677 -11.106 35.967 1.00 84.56 632 ASN A C 1
ATOM 5123 O O . ASN A 1 632 ? -44.657 -10.557 35.545 1.00 84.56 632 ASN A O 1
ATOM 5127 N N . ARG A 1 633 ? -46.726 -10.417 36.427 1.00 82.19 633 ARG A N 1
ATOM 5128 C CA . ARG A 1 633 ? -46.835 -8.948 36.416 1.00 82.19 633 ARG A CA 1
ATOM 5129 C C . ARG A 1 633 ? -45.695 -8.223 37.138 1.00 82.19 633 ARG A C 1
ATOM 5131 O O . ARG A 1 633 ? -45.524 -7.025 36.933 1.00 82.19 633 ARG A O 1
ATOM 5138 N N . LYS A 1 634 ? -44.898 -8.905 37.976 1.00 80.56 634 LYS A N 1
ATOM 5139 C CA . LYS A 1 634 ? -43.732 -8.292 38.634 1.00 80.56 634 LYS A CA 1
ATOM 5140 C C . LYS A 1 634 ? -42.691 -7.797 37.629 1.00 80.56 634 LYS A C 1
ATOM 5142 O O . LYS A 1 634 ? -42.072 -6.777 37.910 1.00 80.56 634 LYS A O 1
ATOM 5147 N N . TYR A 1 635 ? -42.527 -8.459 36.480 1.00 79.00 635 TYR A N 1
ATOM 5148 C CA . TYR A 1 635 ? -41.605 -7.999 35.434 1.00 79.00 635 TYR A CA 1
ATOM 5149 C C . TYR A 1 635 ? -42.065 -6.667 34.834 1.00 79.00 635 TYR A C 1
ATOM 5151 O O . TYR A 1 635 ? -41.290 -5.714 34.810 1.00 79.00 635 TYR A O 1
ATOM 5159 N N . GLY A 1 636 ? -43.347 -6.558 34.480 1.00 74.12 636 GLY A N 1
ATOM 5160 C CA . GLY A 1 636 ? -43.935 -5.312 33.992 1.00 74.12 636 GLY A CA 1
ATOM 5161 C C . GLY A 1 636 ? -43.959 -4.191 35.022 1.00 74.12 636 GLY A C 1
ATOM 5162 O O . GLY A 1 636 ? -43.734 -3.032 34.681 1.00 74.12 636 GLY A O 1
ATOM 5163 N N . ILE A 1 637 ? -44.209 -4.515 36.296 1.00 79.19 637 ILE A N 1
ATOM 5164 C CA . ILE A 1 637 ? -44.129 -3.539 37.392 1.00 79.19 637 ILE A CA 1
ATOM 5165 C C . ILE A 1 637 ? -42.686 -3.044 37.537 1.00 79.19 637 ILE A C 1
ATOM 5167 O O . ILE A 1 637 ? -42.467 -1.842 37.468 1.00 79.19 637 ILE A O 1
ATOM 5171 N N . ALA A 1 638 ? -41.694 -3.933 37.663 1.00 78.06 638 ALA A N 1
ATOM 5172 C CA . ALA A 1 638 ? -40.286 -3.546 37.786 1.00 78.06 638 ALA A CA 1
ATOM 5173 C C . ALA A 1 638 ? -39.814 -2.693 36.598 1.00 78.06 638 ALA A C 1
ATOM 5175 O O . ALA A 1 638 ? -39.141 -1.679 36.789 1.00 78.06 638 ALA A O 1
ATOM 5176 N N . LEU A 1 639 ? -40.234 -3.054 35.384 1.00 77.88 639 LEU A N 1
ATOM 5177 C CA . LEU A 1 639 ? -39.945 -2.292 34.178 1.00 77.88 639 LEU A CA 1
ATOM 5178 C C . LEU A 1 639 ? -40.537 -0.875 34.247 1.00 77.88 639 LEU A C 1
ATOM 5180 O O . LEU A 1 639 ? -39.801 0.097 34.094 1.00 77.88 639 LEU A O 1
ATOM 5184 N N . ARG A 1 640 ? -41.841 -0.749 34.534 1.00 75.50 640 ARG A N 1
ATOM 5185 C CA . ARG A 1 640 ? -42.568 0.534 34.538 1.00 75.50 640 ARG A CA 1
ATOM 5186 C C . ARG A 1 640 ? -42.249 1.430 35.738 1.00 75.50 640 ARG A C 1
ATOM 5188 O O . ARG A 1 640 ? -42.320 2.644 35.603 1.00 75.50 640 ARG A O 1
ATOM 5195 N N . THR A 1 641 ? -41.917 0.864 36.900 1.00 75.56 641 THR A N 1
ATOM 5196 C CA . THR A 1 641 ? -41.722 1.641 38.140 1.00 75.56 641 THR A CA 1
ATOM 5197 C C . THR A 1 641 ? -40.264 1.865 38.526 1.00 75.56 641 THR A C 1
ATOM 5199 O O . THR A 1 641 ? -40.007 2.741 39.340 1.00 75.56 641 THR A O 1
ATOM 5202 N N . GLN A 1 642 ? -39.321 1.069 38.007 1.00 78.12 642 GLN A N 1
ATOM 5203 C CA . GLN A 1 642 ? -37.905 1.149 38.398 1.00 78.12 642 GLN A CA 1
ATOM 5204 C C . GLN A 1 642 ? -36.991 1.377 37.190 1.00 78.12 642 GLN A C 1
ATOM 5206 O O . GLN A 1 642 ? -36.294 2.383 37.138 1.00 78.12 642 GLN A O 1
ATOM 5211 N N . ILE A 1 643 ? -37.011 0.474 36.202 1.00 72.62 643 ILE A N 1
ATOM 5212 C CA . ILE A 1 643 ? -36.022 0.477 35.110 1.00 72.62 643 ILE A CA 1
ATOM 5213 C C . ILE A 1 643 ? -36.263 1.635 34.138 1.00 72.62 643 ILE A C 1
ATOM 5215 O O . ILE A 1 643 ? -35.366 2.442 33.924 1.00 72.62 643 ILE A O 1
ATOM 5219 N N . ILE A 1 644 ? -37.466 1.748 33.565 1.00 68.00 644 ILE A N 1
ATOM 5220 C CA . ILE A 1 644 ? -37.784 2.817 32.608 1.00 68.00 644 ILE A CA 1
ATOM 5221 C C . ILE A 1 644 ? -37.598 4.204 33.248 1.00 68.00 644 ILE A C 1
ATOM 5223 O O . ILE A 1 644 ? -36.849 4.994 32.675 1.00 68.00 644 ILE A O 1
ATOM 5227 N N . PRO A 1 645 ? -38.157 4.500 34.443 1.00 71.62 645 PRO A N 1
ATOM 5228 C CA . PRO A 1 645 ? -37.960 5.798 35.089 1.00 71.62 645 PRO A CA 1
ATOM 5229 C C . PRO A 1 645 ? -36.491 6.147 35.349 1.00 71.62 645 PRO A C 1
ATOM 5231 O O . PRO A 1 645 ? -36.104 7.292 35.139 1.00 71.62 645 PRO A O 1
ATOM 5234 N N . ALA A 1 646 ? -35.658 5.173 35.737 1.00 64.12 646 ALA A N 1
ATOM 5235 C CA . ALA A 1 646 ? -34.240 5.405 36.026 1.00 64.12 646 ALA A CA 1
ATOM 5236 C C . ALA A 1 646 ? -33.420 5.839 34.799 1.00 64.12 646 ALA A C 1
ATOM 5238 O O . ALA A 1 646 ? -32.388 6.488 34.954 1.00 64.12 646 ALA A O 1
ATOM 5239 N N . PHE A 1 647 ? -33.876 5.503 33.589 1.00 64.19 647 PHE A N 1
ATOM 5240 C CA . PHE A 1 647 ? -33.217 5.885 32.339 1.00 64.19 647 PHE A CA 1
ATOM 5241 C C . PHE A 1 647 ? -34.042 6.862 31.494 1.00 64.19 647 PHE A C 1
ATOM 5243 O O . PHE A 1 647 ? -33.564 7.299 30.452 1.00 64.19 647 PHE A O 1
ATOM 5250 N N . GLN A 1 648 ? -35.256 7.231 31.916 1.00 60.41 648 GLN A N 1
ATOM 5251 C CA . GLN A 1 648 ? -36.181 8.063 31.139 1.00 60.41 648 GLN A CA 1
ATOM 5252 C C . GLN A 1 648 ? -35.581 9.436 30.822 1.00 60.41 648 GLN A C 1
ATOM 5254 O O . GLN A 1 648 ? -35.691 9.907 29.695 1.00 60.41 648 GLN A O 1
ATOM 5259 N N . GLU A 1 649 ? -34.921 10.065 31.795 1.00 52.25 649 GLU A N 1
ATOM 5260 C CA . GLU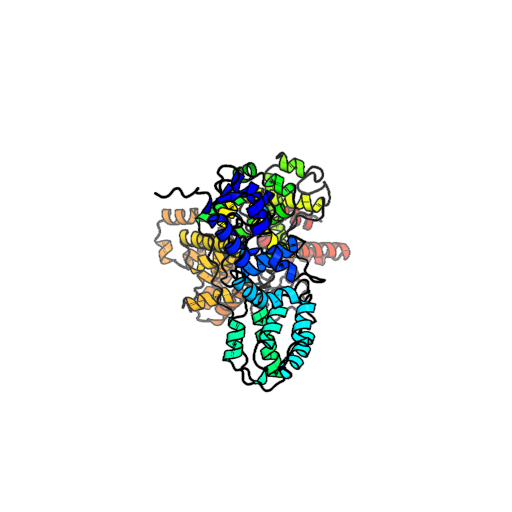 A 1 649 ? -34.259 11.361 31.609 1.00 52.25 649 GLU A CA 1
ATOM 5261 C C . GLU A 1 649 ? -33.063 11.251 30.656 1.00 52.25 649 GLU A C 1
ATOM 5263 O O . GLU A 1 649 ? -32.914 12.080 29.763 1.00 52.25 649 GLU A O 1
ATOM 5268 N N . ILE A 1 650 ? -32.280 10.175 30.772 1.00 50.94 650 ILE A N 1
ATOM 5269 C CA . ILE A 1 650 ? -31.128 9.887 29.904 1.00 50.94 650 ILE A CA 1
ATOM 5270 C C . ILE A 1 650 ? -31.593 9.621 28.463 1.00 50.94 650 ILE A C 1
ATOM 5272 O O . ILE A 1 650 ? -31.043 10.174 27.517 1.00 50.94 650 ILE A O 1
ATOM 5276 N N . ILE A 1 651 ? -32.649 8.822 28.284 1.00 49.97 651 ILE A N 1
ATOM 5277 C CA . ILE A 1 651 ? -33.259 8.527 26.982 1.00 49.97 651 ILE A CA 1
ATOM 5278 C C . ILE A 1 651 ? -33.847 9.798 26.357 1.00 49.97 651 ILE A C 1
ATOM 5280 O O . ILE A 1 651 ? -33.619 10.063 25.179 1.00 49.97 651 ILE A O 1
ATOM 5284 N N . ASN A 1 652 ? -34.597 10.591 27.126 1.00 51.62 652 ASN A N 1
ATOM 5285 C CA . ASN A 1 652 ? -35.223 11.816 26.630 1.00 51.62 652 ASN A CA 1
ATOM 5286 C C . ASN A 1 652 ? -34.187 12.880 26.250 1.00 51.62 652 ASN A C 1
ATOM 5288 O O . ASN A 1 652 ? -34.410 13.600 25.279 1.00 51.62 652 ASN A O 1
ATOM 5292 N N . ALA A 1 653 ? -33.069 12.960 26.976 1.00 46.19 653 ALA A N 1
ATOM 5293 C CA . ALA A 1 653 ? -31.951 13.837 26.645 1.00 46.19 653 ALA A CA 1
ATOM 5294 C C . ALA A 1 653 ? -31.279 13.410 25.332 1.00 46.19 653 ALA A C 1
ATOM 5296 O O . ALA A 1 653 ? -31.166 14.224 24.421 1.00 46.19 653 ALA A O 1
ATOM 5297 N N . ILE A 1 654 ? -30.964 12.118 25.170 1.00 43.31 654 ILE A N 1
ATOM 5298 C CA . ILE A 1 654 ? -30.324 11.612 23.946 1.00 43.31 654 ILE A CA 1
ATOM 5299 C C . ILE A 1 654 ? -31.247 11.749 22.722 1.00 43.31 654 ILE A C 1
ATOM 5301 O O . ILE A 1 654 ? -30.793 12.137 21.653 1.00 43.31 654 ILE A O 1
ATOM 5305 N N . ILE A 1 655 ? -32.559 11.509 22.864 1.00 45.44 655 ILE A N 1
ATOM 5306 C CA . ILE A 1 655 ? -33.543 11.707 21.778 1.00 45.44 655 ILE A CA 1
ATOM 5307 C C . ILE A 1 655 ? -33.617 13.176 21.337 1.00 45.44 655 ILE A C 1
ATOM 5309 O O . ILE A 1 655 ? -34.001 13.447 20.205 1.00 45.44 655 ILE A O 1
ATOM 5313 N N . LYS A 1 656 ? -33.293 14.140 22.201 1.00 43.28 656 LYS A N 1
ATOM 5314 C CA . LYS A 1 656 ? -33.398 15.569 21.877 1.00 43.28 656 LYS A CA 1
ATOM 5315 C C . LYS A 1 656 ? -32.184 16.106 21.103 1.00 43.28 656 LYS A C 1
ATOM 5317 O O . LYS A 1 656 ? -32.306 17.147 20.471 1.00 43.28 656 LYS A O 1
ATOM 5322 N N . GLU A 1 657 ? -31.064 15.385 21.132 1.00 37.12 657 GLU A N 1
ATOM 5323 C CA . GLU A 1 657 ? -29.787 15.706 20.463 1.00 37.12 657 GLU A CA 1
ATOM 5324 C C . GLU A 1 657 ? -29.659 15.073 19.059 1.00 37.12 657 GLU A C 1
ATOM 5326 O O . GLU A 1 657 ? -28.671 15.265 18.354 1.00 37.12 657 GLU A O 1
ATOM 5331 N N . MET A 1 658 ? -30.658 14.291 18.649 1.00 40.69 658 MET A N 1
ATOM 5332 C CA . MET A 1 658 ? -30.701 13.573 17.377 1.00 40.69 658 MET A CA 1
ATOM 5333 C C . MET A 1 658 ? -31.245 14.465 16.247 1.00 40.69 658 MET A C 1
ATOM 5335 O O . MET A 1 658 ? -32.146 15.272 16.471 1.00 40.69 658 MET A O 1
ATOM 5339 N N . SER A 1 659 ? -30.738 14.311 15.017 1.00 39.75 659 SER A N 1
ATOM 5340 C CA . SER A 1 659 ? -31.349 14.928 13.824 1.00 39.75 659 SER A CA 1
ATOM 5341 C C . SER A 1 659 ? -32.820 14.492 13.673 1.00 39.75 659 SER A C 1
ATOM 5343 O O . SER A 1 659 ? -33.201 13.448 14.202 1.00 39.75 659 SER A O 1
ATOM 5345 N N . GLU A 1 660 ? -33.681 15.242 12.967 1.00 43.41 660 GLU A N 1
ATOM 5346 C CA . GLU A 1 660 ? -35.107 14.862 12.829 1.00 43.41 660 GLU A CA 1
ATOM 5347 C C . GLU A 1 660 ? -35.304 13.425 12.285 1.00 43.41 660 GLU A C 1
ATOM 5349 O O . GLU A 1 660 ? -36.245 12.734 12.688 1.00 43.41 660 GLU A O 1
ATOM 5354 N N . GLU A 1 661 ? -34.370 12.929 11.464 1.00 44.41 661 GLU A N 1
ATOM 5355 C CA . GLU A 1 661 ? -34.314 11.538 10.986 1.00 44.41 661 GLU A CA 1
ATOM 5356 C C . GLU A 1 661 ? -33.864 10.532 12.064 1.00 44.41 661 GLU A C 1
ATOM 5358 O O . GLU A 1 661 ? -34.486 9.479 12.233 1.00 44.41 661 GLU A O 1
ATOM 5363 N N . ASP A 1 662 ? -32.837 10.859 12.851 1.00 39.81 662 ASP A N 1
ATOM 5364 C CA . ASP A 1 662 ? -32.347 10.039 13.969 1.00 39.81 662 ASP A CA 1
ATOM 5365 C C . ASP A 1 662 ? -33.399 9.939 15.104 1.00 39.81 662 ASP A C 1
ATOM 5367 O O . ASP A 1 662 ? -33.569 8.886 15.735 1.00 39.81 662 ASP A O 1
ATOM 5371 N N . ILE A 1 663 ? -34.178 11.012 15.314 1.00 44.78 663 ILE A N 1
ATOM 5372 C CA . ILE A 1 663 ? -35.348 11.053 16.200 1.00 44.78 663 ILE A CA 1
ATOM 5373 C C . ILE A 1 663 ? -36.420 10.091 15.700 1.00 44.78 663 ILE A C 1
ATOM 5375 O O . ILE A 1 663 ? -37.018 9.376 16.506 1.00 44.78 663 ILE A O 1
ATOM 5379 N N . ALA A 1 664 ? -36.685 10.055 14.392 1.00 47.94 664 ALA A N 1
ATOM 5380 C CA . ALA A 1 664 ? -37.675 9.156 13.810 1.00 47.94 664 ALA A CA 1
ATOM 5381 C C . ALA A 1 664 ? -37.260 7.681 13.957 1.00 47.94 664 ALA A C 1
ATOM 5383 O O . ALA A 1 664 ? -38.084 6.867 14.379 1.00 47.94 664 ALA A O 1
ATOM 5384 N N . GLY A 1 665 ? -35.989 7.342 13.708 1.00 45.53 665 GLY A N 1
ATOM 5385 C CA . GLY A 1 665 ? -35.451 5.985 13.873 1.00 45.53 665 GLY A CA 1
ATOM 5386 C C . GLY A 1 665 ? -35.438 5.500 15.329 1.00 45.53 665 GLY A C 1
ATOM 5387 O O . GLY A 1 665 ? -35.907 4.400 15.633 1.00 45.53 665 GLY A O 1
ATOM 5388 N N . THR A 1 666 ? -34.991 6.344 16.259 1.00 43.56 666 THR A N 1
ATOM 5389 C CA . THR A 1 666 ? -34.912 6.000 17.689 1.00 43.56 666 THR A CA 1
ATOM 5390 C C . THR A 1 666 ? -36.277 6.028 18.366 1.00 43.56 666 THR A C 1
ATOM 5392 O O . THR A 1 666 ? -36.584 5.133 19.154 1.00 43.56 666 THR A O 1
ATOM 5395 N N . ARG A 1 667 ? -37.170 6.968 18.009 1.00 47.62 667 ARG A N 1
ATOM 5396 C CA . ARG A 1 667 ? -38.578 6.916 18.445 1.00 47.62 667 ARG A CA 1
ATOM 5397 C C . ARG A 1 667 ? -39.301 5.712 17.868 1.00 47.62 667 ARG A C 1
ATOM 5399 O O . ARG A 1 667 ? -40.181 5.207 18.552 1.00 47.62 667 ARG A O 1
ATOM 5406 N N . LYS A 1 668 ? -38.968 5.245 16.661 1.00 49.00 668 LYS A N 1
ATOM 5407 C CA . LYS A 1 668 ? -39.530 4.009 16.104 1.00 49.00 668 LYS A CA 1
ATOM 5408 C C . LYS A 1 668 ? -39.076 2.794 16.917 1.00 49.00 668 LYS A C 1
ATOM 5410 O O . LYS A 1 668 ? -39.937 2.079 17.408 1.00 49.00 668 LYS A O 1
ATOM 5415 N N . LEU A 1 669 ? -37.777 2.648 17.195 1.00 43.25 669 LEU A N 1
ATOM 5416 C CA . LEU A 1 669 ? -37.235 1.574 18.047 1.00 43.25 669 LEU A CA 1
ATOM 5417 C C . LEU A 1 669 ? -37.800 1.586 19.477 1.00 43.25 669 LEU A C 1
ATOM 5419 O O . LEU A 1 669 ? -38.107 0.533 20.033 1.00 43.25 669 LEU A O 1
ATOM 5423 N N . ILE A 1 670 ? -37.959 2.771 20.071 1.00 47.62 670 ILE A N 1
ATOM 5424 C CA . ILE A 1 670 ? -38.500 2.939 21.424 1.00 47.62 670 ILE A CA 1
ATOM 5425 C C . ILE A 1 670 ? -40.025 2.768 21.443 1.00 47.62 670 ILE A C 1
ATOM 5427 O O . ILE A 1 670 ? -40.539 2.150 22.364 1.00 47.62 670 ILE A O 1
ATOM 5431 N N . ARG A 1 671 ? -40.773 3.237 20.433 1.00 46.19 671 ARG A N 1
ATOM 5432 C CA . ARG A 1 671 ? -42.225 2.983 20.324 1.00 46.19 671 ARG A CA 1
ATOM 5433 C C . ARG A 1 671 ? -42.530 1.520 20.030 1.00 46.19 671 ARG A C 1
ATOM 5435 O O . ARG A 1 671 ? -43.465 1.000 20.616 1.00 46.19 671 ARG A O 1
ATOM 5442 N N . GLU A 1 672 ? -41.754 0.856 19.179 1.00 46.44 672 GLU A N 1
ATOM 5443 C CA . GLU A 1 672 ? -41.861 -0.591 18.948 1.00 46.44 672 GLU A CA 1
ATOM 5444 C C . GLU A 1 672 ? -41.549 -1.385 20.222 1.00 46.44 672 GLU A C 1
ATOM 5446 O O . GLU A 1 672 ? -42.158 -2.420 20.461 1.00 46.44 672 GLU A O 1
ATOM 5451 N N . ALA A 1 673 ? -40.638 -0.887 21.066 1.00 39.03 673 ALA A N 1
ATOM 5452 C CA . ALA A 1 673 ? -40.347 -1.483 22.364 1.00 39.03 673 ALA A CA 1
ATOM 5453 C C . ALA A 1 673 ? -41.345 -1.100 23.471 1.00 39.03 673 ALA A C 1
ATOM 5455 O O . ALA A 1 673 ? -41.413 -1.822 24.446 1.00 39.03 673 ALA A O 1
ATOM 5456 N N . LEU A 1 674 ? -42.092 0.006 23.376 1.00 41.94 674 LEU A N 1
ATOM 5457 C CA . LEU A 1 674 ? -43.037 0.459 24.415 1.00 41.94 674 LEU A CA 1
ATOM 5458 C C . LEU A 1 674 ? -44.510 0.136 24.106 1.00 41.94 674 LEU A C 1
ATOM 5460 O O . LEU A 1 674 ? -45.316 0.114 25.033 1.00 41.94 674 LEU A O 1
ATOM 5464 N N . ASN A 1 675 ? -44.862 -0.100 22.837 1.00 38.09 675 ASN A N 1
ATOM 5465 C CA . ASN A 1 675 ? -46.228 -0.396 22.375 1.00 38.09 675 ASN A CA 1
ATOM 5466 C C . ASN A 1 675 ? -46.421 -1.863 21.934 1.00 38.09 675 ASN A C 1
ATOM 5468 O O . ASN A 1 675 ? -47.351 -2.146 21.176 1.00 38.09 675 ASN A O 1
ATOM 5472 N N . GLY A 1 676 ? -45.537 -2.765 22.369 1.00 38.72 676 GLY A N 1
ATOM 5473 C CA . GLY A 1 676 ? -45.752 -4.214 22.300 1.00 38.72 676 GLY A CA 1
ATOM 5474 C C . GLY A 1 676 ? -46.724 -4.690 23.368 1.00 38.72 676 GLY A C 1
ATOM 5475 O O . GLY A 1 676 ? -46.528 -4.292 24.540 1.00 38.72 676 GLY A O 1
#